Protein AF-A0A7V3FBP5-F1 (afdb_monomer)

pLDDT: mean 83.47, std 11.08, range [33.72, 96.31]

Mean predicted aligned error: 8.61 Å

Radius of gyration: 26.47 Å; Cα contacts (8 Å, |Δi|>4): 1066; chains: 1; bounding box: 70×41×79 Å

Foldseek 3Di:
DQFAEAEECCCVVVVEHSVLLCVLLVVVVGHYDYDYPCLVVLEDDPPHLAYEYADEPVGDDQQSSQVNHVVNVNPPRYTYDYCVLQLLFAAADDDDSSNSSSLLSVLLRQLSVQFDGDDPVQWDWDADPDDDDPVCVVVVPRTTIAGFKDFDLVQDLADLPDCQLCVLFLQNQWARDDSDIDGNRVSGRQQQLSQQSQLTPPRMDTRSAHQSSVLSSLLSNLVPQLQAAEEEEASLADRAPNPALPHRYGYDYGVALSNAALLVLLLSLLQRHLAYEYEHAPPPDPRCSQVLVVLSLVLQLVLVVLLVDDSLQHYYYDYPVCSVPHSPYDRSVVGDRQAHNPDRQGRHPDLSVLVSSVSSVSQFDWRARPRAQFKDKQFDAPQDLLPCVLCSNQSQSQWDWDPPQWKIFTKGFRSSHRQSCPSCVRGPRNGIDMGGIDGNNRNVVGIDTPDMFTFDAAPPPRGGAGGPSNCVVCVVVDDVVRVVVLNNADVPSPPPD

Secondary structure (DSSP, 8-state):
--EEEEEEGGGGGGT--HHHHHHHHHHTT-EEEEES-TTT--SPPTT-SEEEEEE-TTS--HHHHHHHHHHTT-TTSEEEEESHHHHTTB--SSS-HHHHHHHHHHHHHHHHHHSPPPPGGGEEEEPPSSPPPHHHHHTTTT-EEEE--EE-TTT----TT--HHHHT-TT--EE--TTS-EE-TTT-----HHHHH--STTTEE-TT--HHHHHHHHHHHHTT-TT-EEEEEETTSPPPPTTTS-SBEEEEEES-GGG--HHHHHHHHHTT-S-EEEE--GGG-TT-HHHHHHHHHHHHHHHHHHTTS-HHHHEEEE-GGGGGS---S--GGGSPPSS---SPPP-STTHHHHHHHHHTT--SSEE--TT-S-EEEEE-TTT-----HHHHT-TT-SEEEEE-SSEEEEEE-GGG-----HHHHT-TT--EEEEESEEHHHHTS-SEEEEEEEEEE-TTT--EEEEHHHHHHHGGGS-HHHHHHHSS--SGGGS--

Solvent-accessible surface area (backbone atoms only — not comparable to full-atom values): 26276 Å² total; per-residue (Å²): 131,47,55,34,38,40,30,26,49,67,30,50,83,74,80,41,56,37,65,56,25,34,47,49,26,42,76,72,74,37,49,50,45,73,35,84,57,45,84,84,59,40,53,70,60,90,86,44,66,29,40,31,36,42,37,45,73,93,48,72,52,38,64,53,43,36,34,43,14,42,75,61,68,33,50,70,31,48,49,45,44,42,49,52,66,47,51,46,35,55,44,52,95,82,68,56,74,45,52,53,48,26,46,51,52,52,9,53,43,40,10,63,69,55,42,75,85,46,60,78,85,34,44,43,84,39,75,60,92,72,92,76,51,75,67,30,63,76,68,53,54,63,55,36,64,44,37,23,60,47,60,34,76,91,43,50,67,54,52,95,82,58,45,55,38,38,77,42,32,73,70,64,23,36,41,89,46,86,92,50,58,41,62,42,64,86,59,38,82,41,39,38,23,30,36,55,48,34,65,42,76,72,13,33,41,31,56,99,59,48,60,59,17,53,26,38,18,50,38,49,47,48,78,76,38,92,34,24,13,38,32,41,28,16,67,79,23,78,76,64,66,88,82,65,69,51,32,24,25,46,55,45,79,36,73,24,50,47,34,65,54,46,18,52,51,42,15,39,30,26,26,23,24,25,19,35,36,37,35,36,46,39,95,76,44,92,56,59,28,57,63,58,44,48,39,23,50,52,27,48,33,57,54,32,50,66,56,72,48,73,34,61,48,31,46,45,81,45,40,64,84,50,69,85,53,81,70,84,54,62,48,22,71,81,45,72,64,71,26,72,64,80,57,81,38,47,56,56,46,28,51,18,38,49,52,19,36,59,59,48,60,45,56,67,61,72,51,63,42,84,38,39,59,33,13,33,79,47,74,43,68,90,64,53,36,70,80,46,60,39,25,76,54,32,65,66,52,18,35,40,59,44,81,49,97,56,44,28,38,35,29,39,22,49,39,40,22,57,42,81,44,53,37,34,75,67,36,91,68,65,36,44,48,64,38,58,10,42,53,36,63,49,49,79,68,46,72,44,78,75,47,74,32,51,43,38,57,24,76,69,78,62,49,71,71,45,32,40,48,36,52,65,66,46,53,84,78,47,55,71,70,59,45,62,63,62,68,54,24,53,70,73,59,62,79,48,129

Nearest PDB structures (foldseek):
  7z0t-assembly1_F  TM=8.088E-01  e=1.683E-06  Escherichia coli K-12
  5odq-assembly1_D  TM=7.521E-01  e=2.525E-02  Methanothermococcus thermolithotrophicus DSM 2095
  7bkb-assembly1_F  TM=7.557E-01  e=6.907E-02  Methanospirillum hungatei JF-1
  7bke-assembly1_a  TM=2.103E-01  e=6.668E-04  Methanospirillum hungatei JF-1

Sequence (497 aa):
MRVGVAVCGDLASFGLDPDAVSGELRQRGVAAEVVPGPCARAGMVDGWERTLFAVCPAGPSGDEVRSRARRAGADPGVGAVRVDAVEAGAHGPEEGRDGRVATVLRARLAGLAAAPPSPPEGFRMALPAGRMSRRSLLSFGGVRYVPVAAVGQGACRGSAACGLCVDACPVGAIRRGGPVPEVDRDACIGCGACVTACPVEGAASLPGADPVRFEAELAALLERSDGAGLLIRCAGAPPPPDDRLGGAWLPMEVPCLSIVTAAWALSALAGGARAVAFRGCGAACGAGSADRAGTIVSFVHEVLGLVGTDTSDRVRLLLPEDDDEPSAGADPVDLPPLACATRAPALREPAATASALAILGAADGRLTNEGSPLGRVVFGSDGCTMCGLCAAVCPTEALRFDQGAVVASLDLDPAACVGCGHCAAICPEGVLEIHRGVDLAELGAGREPLKGSPLARCRRCGDPIAPAAMLDRLRPALDPVVLATTEQLCQRCRGLG

Structure (mmCIF, N/CA/C/O backbone):
data_AF-A0A7V3FBP5-F1
#
_entry.id   AF-A0A7V3FBP5-F1
#
loop_
_atom_site.group_PDB
_atom_site.id
_atom_site.type_symbol
_atom_site.label_atom_id
_atom_site.label_alt_id
_atom_site.label_comp_id
_atom_site.label_asym_id
_atom_site.label_entity_id
_atom_site.label_seq_id
_atom_site.pdbx_PDB_ins_code
_atom_site.Cartn_x
_atom_site.Cartn_y
_atom_site.Cartn_z
_atom_site.occupancy
_atom_site.B_iso_or_equiv
_atom_site.auth_seq_id
_atom_site.auth_comp_id
_atom_site.auth_asym_id
_atom_site.auth_atom_id
_atom_site.pdbx_PDB_model_num
ATOM 1 N N . MET A 1 1 ? -0.122 -20.508 -16.747 1.00 61.25 1 MET A N 1
ATOM 2 C CA . MET A 1 1 ? 0.468 -19.186 -17.010 1.00 61.25 1 MET A CA 1
ATOM 3 C C . MET A 1 1 ? 1.822 -19.293 -17.680 1.00 61.25 1 MET A C 1
ATOM 5 O O . MET A 1 1 ? 2.845 -19.338 -17.009 1.00 61.25 1 MET A O 1
ATOM 9 N N . ARG A 1 2 ? 1.837 -19.318 -19.018 1.00 80.06 2 ARG A N 1
ATOM 10 C CA . ARG A 1 2 ? 3.040 -18.943 -19.783 1.00 80.06 2 ARG A CA 1
ATOM 11 C C . ARG A 1 2 ? 3.133 -17.419 -19.809 1.00 80.06 2 ARG A C 1
ATOM 13 O O . ARG A 1 2 ? 2.227 -16.771 -20.319 1.00 80.06 2 ARG A O 1
ATOM 20 N N . VAL A 1 3 ? 4.180 -16.853 -19.221 1.00 86.81 3 VAL A N 1
ATOM 21 C CA . VAL A 1 3 ? 4.398 -15.403 -19.128 1.00 86.81 3 VAL A CA 1
ATOM 22 C C . VAL A 1 3 ? 5.784 -15.102 -19.680 1.00 86.81 3 VAL A C 1
ATOM 24 O O . VAL A 1 3 ? 6.714 -15.854 -19.385 1.00 86.81 3 VAL A O 1
ATOM 27 N N . GLY A 1 4 ? 5.929 -14.049 -20.483 1.00 89.50 4 GLY A N 1
ATOM 28 C CA . GLY A 1 4 ? 7.206 -13.768 -21.134 1.00 89.50 4 GLY A CA 1
ATOM 29 C C . GLY A 1 4 ? 7.453 -12.311 -21.504 1.00 89.50 4 GLY A C 1
ATOM 30 O O . GLY A 1 4 ? 6.570 -11.454 -21.408 1.00 89.50 4 GLY A O 1
ATOM 31 N N . VAL A 1 5 ? 8.690 -12.039 -21.916 1.00 89.56 5 VAL A N 1
ATOM 32 C CA . VAL A 1 5 ? 9.168 -10.718 -22.334 1.00 89.56 5 VAL A CA 1
ATOM 33 C C . VAL A 1 5 ? 9.395 -10.696 -23.840 1.00 89.56 5 VAL A C 1
ATOM 35 O O . VAL A 1 5 ? 10.195 -11.460 -24.376 1.00 89.56 5 VAL A O 1
ATOM 38 N N . ALA A 1 6 ? 8.716 -9.777 -24.513 1.00 89.44 6 ALA A N 1
ATOM 39 C CA . ALA A 1 6 ? 8.917 -9.482 -25.919 1.00 89.44 6 ALA A CA 1
ATOM 40 C C . ALA A 1 6 ? 9.919 -8.323 -26.040 1.00 89.44 6 ALA A C 1
ATOM 42 O O . ALA A 1 6 ? 9.596 -7.171 -25.732 1.00 89.44 6 ALA A O 1
ATOM 43 N N . VAL A 1 7 ? 11.148 -8.633 -26.452 1.00 87.69 7 VAL A N 1
ATOM 44 C CA . VAL A 1 7 ? 12.247 -7.667 -26.574 1.00 87.69 7 VAL A CA 1
ATOM 45 C C . VAL A 1 7 ? 12.216 -7.046 -27.967 1.00 87.69 7 VAL A C 1
ATOM 47 O O . VAL A 1 7 ? 12.257 -7.754 -28.970 1.00 87.69 7 VAL A O 1
ATOM 50 N N . CYS A 1 8 ? 12.119 -5.721 -28.060 1.00 87.25 8 CYS A N 1
ATOM 51 C CA . CYS A 1 8 ? 12.129 -5.035 -29.349 1.00 87.25 8 CYS A CA 1
ATOM 52 C C . CYS A 1 8 ? 13.488 -5.192 -30.051 1.00 87.25 8 CYS A C 1
ATOM 54 O O . CYS A 1 8 ? 14.507 -4.750 -29.524 1.00 87.25 8 CYS A O 1
ATOM 56 N N . GLY A 1 9 ? 13.495 -5.739 -31.272 1.00 83.38 9 GLY A N 1
ATOM 57 C CA . GLY A 1 9 ? 14.714 -5.851 -32.085 1.00 83.38 9 GLY A CA 1
ATOM 58 C C . GLY A 1 9 ? 15.368 -4.501 -32.418 1.00 83.38 9 GLY A C 1
ATOM 59 O O . GLY A 1 9 ? 16.583 -4.4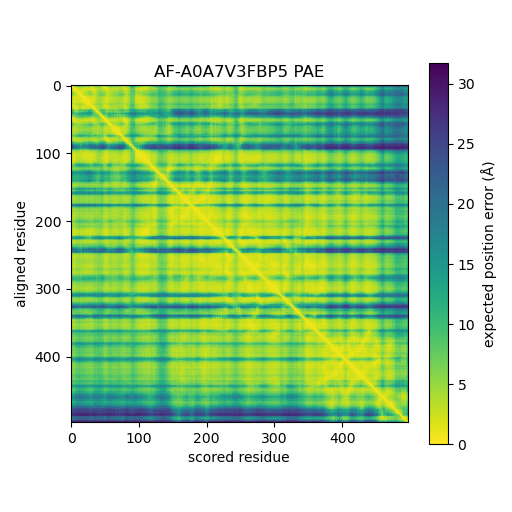22 -32.576 1.00 83.38 9 GLY A O 1
ATOM 60 N N . ASP A 1 10 ? 14.593 -3.412 -32.432 1.00 85.56 10 ASP A N 1
ATOM 61 C CA . ASP A 1 10 ? 15.109 -2.067 -32.722 1.00 85.56 10 ASP A CA 1
ATOM 62 C C . ASP A 1 10 ? 15.948 -1.481 -31.567 1.00 85.56 10 ASP A C 1
ATOM 64 O O . ASP A 1 10 ? 16.554 -0.421 -31.726 1.00 85.56 10 ASP A O 1
ATOM 68 N N . LEU A 1 11 ? 16.023 -2.153 -30.405 1.00 82.69 11 LEU A N 1
ATOM 69 C CA . LEU A 1 11 ? 16.891 -1.743 -29.290 1.00 82.69 11 LEU A CA 1
ATOM 70 C C . LEU A 1 11 ? 18.382 -1.751 -29.662 1.00 82.69 11 LEU A C 1
ATOM 72 O O . LEU A 1 11 ? 19.135 -0.951 -29.108 1.00 82.69 11 LEU A O 1
ATOM 76 N N . ALA A 1 12 ? 18.778 -2.536 -30.673 1.00 82.25 12 ALA A N 1
ATOM 77 C CA . ALA A 1 12 ? 20.124 -2.510 -31.255 1.00 82.25 12 ALA A CA 1
ATOM 78 C C . ALA A 1 12 ? 20.562 -1.098 -31.678 1.00 82.25 12 ALA A C 1
ATOM 80 O O . ALA A 1 12 ? 21.717 -0.716 -31.503 1.00 82.25 12 ALA A O 1
ATOM 81 N N . SER A 1 13 ? 19.625 -0.274 -32.160 1.00 83.38 13 SER A N 1
ATOM 82 C CA . SER A 1 13 ? 19.906 1.112 -32.566 1.00 83.38 13 SER A CA 1
ATOM 83 C C . SER A 1 13 ? 20.150 2.066 -31.388 1.00 83.38 13 SER A C 1
ATOM 85 O O . SER A 1 13 ? 20.558 3.203 -31.601 1.00 83.38 13 SER A O 1
ATOM 87 N N . PHE A 1 14 ? 19.913 1.615 -30.153 1.00 77.75 14 PHE A N 1
ATOM 88 C CA . PHE A 1 14 ? 20.109 2.371 -28.912 1.00 77.75 14 PHE A CA 1
ATOM 89 C C . PHE A 1 14 ? 21.271 1.812 -28.067 1.00 77.75 14 PHE A C 1
ATOM 91 O O . PHE A 1 14 ? 21.447 2.190 -26.907 1.00 77.75 14 PHE A O 1
ATOM 98 N N . GLY A 1 15 ? 22.096 0.936 -28.656 1.00 77.06 15 GLY A N 1
ATOM 99 C CA . GLY A 1 15 ? 23.305 0.390 -28.033 1.00 77.06 15 GLY A CA 1
ATOM 100 C C . GLY A 1 15 ? 23.057 -0.737 -27.025 1.00 77.06 15 GLY A C 1
ATOM 101 O O . GLY A 1 15 ? 23.898 -0.949 -26.154 1.00 77.06 15 GLY A O 1
ATOM 102 N N . LEU A 1 16 ? 21.914 -1.416 -27.120 1.00 82.25 16 LEU A N 1
ATOM 103 C CA . LEU A 1 16 ? 21.595 -2.638 -26.378 1.00 82.25 16 LEU A CA 1
ATOM 104 C C . LEU A 1 16 ? 21.543 -3.811 -27.342 1.00 82.25 16 LEU A C 1
ATOM 106 O O . LEU A 1 16 ? 20.980 -3.659 -28.422 1.00 82.25 16 LEU A O 1
ATOM 110 N N . ASP A 1 17 ? 22.046 -4.974 -26.949 1.00 86.94 17 ASP A N 1
ATOM 111 C CA . ASP A 1 17 ? 21.914 -6.190 -27.753 1.00 86.94 17 ASP A CA 1
ATOM 112 C C . ASP A 1 17 ? 20.615 -6.937 -27.364 1.00 86.94 17 ASP A C 1
ATOM 114 O O . ASP A 1 17 ? 20.529 -7.501 -26.266 1.00 86.94 17 ASP A O 1
ATOM 118 N N . PRO A 1 18 ? 19.573 -6.957 -28.227 1.00 87.12 18 PRO A N 1
ATOM 119 C CA . PRO A 1 18 ? 18.310 -7.628 -27.920 1.00 87.12 18 PRO A CA 1
ATOM 120 C C . PRO A 1 18 ? 18.473 -9.131 -27.667 1.00 87.12 18 PRO A C 1
ATOM 122 O O . PRO A 1 18 ? 17.744 -9.696 -26.844 1.00 87.12 18 PRO A O 1
ATOM 125 N N . ASP A 1 19 ? 19.414 -9.778 -28.358 1.00 89.31 19 ASP A N 1
ATOM 126 C CA . ASP A 1 19 ? 19.684 -11.205 -28.213 1.00 89.31 19 ASP A CA 1
ATOM 127 C C . ASP A 1 19 ? 20.427 -11.485 -26.907 1.00 89.31 19 ASP A C 1
ATOM 129 O O . ASP A 1 19 ? 20.082 -12.446 -26.212 1.00 89.31 19 ASP A O 1
ATOM 133 N N . ALA A 1 20 ? 21.362 -10.614 -26.512 1.00 87.44 20 ALA A N 1
ATOM 134 C CA . ALA A 1 20 ? 22.016 -10.692 -25.206 1.00 87.44 20 ALA A CA 1
ATOM 135 C C . ALA A 1 20 ? 21.008 -10.517 -24.059 1.00 87.44 20 ALA A C 1
ATOM 137 O O . ALA A 1 20 ? 20.934 -11.370 -23.173 1.00 87.44 20 ALA A O 1
ATOM 138 N N . VAL A 1 21 ? 20.152 -9.486 -24.115 1.00 86.25 21 VAL A N 1
ATOM 139 C CA . VAL A 1 21 ? 19.084 -9.258 -23.120 1.00 86.25 21 VAL A CA 1
ATOM 140 C C . VAL A 1 21 ? 18.126 -10.451 -23.063 1.00 86.25 21 VAL A C 1
ATOM 142 O O . VAL A 1 21 ? 17.771 -10.928 -21.982 1.00 86.25 21 VAL A O 1
ATOM 145 N N . SER A 1 22 ? 17.707 -10.975 -24.218 1.00 89.56 22 SER A N 1
ATOM 146 C CA . SER A 1 22 ? 16.850 -12.160 -24.265 1.00 89.56 22 SER A CA 1
ATOM 147 C C . SER A 1 22 ? 17.558 -13.410 -23.730 1.00 89.56 22 SER A C 1
ATOM 149 O O . SER A 1 22 ? 16.897 -14.261 -23.131 1.00 89.56 22 SER A O 1
ATOM 151 N N . GLY A 1 23 ? 18.865 -13.548 -23.951 1.00 90.06 23 GLY A N 1
ATOM 152 C CA . GLY A 1 23 ? 19.696 -14.623 -23.417 1.00 90.06 23 GLY A CA 1
ATOM 153 C C . GLY A 1 23 ? 19.776 -14.578 -21.893 1.00 90.06 23 GLY A C 1
ATOM 154 O O . GLY A 1 23 ? 19.480 -15.581 -21.244 1.00 90.06 23 GLY A O 1
ATOM 155 N N . GLU A 1 24 ? 20.075 -13.408 -21.329 1.00 87.69 24 GLU A N 1
ATOM 156 C CA . GLU A 1 24 ? 20.080 -13.140 -19.885 1.00 87.69 24 GLU A CA 1
ATOM 157 C C . GLU A 1 24 ? 18.736 -13.490 -19.234 1.00 87.69 24 GLU A C 1
ATOM 159 O O . GLU A 1 24 ? 18.681 -14.200 -18.229 1.00 87.69 24 GLU A O 1
ATOM 164 N N . LEU A 1 25 ? 17.622 -13.064 -19.837 1.00 88.12 25 LEU A N 1
ATOM 165 C CA . LEU A 1 25 ? 16.280 -13.392 -19.349 1.00 88.12 25 LEU A CA 1
ATOM 166 C C . LEU A 1 25 ? 16.033 -14.909 -19.313 1.00 88.12 25 LEU A C 1
ATOM 168 O O . LEU A 1 25 ? 15.547 -15.427 -18.306 1.00 88.12 25 LEU A O 1
ATOM 172 N N . ARG A 1 26 ? 16.419 -15.639 -20.367 1.00 90.81 26 ARG A N 1
ATOM 173 C CA . ARG A 1 26 ? 16.265 -17.104 -20.423 1.00 90.81 26 ARG A CA 1
ATOM 174 C C . ARG A 1 26 ? 17.130 -17.818 -19.390 1.00 90.81 26 ARG A C 1
ATOM 176 O O . ARG A 1 26 ? 16.651 -18.757 -18.759 1.00 90.81 26 ARG A O 1
ATOM 183 N N . GLN A 1 27 ? 18.362 -17.358 -19.169 1.00 87.56 27 GLN A N 1
ATOM 184 C CA . GLN A 1 27 ? 19.231 -17.883 -18.107 1.00 87.56 27 GLN A CA 1
ATOM 185 C C . GLN A 1 27 ? 18.616 -17.681 -16.715 1.00 87.56 27 GLN A C 1
ATOM 187 O O . GLN A 1 27 ? 18.781 -18.517 -15.831 1.00 87.56 27 GLN A O 1
ATOM 192 N N . ARG A 1 28 ? 17.835 -16.610 -16.542 1.00 85.62 28 ARG A N 1
ATOM 193 C CA . ARG A 1 28 ? 17.081 -16.289 -15.320 1.00 85.62 28 ARG A CA 1
ATOM 194 C C . ARG A 1 28 ? 15.703 -16.972 -15.259 1.00 85.62 28 ARG A C 1
ATOM 196 O O . ARG A 1 28 ? 14.885 -16.612 -14.415 1.00 85.62 28 ARG A O 1
ATOM 203 N N . GLY A 1 29 ? 15.430 -17.936 -16.144 1.00 87.12 29 GLY A N 1
ATOM 204 C CA . GLY A 1 29 ? 14.190 -18.721 -16.167 1.00 87.12 29 GLY A CA 1
ATOM 205 C C . GLY A 1 29 ? 12.973 -17.996 -16.751 1.00 87.12 29 GLY A C 1
ATOM 206 O O . GLY A 1 29 ? 11.850 -18.475 -16.607 1.00 87.12 29 GLY A O 1
ATOM 207 N N . VAL A 1 30 ? 13.169 -16.852 -17.410 1.00 89.00 30 VAL A N 1
ATOM 208 C CA . VAL A 1 30 ? 12.098 -16.071 -18.038 1.00 89.00 30 VAL A CA 1
ATOM 209 C C . VAL A 1 30 ? 11.971 -16.445 -19.513 1.00 89.00 30 VAL A C 1
ATOM 211 O O . VAL A 1 30 ? 12.950 -16.429 -20.259 1.00 89.00 30 VAL A O 1
ATOM 214 N N . ALA A 1 31 ? 10.749 -16.739 -19.967 1.00 90.69 31 ALA A N 1
ATOM 215 C CA . ALA A 1 31 ? 10.486 -16.869 -21.396 1.00 90.69 31 ALA A CA 1
ATOM 216 C C . ALA A 1 31 ? 10.695 -15.506 -22.072 1.00 90.69 31 ALA A C 1
ATOM 218 O O . ALA A 1 31 ? 10.065 -14.520 -21.695 1.00 90.69 31 ALA A O 1
ATOM 219 N N . ALA A 1 32 ? 11.585 -15.441 -23.056 1.00 90.38 32 ALA A N 1
ATOM 220 C CA . ALA A 1 32 ? 11.877 -14.213 -23.781 1.00 90.38 32 ALA A CA 1
ATOM 221 C C . ALA A 1 32 ? 12.049 -14.490 -25.274 1.00 90.38 32 ALA A C 1
ATOM 223 O O . ALA A 1 32 ? 12.589 -15.534 -25.660 1.00 90.38 32 ALA A O 1
ATOM 224 N N . GLU A 1 33 ? 11.591 -13.555 -26.098 1.00 90.00 33 GLU A N 1
ATOM 225 C CA . GLU A 1 33 ? 11.697 -13.596 -27.555 1.00 90.00 33 GLU A CA 1
ATOM 226 C C . GLU A 1 33 ? 11.975 -12.194 -28.100 1.00 90.00 33 GLU A C 1
ATOM 228 O O . GLU A 1 33 ? 11.404 -11.209 -27.625 1.00 90.00 33 GLU A O 1
ATOM 233 N N . VAL A 1 34 ? 12.855 -12.107 -29.100 1.00 87.75 34 VAL A N 1
ATOM 234 C CA . VAL A 1 34 ? 13.119 -10.864 -29.827 1.00 87.75 34 VAL A CA 1
ATOM 235 C C . VAL A 1 34 ? 12.071 -10.713 -30.924 1.00 87.75 34 VAL A C 1
ATOM 237 O O . VAL A 1 34 ? 11.939 -11.571 -31.792 1.00 87.75 34 VAL A O 1
ATOM 240 N N . VAL A 1 35 ? 11.331 -9.607 -30.898 1.00 84.81 35 VAL A N 1
ATOM 241 C CA . VAL A 1 35 ? 10.240 -9.330 -31.837 1.00 84.81 35 VAL A CA 1
ATOM 242 C C . VAL A 1 35 ? 10.530 -8.077 -32.677 1.00 84.81 35 VAL A C 1
ATOM 244 O O . VAL A 1 35 ? 10.960 -7.050 -32.137 1.00 84.81 35 VAL A O 1
ATOM 247 N N . PRO A 1 36 ? 10.278 -8.104 -34.000 1.00 80.00 36 PRO A N 1
ATOM 248 C CA . PRO A 1 36 ? 10.494 -6.948 -34.865 1.00 80.00 36 PRO A CA 1
ATOM 249 C C . PRO A 1 36 ? 9.330 -5.947 -34.774 1.00 80.00 36 PRO A C 1
ATOM 251 O O . PRO A 1 36 ? 8.179 -6.262 -35.112 1.00 80.00 36 PRO A O 1
ATOM 254 N N . GLY A 1 37 ? 9.645 -4.716 -34.361 1.00 71.88 37 GLY A N 1
ATOM 255 C CA . GLY A 1 37 ? 8.717 -3.582 -34.322 1.00 71.88 37 GLY A CA 1
ATOM 256 C C . GLY A 1 37 ? 7.464 -3.779 -33.447 1.00 71.88 37 GLY A C 1
ATOM 257 O O . GLY A 1 37 ? 6.355 -3.516 -33.931 1.00 71.88 37 GLY A O 1
ATOM 258 N N . PRO A 1 38 ? 7.582 -4.197 -32.167 1.00 68.62 38 PRO A N 1
ATOM 259 C CA . PRO A 1 38 ? 6.437 -4.411 -31.272 1.00 68.62 38 PRO A CA 1
ATOM 260 C C . PRO A 1 38 ? 5.594 -3.148 -31.083 1.00 68.62 38 PRO A C 1
ATOM 262 O O . PRO A 1 38 ? 4.381 -3.219 -30.909 1.00 68.62 38 PRO A O 1
ATOM 265 N N . CYS A 1 39 ? 6.218 -1.976 -31.209 1.00 65.88 39 CYS A N 1
ATOM 266 C CA . CYS A 1 39 ? 5.557 -0.681 -31.158 1.00 65.88 39 CYS A CA 1
ATOM 267 C C . CYS A 1 39 ? 4.385 -0.594 -32.153 1.00 65.88 39 CYS A C 1
ATOM 269 O O . CYS A 1 39 ? 3.338 -0.053 -31.807 1.00 65.88 39 CYS A O 1
ATOM 271 N N . ALA A 1 40 ? 4.516 -1.142 -33.366 1.00 63.56 40 ALA A N 1
ATOM 272 C CA . ALA A 1 40 ? 3.484 -1.073 -34.407 1.00 63.56 40 ALA A CA 1
ATOM 273 C C . ALA A 1 40 ? 2.435 -2.199 -34.324 1.00 63.56 40 ALA A C 1
ATOM 275 O O . ALA A 1 40 ? 1.330 -2.036 -34.839 1.00 63.56 40 ALA A O 1
ATOM 276 N N . ARG A 1 41 ? 2.762 -3.324 -33.672 1.00 63.84 41 ARG A N 1
ATOM 277 C CA . ARG A 1 41 ? 1.936 -4.543 -33.594 1.00 63.84 41 ARG A CA 1
ATOM 278 C C . ARG A 1 41 ? 1.851 -5.075 -32.161 1.00 63.84 41 ARG A C 1
ATOM 280 O O . ARG A 1 41 ? 2.125 -6.243 -31.915 1.00 63.84 41 ARG A O 1
ATOM 287 N N . ALA A 1 42 ? 1.491 -4.213 -31.212 1.00 60.38 42 ALA A N 1
ATOM 288 C CA . ALA A 1 42 ? 1.287 -4.604 -29.819 1.00 60.38 42 ALA A CA 1
ATOM 289 C C . ALA A 1 42 ? 0.020 -5.478 -29.689 1.00 60.38 42 ALA A C 1
ATOM 291 O O . ALA A 1 42 ? -1.061 -4.976 -29.387 1.00 60.38 42 ALA A O 1
ATOM 292 N N . GLY A 1 43 ? 0.149 -6.768 -29.997 1.00 61.22 43 GLY A N 1
ATOM 293 C CA . GLY A 1 43 ? -0.828 -7.832 -29.753 1.00 61.22 43 GLY A CA 1
ATOM 294 C C . GLY A 1 43 ? -0.200 -8.934 -28.897 1.00 61.22 43 GLY A C 1
ATOM 295 O O . GLY A 1 43 ? 0.994 -8.877 -28.617 1.00 61.22 43 GLY A O 1
ATOM 296 N N . MET A 1 44 ? -0.981 -9.918 -28.446 1.00 60.50 44 MET A N 1
ATOM 297 C CA . MET A 1 44 ? -0.418 -11.049 -27.696 1.00 60.50 44 MET A CA 1
ATOM 298 C C . MET A 1 44 ? 0.606 -11.803 -28.549 1.00 60.50 44 MET A C 1
ATOM 300 O O . MET A 1 44 ? 0.366 -12.045 -29.730 1.00 60.50 44 MET A O 1
ATOM 304 N N . VAL A 1 45 ? 1.731 -12.181 -27.942 1.00 66.62 45 VAL A N 1
ATOM 305 C CA . VAL A 1 45 ? 2.636 -13.176 -28.526 1.00 66.62 45 VAL A CA 1
ATOM 306 C C . VAL A 1 45 ? 1.967 -14.544 -28.381 1.00 66.62 45 VAL A C 1
ATOM 308 O O . VAL A 1 45 ? 1.481 -14.886 -27.298 1.00 66.62 45 VAL A O 1
ATOM 311 N N . ASP A 1 46 ? 1.897 -15.306 -29.473 1.00 67.69 46 ASP A N 1
ATOM 312 C CA . ASP A 1 46 ? 1.167 -16.573 -29.513 1.00 67.69 46 ASP A CA 1
ATOM 313 C C . ASP A 1 46 ? 1.669 -17.552 -28.438 1.00 67.69 46 ASP A C 1
ATOM 315 O O . ASP A 1 46 ? 2.853 -17.874 -28.336 1.00 67.69 46 ASP A O 1
ATOM 319 N N . GLY A 1 47 ? 0.740 -18.052 -27.619 1.00 70.50 47 GLY A N 1
ATOM 320 C CA . GLY A 1 47 ? 1.029 -19.023 -26.563 1.00 70.50 47 GLY A CA 1
ATOM 321 C C . GLY A 1 47 ? 1.471 -18.434 -25.219 1.00 70.50 47 GLY A C 1
ATOM 322 O O . GLY A 1 47 ? 1.779 -19.219 -24.315 1.00 70.50 47 GLY A O 1
ATOM 323 N N . TRP A 1 48 ? 1.490 -17.105 -25.052 1.00 79.50 48 TRP A N 1
ATOM 324 C CA . TRP A 1 48 ? 1.676 -16.442 -23.753 1.00 79.50 48 TRP A CA 1
ATOM 325 C C . TRP A 1 48 ? 0.350 -15.894 -23.217 1.00 79.50 48 TRP A C 1
ATOM 327 O O . TRP A 1 48 ? -0.426 -15.288 -23.941 1.00 79.50 48 TRP A O 1
ATOM 337 N N . GLU A 1 49 ? 0.099 -16.087 -21.924 1.00 79.81 49 GLU A N 1
ATOM 338 C CA . GLU A 1 49 ? -1.067 -15.555 -21.207 1.00 79.81 49 GLU A CA 1
ATOM 339 C C . GLU A 1 49 ? -0.830 -14.115 -20.726 1.00 79.81 49 GLU A C 1
ATOM 341 O O . GLU A 1 49 ? -1.777 -13.339 -20.611 1.00 79.81 49 GLU A O 1
ATOM 346 N N . ARG A 1 50 ? 0.432 -13.744 -20.454 1.00 85.81 50 ARG A N 1
ATOM 347 C CA . ARG A 1 50 ? 0.845 -12.361 -20.173 1.00 85.81 50 ARG A CA 1
ATOM 348 C C . ARG A 1 50 ? 2.161 -12.031 -20.874 1.00 85.81 50 ARG A C 1
ATOM 350 O O . ARG A 1 50 ? 3.060 -12.867 -20.923 1.00 85.81 50 ARG A O 1
ATOM 357 N N . THR A 1 51 ? 2.271 -10.816 -21.404 1.00 88.00 51 THR A N 1
ATOM 358 C CA . THR A 1 51 ? 3.426 -10.352 -22.187 1.00 88.00 51 THR A CA 1
ATOM 359 C C . THR A 1 51 ? 3.908 -8.996 -21.688 1.00 88.00 51 THR A C 1
ATOM 361 O O . THR A 1 51 ? 3.124 -8.054 -21.595 1.00 88.00 51 THR A O 1
ATOM 364 N N . LEU A 1 52 ? 5.205 -8.869 -21.416 1.00 88.88 52 LEU A N 1
ATOM 365 C CA . LEU A 1 52 ? 5.858 -7.585 -21.165 1.00 88.88 52 LEU A CA 1
ATOM 366 C C . LEU A 1 52 ? 6.635 -7.147 -22.409 1.00 88.88 52 LEU A C 1
ATOM 368 O O . LEU A 1 52 ? 7.559 -7.838 -22.826 1.00 88.88 52 LEU A O 1
ATOM 372 N N . PHE A 1 53 ? 6.307 -5.992 -22.979 1.00 87.75 53 PHE A N 1
ATOM 373 C CA . PHE A 1 53 ? 7.066 -5.424 -24.094 1.00 87.75 53 PHE A CA 1
ATOM 374 C C . PHE A 1 53 ? 8.201 -4.531 -23.594 1.00 87.75 53 PHE A C 1
ATOM 376 O O . PHE A 1 53 ? 7.942 -3.522 -22.939 1.00 87.75 53 PHE A O 1
ATOM 383 N N . ALA A 1 54 ? 9.442 -4.855 -23.951 1.00 88.25 54 ALA A N 1
ATOM 384 C CA . ALA A 1 54 ? 10.576 -3.947 -23.798 1.00 88.25 54 ALA A CA 1
ATOM 385 C C . ALA A 1 54 ? 10.701 -3.098 -25.071 1.00 88.25 54 ALA A C 1
ATOM 387 O O . ALA A 1 54 ? 11.000 -3.629 -26.142 1.00 88.25 54 ALA A O 1
ATOM 388 N N . VAL A 1 55 ? 10.422 -1.795 -24.977 1.00 85.19 55 VAL A N 1
ATOM 389 C CA . VAL A 1 55 ? 10.350 -0.880 -26.130 1.00 85.19 55 VAL A CA 1
ATOM 390 C C . VAL A 1 55 ? 11.439 0.189 -26.099 1.00 85.19 55 VAL A C 1
ATOM 392 O O . VAL A 1 55 ? 11.973 0.538 -25.047 1.00 85.19 55 VAL A O 1
ATOM 395 N N . CYS A 1 56 ? 11.773 0.716 -27.276 1.00 81.38 56 CYS A N 1
ATOM 396 C CA . CYS A 1 56 ? 12.852 1.682 -27.438 1.00 81.38 56 CYS A CA 1
ATOM 397 C C . CYS A 1 56 ? 12.529 3.071 -26.843 1.00 81.38 56 CYS A C 1
ATOM 399 O O . CYS A 1 56 ? 11.358 3.458 -26.788 1.00 81.38 56 CYS A O 1
ATOM 401 N N . PRO A 1 57 ? 13.556 3.864 -26.474 1.00 76.56 57 PRO A N 1
ATOM 402 C CA . PRO A 1 57 ? 13.385 5.239 -25.983 1.00 76.56 57 PRO A CA 1
ATOM 403 C C . PRO A 1 57 ? 12.695 6.180 -26.986 1.00 76.56 57 PRO A C 1
ATOM 405 O O . PRO A 1 57 ? 11.896 7.035 -26.615 1.00 76.56 57 PRO A O 1
ATOM 408 N N . ALA A 1 58 ? 12.937 6.021 -28.288 1.00 75.56 58 ALA A N 1
ATOM 409 C CA . ALA A 1 58 ? 12.227 6.804 -29.310 1.00 75.56 58 ALA A CA 1
ATOM 410 C C . ALA A 1 58 ? 10.807 6.273 -29.608 1.00 75.56 58 ALA A C 1
ATOM 412 O O . ALA A 1 58 ? 10.101 6.808 -30.463 1.00 75.56 58 ALA A O 1
ATOM 413 N N . GLY A 1 59 ? 10.403 5.186 -28.947 1.00 71.56 59 GLY A N 1
ATOM 414 C CA . GLY A 1 59 ? 9.143 4.495 -29.165 1.00 71.56 59 GLY A CA 1
ATOM 415 C C . GLY A 1 59 ? 7.943 5.114 -28.435 1.00 71.56 59 GLY A C 1
ATOM 416 O O . GLY A 1 59 ? 8.084 6.074 -27.671 1.00 71.56 59 GLY A O 1
ATOM 417 N N . PRO A 1 60 ? 6.738 4.546 -28.649 1.00 71.19 60 PRO A N 1
ATOM 418 C CA . PRO A 1 60 ? 5.535 4.917 -27.909 1.00 71.19 60 PRO A CA 1
ATOM 419 C C . PRO A 1 60 ? 5.744 4.752 -26.399 1.00 71.19 60 PRO A C 1
ATOM 421 O O . PRO A 1 60 ? 6.505 3.891 -25.951 1.00 71.19 60 PRO A O 1
ATOM 424 N N . SER A 1 61 ? 5.036 5.552 -25.600 1.00 73.75 61 SER A N 1
ATOM 425 C CA . SER A 1 61 ? 5.041 5.376 -24.145 1.00 73.75 61 SER A CA 1
ATOM 426 C C . SER A 1 61 ? 4.450 4.018 -23.745 1.00 73.75 61 SER A C 1
ATOM 428 O O . SER A 1 61 ? 3.682 3.410 -24.498 1.00 73.75 61 SER A O 1
ATOM 430 N N . GLY A 1 62 ? 4.756 3.549 -22.531 1.00 74.38 62 GLY A N 1
ATOM 431 C CA . GLY A 1 62 ? 4.157 2.318 -22.004 1.00 74.38 62 GLY A CA 1
ATOM 432 C C . GLY A 1 62 ? 2.621 2.356 -22.028 1.00 74.38 62 GLY A C 1
ATOM 433 O O . GLY A 1 62 ? 1.985 1.369 -22.395 1.00 74.38 62 GLY A O 1
ATOM 434 N N . ASP A 1 63 ? 2.022 3.518 -21.746 1.00 74.06 63 ASP A N 1
ATOM 435 C CA . ASP A 1 63 ? 0.572 3.741 -21.845 1.00 74.06 63 ASP A CA 1
ATOM 436 C C . ASP A 1 63 ? 0.034 3.593 -23.267 1.00 74.06 63 ASP A C 1
ATOM 438 O O . ASP A 1 63 ? -1.061 3.067 -23.472 1.00 74.06 63 ASP A O 1
ATOM 442 N N . GLU A 1 64 ? 0.779 4.055 -24.269 1.00 76.06 64 GLU A N 1
ATOM 443 C CA . GLU A 1 64 ? 0.376 3.930 -25.666 1.00 76.06 64 GLU A CA 1
ATOM 444 C C . GLU A 1 64 ? 0.435 2.480 -26.142 1.00 76.06 64 GLU A C 1
ATOM 446 O O . GLU A 1 64 ? -0.460 2.046 -26.874 1.00 76.06 64 GLU A O 1
ATOM 451 N N . VAL A 1 65 ? 1.442 1.720 -25.702 1.00 77.50 65 VAL A N 1
ATOM 452 C CA . VAL A 1 65 ? 1.543 0.280 -25.977 1.00 77.50 65 VAL A CA 1
ATOM 453 C C . VAL A 1 65 ? 0.397 -0.471 -25.302 1.00 77.50 65 VAL A C 1
ATOM 455 O O . VAL A 1 65 ? -0.306 -1.219 -25.979 1.00 77.50 65 VAL A O 1
ATOM 458 N N . ARG A 1 66 ? 0.120 -0.205 -24.018 1.00 77.19 66 ARG A N 1
ATOM 459 C CA . ARG A 1 66 ? -1.039 -0.772 -23.303 1.00 77.19 66 ARG A CA 1
ATOM 460 C C . ARG A 1 66 ? -2.362 -0.407 -23.972 1.00 77.19 66 ARG A C 1
ATOM 462 O O . ARG A 1 66 ? -3.217 -1.263 -24.175 1.00 77.19 66 ARG A O 1
ATOM 469 N N . SER A 1 67 ? -2.515 0.843 -24.406 1.00 77.25 67 SER A N 1
ATOM 470 C CA . SER A 1 67 ? -3.713 1.301 -25.120 1.00 77.25 67 SER A CA 1
ATOM 471 C C . SER A 1 67 ? -3.896 0.584 -26.463 1.00 77.25 67 SER A C 1
ATOM 473 O O . SER A 1 67 ? -5.025 0.281 -26.848 1.00 77.25 67 SER A O 1
ATOM 475 N N . ARG A 1 68 ? -2.803 0.299 -27.188 1.00 78.38 68 ARG A N 1
ATOM 476 C CA . ARG A 1 68 ? -2.823 -0.511 -28.421 1.00 78.38 68 ARG A CA 1
ATOM 477 C C . ARG A 1 68 ? -3.198 -1.962 -28.119 1.00 78.38 68 ARG A C 1
ATOM 479 O O . ARG A 1 68 ? -4.117 -2.470 -28.755 1.00 78.38 68 ARG A O 1
ATOM 486 N N . ALA A 1 69 ? -2.570 -2.569 -27.115 1.00 77.69 69 ALA A N 1
ATOM 487 C CA . ALA A 1 69 ? -2.858 -3.931 -26.676 1.00 77.69 69 ALA A CA 1
ATOM 488 C C . ALA A 1 69 ? -4.324 -4.103 -26.253 1.00 77.69 69 ALA A C 1
ATOM 490 O O . ALA A 1 69 ? -4.989 -5.048 -26.670 1.00 77.69 69 ALA A O 1
ATOM 491 N N . ARG A 1 70 ? -4.877 -3.131 -25.521 1.00 77.00 70 ARG A N 1
ATOM 492 C CA . ARG A 1 70 ? -6.294 -3.101 -25.147 1.00 77.00 70 ARG A CA 1
ATOM 493 C C . ARG A 1 70 ? -7.220 -3.055 -26.358 1.00 77.00 70 ARG A C 1
ATOM 495 O O . ARG A 1 70 ? -8.182 -3.812 -26.407 1.00 77.00 70 ARG A O 1
ATOM 502 N N . ARG A 1 71 ? -6.922 -2.223 -27.365 1.00 75.75 71 ARG A N 1
ATOM 503 C CA . ARG A 1 71 ? -7.690 -2.207 -28.629 1.00 75.75 71 ARG A CA 1
ATOM 504 C C . ARG A 1 71 ? -7.602 -3.529 -29.392 1.00 75.75 71 ARG A C 1
ATOM 506 O O . ARG A 1 71 ? -8.538 -3.864 -30.107 1.00 75.75 71 ARG A O 1
ATOM 513 N N . ALA A 1 72 ? -6.503 -4.262 -29.234 1.00 74.69 72 ALA A N 1
ATOM 514 C CA . ALA A 1 72 ? -6.304 -5.583 -29.817 1.00 74.69 72 ALA A CA 1
ATOM 515 C C . ALA A 1 72 ? -6.904 -6.732 -28.977 1.00 74.69 72 ALA A C 1
ATOM 517 O O . ALA A 1 72 ? -6.767 -7.886 -29.367 1.00 74.69 72 ALA A O 1
ATOM 518 N N . GLY A 1 73 ? -7.550 -6.446 -27.837 1.00 73.88 73 GLY A N 1
ATOM 519 C CA . GLY A 1 73 ? -8.115 -7.470 -26.948 1.00 73.88 73 GLY A CA 1
ATOM 520 C C . GLY A 1 73 ? -7.080 -8.240 -26.117 1.00 73.88 73 GLY A C 1
ATOM 521 O O . GLY A 1 73 ? -7.400 -9.291 -25.577 1.00 73.88 73 GLY A O 1
ATOM 522 N N . ALA A 1 74 ? -5.850 -7.729 -26.014 1.00 71.75 74 ALA A N 1
ATOM 523 C CA . ALA A 1 74 ? -4.725 -8.370 -25.325 1.00 71.75 74 ALA A CA 1
ATOM 524 C C . ALA A 1 74 ? -4.551 -7.932 -23.850 1.00 71.75 74 ALA A C 1
ATOM 526 O O . ALA A 1 74 ? -3.734 -8.488 -23.120 1.00 71.75 74 ALA A O 1
ATOM 527 N N . ASP A 1 75 ? -5.297 -6.922 -23.394 1.00 68.25 75 ASP A N 1
ATOM 528 C CA . ASP A 1 75 ? -5.262 -6.381 -22.024 1.00 68.25 75 ASP A CA 1
ATOM 529 C C . ASP A 1 75 ? -6.392 -7.018 -21.181 1.00 68.25 75 ASP A C 1
ATOM 531 O O . ASP A 1 75 ? -7.490 -7.165 -21.727 1.00 68.25 75 ASP A O 1
ATOM 535 N N . PRO A 1 76 ? -6.207 -7.417 -19.898 1.00 63.25 76 PRO A N 1
ATOM 536 C CA . PRO A 1 76 ? -5.197 -7.001 -18.906 1.00 63.25 76 PRO A CA 1
ATOM 537 C C . PRO A 1 76 ? -3.830 -7.724 -18.944 1.00 63.25 76 PRO A C 1
ATOM 539 O O . PRO A 1 76 ? -3.048 -7.610 -18.002 1.00 63.25 76 PRO A O 1
ATOM 542 N N . GLY A 1 77 ? -3.529 -8.513 -19.980 1.00 73.25 77 GLY A N 1
ATOM 543 C CA . GLY A 1 77 ? -2.334 -9.364 -20.028 1.00 73.25 77 GLY A CA 1
ATOM 544 C C . GLY A 1 77 ? -1.055 -8.698 -20.540 1.00 73.25 77 GLY A C 1
ATOM 545 O O . GLY A 1 77 ? -0.034 -9.377 -20.637 1.00 73.25 77 GLY A O 1
ATOM 546 N N . VAL A 1 78 ? -1.072 -7.408 -20.892 1.00 78.25 78 VAL A N 1
ATOM 547 C CA . VAL A 1 78 ? 0.059 -6.757 -21.568 1.00 78.25 78 VAL A CA 1
ATOM 548 C C . VAL A 1 78 ? 0.640 -5.608 -20.748 1.00 78.25 78 VAL A C 1
ATOM 550 O O . VAL A 1 78 ? -0.017 -4.606 -20.482 1.00 78.25 78 VAL A O 1
ATOM 553 N N . GLY A 1 79 ? 1.923 -5.726 -20.411 1.00 82.44 79 GLY A N 1
ATOM 554 C CA . GLY A 1 79 ? 2.742 -4.642 -19.877 1.00 82.44 79 GLY A CA 1
ATOM 555 C C . GLY A 1 79 ? 3.673 -4.065 -20.943 1.00 82.44 79 GLY A C 1
ATOM 556 O O . GLY A 1 79 ? 3.951 -4.698 -21.959 1.00 82.44 79 GLY A O 1
ATOM 557 N N . ALA A 1 80 ? 4.202 -2.871 -20.695 1.00 83.12 80 ALA A N 1
ATOM 558 C CA . ALA A 1 80 ? 5.225 -2.268 -21.540 1.00 83.12 80 ALA A CA 1
ATOM 559 C C . ALA A 1 80 ? 6.173 -1.417 -20.700 1.00 83.12 80 ALA A C 1
ATOM 561 O O . ALA A 1 80 ? 5.720 -0.666 -19.834 1.00 83.12 80 ALA A O 1
ATOM 562 N N . VAL A 1 81 ? 7.468 -1.544 -20.973 1.00 83.12 81 VAL A N 1
ATOM 563 C CA . VAL A 1 81 ? 8.562 -0.849 -20.293 1.00 83.12 81 VAL A CA 1
ATOM 564 C C . VAL A 1 81 ? 9.442 -0.229 -21.365 1.00 83.12 81 VAL A C 1
ATOM 566 O O . VAL A 1 81 ? 9.907 -0.925 -22.268 1.00 83.12 81 VAL A O 1
ATOM 569 N N . ARG A 1 82 ? 9.662 1.083 -21.280 1.00 80.94 82 ARG A N 1
ATOM 570 C CA . ARG A 1 82 ? 10.676 1.736 -22.107 1.00 80.94 82 ARG A CA 1
ATOM 571 C C . ARG A 1 82 ? 12.047 1.520 -21.483 1.00 80.94 82 ARG A C 1
ATOM 573 O O . ARG A 1 82 ? 12.181 1.626 -20.267 1.00 80.94 82 ARG A O 1
ATOM 580 N N . VAL A 1 83 ? 13.049 1.209 -22.297 1.00 77.44 83 VAL A N 1
ATOM 581 C CA . VAL A 1 83 ? 14.362 0.827 -21.759 1.00 77.44 83 VAL A CA 1
ATOM 582 C C . VAL A 1 83 ? 15.172 2.018 -21.228 1.00 77.44 83 VAL A C 1
ATOM 584 O O . VAL A 1 83 ? 15.936 1.844 -20.292 1.00 77.44 83 VAL A O 1
ATOM 587 N N . ASP A 1 84 ? 14.923 3.251 -21.671 1.00 69.62 84 ASP A N 1
ATOM 588 C CA . ASP A 1 84 ? 15.493 4.446 -21.017 1.00 69.62 84 ASP A CA 1
ATOM 589 C C . ASP A 1 84 ? 15.010 4.602 -19.567 1.00 69.62 84 ASP A C 1
ATOM 591 O O . ASP A 1 84 ? 15.761 4.999 -18.679 1.00 69.62 84 ASP A O 1
ATOM 595 N N . ALA A 1 85 ? 13.764 4.206 -19.290 1.00 62.69 85 ALA A N 1
ATOM 596 C CA . ALA A 1 85 ? 13.259 4.122 -17.928 1.00 62.69 85 ALA A CA 1
ATOM 597 C C . ALA A 1 85 ? 13.911 2.992 -17.113 1.00 62.69 85 ALA A C 1
ATOM 599 O O . ALA A 1 85 ? 13.776 2.953 -15.897 1.00 62.69 85 ALA A O 1
ATOM 600 N N . VAL A 1 86 ? 14.629 2.076 -17.751 1.00 66.44 86 VAL A N 1
ATOM 601 C CA . VAL A 1 86 ? 15.427 1.051 -17.074 1.00 66.44 86 VAL A CA 1
ATOM 602 C C . VAL A 1 86 ? 16.861 1.533 -16.849 1.00 66.44 86 VAL A C 1
ATOM 604 O O . VAL A 1 86 ? 17.461 1.199 -15.835 1.00 66.44 86 VAL A O 1
ATOM 607 N N . GLU A 1 87 ? 17.383 2.344 -17.765 1.00 60.84 87 GLU A N 1
ATOM 608 C CA . GLU A 1 87 ? 18.762 2.839 -17.751 1.00 60.84 87 GLU A CA 1
ATOM 609 C C . GLU A 1 87 ? 18.967 4.022 -16.811 1.00 60.84 87 GLU A C 1
ATOM 611 O O . GLU A 1 87 ? 19.987 4.064 -16.131 1.00 60.84 87 GLU A O 1
ATOM 616 N N . ALA A 1 88 ? 17.978 4.914 -16.694 1.00 50.50 88 ALA A N 1
ATOM 617 C CA . ALA A 1 88 ? 18.007 6.032 -15.756 1.00 50.50 88 ALA A CA 1
ATOM 618 C C . ALA A 1 88 ? 17.993 5.515 -14.299 1.00 50.50 88 ALA A C 1
ATOM 620 O O . ALA A 1 88 ? 16.928 5.287 -13.712 1.00 50.50 88 ALA A O 1
ATOM 621 N N . GLY A 1 89 ? 19.188 5.264 -13.757 1.00 49.62 89 GLY A N 1
ATOM 622 C CA . GLY A 1 89 ? 19.458 4.726 -12.420 1.00 49.62 89 GLY A CA 1
ATOM 623 C C . GLY A 1 89 ? 20.342 3.469 -12.397 1.00 49.62 89 GLY A C 1
ATOM 624 O O . GLY A 1 89 ? 21.011 3.219 -11.401 1.00 49.62 89 GLY A O 1
ATOM 625 N N . ALA A 1 90 ? 20.412 2.685 -13.473 1.00 51.25 90 ALA A N 1
ATOM 626 C CA . ALA A 1 90 ? 21.063 1.374 -13.455 1.00 51.25 90 ALA A CA 1
ATOM 627 C C . ALA A 1 90 ? 22.574 1.440 -13.751 1.00 51.25 90 ALA A C 1
ATOM 629 O O . ALA A 1 90 ? 23.027 0.922 -14.771 1.00 51.25 90 ALA A O 1
ATOM 630 N N . HIS A 1 91 ? 23.382 2.007 -12.855 1.00 52.06 91 HIS A N 1
ATOM 631 C CA . HIS A 1 91 ? 24.843 2.190 -12.984 1.00 52.06 91 HIS A CA 1
ATOM 632 C C . HIS A 1 91 ? 25.728 1.325 -12.010 1.00 52.06 91 HIS A C 1
ATOM 634 O O . HIS A 1 91 ? 26.793 1.759 -11.608 1.00 52.06 91 HIS A O 1
ATOM 640 N N . GLY A 1 92 ? 25.341 0.120 -11.559 1.00 49.62 92 GLY A N 1
ATOM 641 C CA . GLY A 1 92 ? 26.141 -0.669 -10.579 1.00 49.62 92 GLY A CA 1
ATOM 642 C C . GLY A 1 92 ? 27.537 -1.162 -11.058 1.00 49.62 92 GLY A C 1
ATOM 643 O O . GLY A 1 92 ? 27.847 -1.023 -12.239 1.00 49.62 92 GLY A O 1
ATOM 644 N N . PRO A 1 93 ? 28.400 -1.762 -10.204 1.00 47.84 93 PRO A N 1
ATOM 645 C CA . PRO A 1 93 ? 29.815 -1.989 -10.554 1.00 47.84 93 PRO A CA 1
ATOM 646 C C . PRO A 1 93 ? 30.172 -3.285 -11.318 1.00 47.84 93 PRO A C 1
ATOM 648 O O . PRO A 1 93 ? 31.293 -3.364 -11.810 1.00 47.84 93 PRO A O 1
ATOM 651 N N . GLU A 1 94 ? 29.289 -4.289 -11.459 1.00 52.25 94 GLU A N 1
ATOM 652 C CA . GLU A 1 94 ? 29.730 -5.630 -11.930 1.00 52.25 94 GLU A CA 1
ATOM 653 C C . GLU A 1 94 ? 28.925 -6.266 -13.089 1.00 52.25 94 GLU A C 1
ATOM 655 O O . GLU A 1 94 ? 29.517 -6.939 -13.933 1.00 52.25 94 GLU A O 1
ATOM 660 N N . GLU A 1 95 ? 27.609 -6.033 -13.221 1.00 61.06 95 GLU A N 1
ATOM 661 C CA . GLU A 1 95 ? 26.822 -6.528 -14.374 1.00 61.06 95 GLU A CA 1
ATOM 662 C C . GLU A 1 95 ? 26.898 -5.558 -15.566 1.00 61.06 95 GLU A C 1
ATOM 664 O O . GLU A 1 95 ? 26.722 -4.352 -15.391 1.00 61.06 95 GLU A O 1
ATOM 669 N N . GLY A 1 96 ? 27.095 -6.058 -16.792 1.00 69.38 96 GLY A N 1
ATOM 670 C CA . GLY A 1 96 ? 27.000 -5.245 -18.013 1.00 69.38 96 GLY A CA 1
ATOM 671 C C . GLY A 1 96 ? 25.608 -4.619 -18.215 1.00 69.38 96 GLY A C 1
ATOM 672 O O . GLY A 1 96 ? 24.625 -5.050 -17.608 1.00 69.38 96 GLY A O 1
ATOM 673 N N . ARG A 1 97 ? 25.514 -3.605 -19.089 1.00 75.56 97 ARG A N 1
ATOM 674 C CA . ARG A 1 97 ? 24.274 -2.857 -19.401 1.00 75.56 97 ARG A CA 1
ATOM 675 C C . ARG A 1 97 ? 23.073 -3.783 -19.660 1.00 75.56 97 ARG A C 1
ATOM 677 O O . ARG A 1 97 ? 22.013 -3.594 -19.067 1.00 75.56 97 ARG A O 1
ATOM 684 N N . ASP A 1 98 ? 23.265 -4.824 -20.469 1.00 77.44 98 ASP A N 1
ATOM 685 C CA . ASP A 1 98 ? 22.211 -5.774 -20.851 1.00 77.44 98 ASP A CA 1
ATOM 686 C C . ASP A 1 98 ? 21.697 -6.615 -19.667 1.00 77.44 98 ASP A C 1
ATOM 688 O O . ASP A 1 98 ? 20.490 -6.840 -19.538 1.00 77.44 98 ASP A O 1
ATOM 692 N N . GLY A 1 99 ? 22.589 -7.027 -18.757 1.00 78.69 99 GLY A N 1
ATOM 693 C CA . GLY A 1 99 ? 22.240 -7.801 -17.560 1.00 78.69 99 GLY A CA 1
ATOM 694 C C . GLY A 1 99 ? 21.327 -7.023 -16.610 1.00 78.69 99 GLY A C 1
ATOM 695 O O . GLY A 1 99 ? 20.324 -7.555 -16.131 1.00 78.69 99 GLY A O 1
ATOM 696 N N . ARG A 1 100 ? 21.585 -5.721 -16.430 1.00 78.00 100 ARG A N 1
ATOM 697 C CA . ARG A 1 100 ? 20.732 -4.839 -15.611 1.00 78.00 100 ARG A CA 1
ATOM 698 C C . ARG A 1 100 ? 19.366 -4.625 -16.238 1.00 78.00 100 ARG A C 1
ATOM 700 O O . ARG A 1 100 ? 18.350 -4.684 -15.542 1.00 78.00 100 ARG A O 1
ATOM 707 N N . VAL A 1 101 ? 19.329 -4.432 -17.557 1.00 82.31 101 VAL A N 1
ATOM 708 C CA . VAL A 1 101 ? 18.064 -4.349 -18.290 1.00 82.31 101 VAL A CA 1
ATOM 709 C C . VAL A 1 101 ? 17.259 -5.634 -18.099 1.00 82.31 101 VAL A C 1
ATOM 711 O O . VAL A 1 101 ? 16.075 -5.571 -17.764 1.00 82.31 101 VAL A O 1
ATOM 714 N N . ALA A 1 102 ? 17.900 -6.800 -18.196 1.00 85.56 102 ALA A N 1
ATOM 715 C CA . ALA A 1 102 ? 17.263 -8.081 -17.912 1.00 85.56 102 ALA A CA 1
ATOM 716 C C . ALA A 1 102 ? 16.784 -8.205 -16.450 1.00 85.56 102 ALA A C 1
ATOM 718 O O . ALA A 1 102 ? 15.688 -8.724 -16.224 1.00 85.56 102 ALA A O 1
ATOM 719 N N . THR A 1 103 ? 17.533 -7.697 -15.459 1.00 85.81 103 THR A N 1
ATOM 720 C CA . THR A 1 103 ? 17.117 -7.640 -14.041 1.00 85.81 103 THR A CA 1
ATOM 721 C C . THR A 1 103 ? 15.799 -6.888 -13.877 1.00 85.81 103 THR A C 1
ATOM 723 O O . THR A 1 103 ? 14.842 -7.425 -13.312 1.00 85.81 103 THR A O 1
ATOM 726 N N . VAL A 1 104 ? 15.714 -5.670 -14.416 1.00 86.94 104 VAL A N 1
ATOM 727 C CA . VAL A 1 104 ? 14.508 -4.843 -14.288 1.00 86.94 104 VAL A CA 1
ATOM 728 C C . VAL A 1 104 ? 13.349 -5.441 -15.081 1.00 86.94 104 VAL A C 1
ATOM 730 O O . VAL A 1 104 ? 12.237 -5.516 -14.564 1.00 86.94 104 VAL A O 1
ATOM 733 N N . LEU A 1 105 ? 13.578 -5.942 -16.300 1.00 89.50 105 LEU A N 1
ATOM 734 C CA . LEU A 1 105 ? 12.528 -6.596 -17.091 1.00 89.50 105 LEU A CA 1
ATOM 735 C C . LEU A 1 105 ? 11.974 -7.850 -16.397 1.00 89.50 105 LEU A C 1
ATOM 737 O O . LEU A 1 105 ? 10.756 -8.033 -16.370 1.00 89.50 105 LEU A O 1
ATOM 741 N N . ARG A 1 106 ? 12.832 -8.675 -15.779 1.00 90.69 106 ARG A N 1
ATOM 742 C CA . ARG A 1 106 ? 12.407 -9.822 -14.958 1.00 90.69 106 ARG A CA 1
ATOM 743 C C . ARG A 1 106 ? 11.510 -9.371 -13.811 1.00 90.69 106 ARG A C 1
ATOM 745 O O . ARG A 1 106 ? 10.444 -9.949 -13.613 1.00 90.69 106 ARG A O 1
ATOM 752 N N . ALA A 1 107 ? 11.917 -8.338 -13.079 1.00 90.94 107 ALA A N 1
ATOM 753 C CA . ALA A 1 107 ? 11.139 -7.836 -11.954 1.00 90.94 107 ALA A CA 1
ATOM 754 C C . ALA A 1 107 ? 9.775 -7.286 -12.389 1.00 90.94 107 ALA A C 1
ATOM 756 O O . ALA A 1 107 ? 8.741 -7.640 -11.821 1.00 90.94 107 ALA A O 1
ATOM 757 N N . ARG A 1 108 ? 9.746 -6.494 -13.464 1.00 91.19 108 ARG A N 1
ATOM 758 C CA . ARG A 1 108 ? 8.506 -5.975 -14.061 1.00 91.19 108 ARG A CA 1
ATOM 759 C C . ARG A 1 108 ? 7.574 -7.094 -14.501 1.00 91.19 108 ARG A C 1
ATOM 761 O O . ARG A 1 108 ? 6.362 -6.973 -14.334 1.00 91.19 108 ARG A O 1
ATOM 768 N N . LEU A 1 109 ? 8.129 -8.175 -15.050 1.00 92.19 109 LEU A N 1
ATOM 769 C CA . LEU A 1 109 ? 7.364 -9.354 -15.432 1.00 92.19 109 LEU A CA 1
ATOM 770 C C . LEU A 1 109 ? 6.782 -10.067 -14.208 1.00 92.19 109 LEU A C 1
ATOM 772 O O . LEU A 1 109 ? 5.623 -10.467 -14.255 1.00 92.19 109 LEU A O 1
ATOM 776 N N . ALA A 1 110 ? 7.546 -10.192 -13.117 1.00 92.25 110 ALA A N 1
ATOM 777 C CA . ALA A 1 110 ? 7.063 -10.767 -11.861 1.00 92.25 110 ALA A CA 1
ATOM 778 C C . ALA A 1 110 ? 5.878 -9.964 -11.302 1.00 92.25 110 ALA A C 1
ATOM 780 O O . ALA A 1 110 ? 4.830 -10.537 -11.004 1.00 92.25 110 ALA A O 1
ATOM 781 N N . GLY A 1 111 ? 5.993 -8.632 -11.277 1.00 91.56 111 GLY A N 1
ATOM 782 C CA . GLY A 1 111 ? 4.881 -7.753 -10.920 1.00 91.56 111 GLY A CA 1
ATOM 783 C C . GLY A 1 111 ? 3.683 -7.923 -11.855 1.00 91.56 111 GLY A C 1
ATOM 784 O O . GLY A 1 111 ? 2.559 -8.135 -11.397 1.00 91.56 111 GLY A O 1
ATOM 785 N N . LEU A 1 112 ? 3.912 -7.899 -13.174 1.00 89.50 112 LEU A N 1
ATOM 786 C CA . LEU A 1 112 ? 2.858 -8.125 -14.164 1.00 89.50 112 LEU A CA 1
ATOM 787 C C . LEU A 1 112 ? 2.196 -9.489 -13.985 1.00 89.50 112 LEU A C 1
ATOM 789 O O . LEU A 1 112 ? 1.004 -9.568 -14.223 1.00 89.50 112 LEU A O 1
ATOM 793 N N . ALA A 1 113 ? 2.912 -10.543 -13.590 1.00 89.88 113 ALA A N 1
ATOM 794 C CA . ALA A 1 113 ? 2.362 -11.877 -13.352 1.00 89.88 113 ALA A CA 1
ATOM 795 C C . ALA A 1 113 ? 1.535 -11.960 -12.058 1.00 89.88 113 ALA A C 1
ATOM 797 O O . ALA A 1 113 ? 0.535 -12.675 -12.030 1.00 89.88 113 ALA A O 1
ATOM 798 N N . ALA A 1 114 ? 1.916 -11.205 -11.024 1.00 90.56 114 ALA A N 1
ATOM 799 C CA . ALA A 1 114 ? 1.208 -11.143 -9.745 1.00 90.56 114 ALA A CA 1
ATOM 800 C C . ALA A 1 114 ? -0.049 -10.255 -9.781 1.00 90.56 114 ALA A C 1
ATOM 802 O O . ALA A 1 114 ? -0.966 -10.454 -8.988 1.00 90.56 114 ALA A O 1
ATOM 803 N N . ALA A 1 115 ? -0.115 -9.284 -10.700 1.00 87.44 115 ALA A N 1
ATOM 804 C CA . ALA A 1 115 ? -1.230 -8.344 -10.774 1.00 87.44 115 ALA A CA 1
ATOM 805 C C . ALA A 1 115 ? -2.588 -9.057 -10.983 1.00 87.44 115 ALA A C 1
ATOM 807 O O . ALA A 1 115 ? -2.688 -9.976 -11.811 1.00 87.44 115 ALA A O 1
ATOM 808 N N . PRO A 1 116 ? -3.659 -8.643 -10.288 1.00 83.88 116 PRO A N 1
ATOM 809 C CA . PRO A 1 116 ? -4.987 -9.174 -10.552 1.00 83.88 116 PRO A CA 1
ATOM 810 C C . PRO A 1 116 ? -5.474 -8.754 -11.952 1.00 83.88 116 PRO A C 1
ATOM 812 O O . PRO A 1 116 ? -5.068 -7.713 -12.482 1.00 83.88 116 PRO A O 1
ATOM 815 N N . PRO A 1 117 ? -6.347 -9.553 -12.590 1.00 78.19 117 PRO A N 1
ATOM 816 C CA . PRO A 1 117 ? -6.943 -9.169 -13.861 1.00 78.19 117 PRO A CA 1
ATOM 817 C C . PRO A 1 117 ? -7.751 -7.881 -13.686 1.00 78.19 117 PRO A C 1
ATOM 819 O O . PRO A 1 117 ? -8.533 -7.739 -12.749 1.00 78.19 117 PRO A O 1
ATOM 822 N N . SER A 1 118 ? -7.566 -6.939 -14.607 1.00 76.62 118 SER A N 1
ATOM 823 C CA . SER A 1 118 ? -8.252 -5.650 -14.573 1.00 76.62 118 SER A CA 1
ATOM 824 C C . SER A 1 118 ? -9.396 -5.615 -15.588 1.00 76.62 118 SER A C 1
ATOM 826 O O . SER A 1 118 ? -9.134 -5.699 -16.794 1.00 76.62 118 SER A O 1
ATOM 828 N N . PRO A 1 119 ? -10.655 -5.481 -15.144 1.00 72.75 119 PRO A N 1
ATOM 829 C CA . PRO A 1 119 ? -11.793 -5.516 -16.046 1.00 72.75 119 PRO A CA 1
ATOM 830 C C . PRO A 1 119 ? -11.916 -4.185 -16.825 1.00 72.75 119 PRO A C 1
ATOM 832 O O . PRO A 1 119 ? -11.369 -3.161 -16.394 1.00 72.75 119 PRO A O 1
ATOM 835 N N . PRO A 1 120 ? -12.580 -4.159 -17.998 1.00 74.56 120 PRO A N 1
ATOM 836 C CA . PRO A 1 120 ? -12.697 -2.957 -18.830 1.00 74.56 120 PRO A CA 1
ATOM 837 C C . PRO A 1 120 ? -13.284 -1.742 -18.107 1.00 74.56 120 PRO A C 1
ATOM 839 O O . PRO A 1 120 ? -12.894 -0.607 -18.379 1.00 74.56 120 PRO A O 1
ATOM 842 N N . GLU A 1 121 ? -14.168 -1.981 -17.145 1.00 80.38 121 GLU A N 1
ATOM 843 C CA . GLU A 1 121 ? -14.841 -0.972 -16.335 1.00 80.38 121 GLU A CA 1
ATOM 844 C C . GLU A 1 121 ? -13.873 -0.222 -15.415 1.00 80.38 121 GLU A C 1
ATOM 846 O O . GLU A 1 121 ? -14.209 0.872 -14.965 1.00 80.38 121 GLU A O 1
ATOM 851 N N . GLY A 1 122 ? -12.670 -0.751 -15.171 1.00 86.25 122 GLY A N 1
ATOM 852 C CA . GLY A 1 122 ? -11.610 -0.084 -14.412 1.00 86.25 122 GLY A CA 1
ATOM 853 C C . GLY A 1 122 ? -10.886 1.022 -15.186 1.00 86.25 122 GLY A C 1
ATOM 854 O O . GLY A 1 122 ? -9.938 1.606 -14.674 1.00 86.25 122 GLY A O 1
ATOM 855 N N . PHE A 1 123 ? -11.292 1.318 -16.422 1.00 88.06 123 PHE A N 1
ATOM 856 C CA . PHE A 1 123 ? -10.636 2.311 -17.269 1.00 88.06 123 PHE A CA 1
ATOM 857 C C . PHE A 1 123 ? -11.633 3.327 -17.817 1.00 88.06 123 PHE A C 1
ATOM 859 O O . PHE A 1 123 ? -12.818 3.044 -18.009 1.00 88.06 123 PHE A O 1
ATOM 866 N N . ARG A 1 124 ? -11.137 4.522 -18.133 1.00 89.69 124 ARG A N 1
ATOM 867 C CA . ARG A 1 124 ? -11.854 5.499 -18.958 1.00 89.69 124 ARG A CA 1
ATOM 868 C C . ARG A 1 124 ? -11.033 5.883 -20.172 1.00 89.69 124 ARG A C 1
ATOM 870 O O . ARG A 1 124 ? -9.805 5.889 -20.132 1.00 89.69 124 ARG A O 1
ATOM 877 N N . MET A 1 125 ? -11.724 6.242 -21.243 1.00 85.94 125 MET A N 1
ATOM 878 C CA . MET A 1 125 ? -11.075 6.821 -22.410 1.00 85.94 125 MET A CA 1
ATOM 879 C C . MET A 1 125 ? -10.765 8.294 -22.144 1.00 85.94 125 MET A C 1
ATOM 881 O O . MET A 1 125 ? -11.630 9.052 -21.716 1.00 85.94 125 MET A O 1
ATOM 885 N N . ALA A 1 126 ? -9.532 8.694 -22.426 1.00 81.69 126 ALA A N 1
ATOM 886 C CA . ALA A 1 126 ? -9.100 10.079 -22.457 1.00 81.69 126 ALA A CA 1
ATOM 887 C C . ALA A 1 126 ? -8.670 10.432 -23.881 1.00 81.69 126 ALA A C 1
ATOM 889 O O . ALA A 1 126 ? -7.872 9.729 -24.510 1.00 81.69 126 ALA A O 1
ATOM 890 N N . LEU A 1 127 ? -9.221 11.530 -24.390 1.00 78.81 127 LEU A N 1
ATOM 891 C CA . LEU A 1 127 ? -8.800 12.105 -25.659 1.00 78.81 127 LEU A CA 1
ATOM 892 C C . LEU A 1 127 ? -7.536 12.950 -25.440 1.00 78.81 127 LEU A C 1
ATOM 894 O O . LEU A 1 127 ? -7.378 13.549 -24.373 1.00 78.81 127 LEU A O 1
ATOM 898 N N . PRO A 1 128 ? -6.623 13.001 -26.421 1.00 71.25 128 PRO A N 1
ATOM 899 C CA . PRO A 1 128 ? -5.423 13.814 -26.318 1.00 71.25 128 PRO A CA 1
ATOM 900 C C . PRO A 1 128 ? -5.797 15.300 -26.273 1.00 71.25 128 PRO A C 1
ATOM 902 O O . PRO A 1 128 ? -6.743 15.736 -26.931 1.00 71.25 128 PRO A O 1
ATOM 905 N N . ALA A 1 129 ? -5.033 16.090 -25.519 1.00 65.44 129 ALA A N 1
ATOM 906 C CA . ALA A 1 129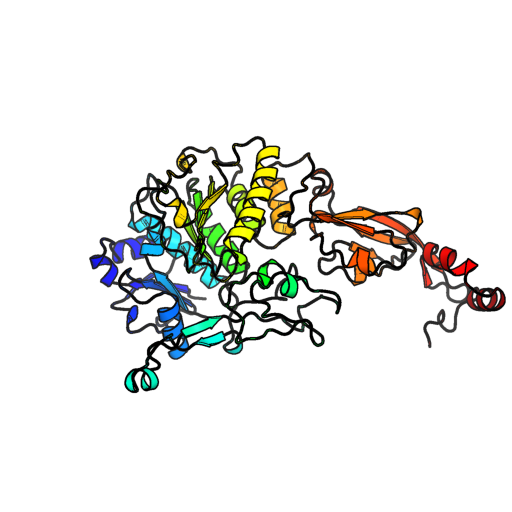 ? -5.196 17.537 -25.509 1.00 65.44 129 ALA A CA 1
ATOM 907 C C . ALA A 1 129 ? -4.789 18.113 -26.880 1.00 65.44 129 ALA A C 1
ATOM 909 O O . ALA A 1 129 ? -3.660 17.917 -27.327 1.00 65.44 129 ALA A O 1
ATOM 910 N N . GLY A 1 130 ? -5.706 18.812 -27.556 1.00 72.88 130 GLY A N 1
ATOM 911 C CA . GLY A 1 130 ? -5.434 19.519 -28.814 1.00 72.88 130 GLY A CA 1
ATOM 912 C C . GLY A 1 130 ? -6.338 19.131 -29.989 1.00 72.88 130 GLY A C 1
ATOM 913 O O . GLY A 1 130 ? -7.320 18.403 -29.856 1.00 72.88 130 GLY A O 1
ATOM 914 N N . ARG A 1 131 ? -6.023 19.668 -31.177 1.00 72.69 131 ARG A N 1
ATOM 915 C CA . ARG A 1 131 ? -6.786 19.404 -32.407 1.00 72.69 131 ARG A CA 1
ATOM 916 C C . ARG A 1 131 ? -6.498 17.998 -32.926 1.00 72.69 131 ARG A C 1
ATOM 918 O O . ARG A 1 131 ? -5.376 17.694 -33.318 1.00 72.69 131 ARG A O 1
ATOM 925 N N . MET A 1 132 ? -7.536 17.173 -33.016 1.00 72.88 132 MET A N 1
ATOM 926 C CA . MET A 1 132 ? -7.458 15.868 -33.668 1.00 72.88 132 MET A CA 1
ATOM 927 C C . MET A 1 132 ? -7.825 15.965 -35.149 1.00 72.88 132 MET A C 1
ATOM 929 O O . MET A 1 132 ? -8.779 16.645 -35.532 1.00 72.88 132 MET A O 1
ATOM 933 N N . SER A 1 133 ? -7.095 15.236 -35.995 1.00 80.56 133 SER A N 1
ATOM 934 C CA . SER A 1 133 ? -7.507 15.043 -37.385 1.00 80.56 133 SER A CA 1
ATOM 935 C C . SER A 1 133 ? -8.666 14.040 -37.464 1.00 80.56 133 SER A C 1
ATOM 937 O O . SER A 1 133 ? -8.747 13.109 -36.659 1.00 80.56 133 SER A O 1
ATOM 939 N N . ARG A 1 134 ? -9.536 14.157 -38.480 1.00 79.12 134 ARG A N 1
ATOM 940 C CA . ARG A 1 134 ? -10.583 13.145 -38.744 1.00 79.12 134 ARG A CA 1
ATOM 941 C C . ARG A 1 134 ? -9.995 11.739 -38.931 1.00 79.12 134 ARG A C 1
ATOM 943 O O . ARG A 1 134 ? -10.604 10.764 -38.510 1.00 79.12 134 ARG A O 1
ATOM 950 N N . ARG A 1 135 ? -8.790 11.635 -39.505 1.00 77.88 135 ARG A N 1
ATOM 951 C CA . ARG A 1 135 ? -8.064 10.363 -39.651 1.00 77.88 135 ARG A CA 1
ATOM 952 C C . ARG A 1 135 ? -7.678 9.772 -38.292 1.00 77.88 135 ARG A C 1
ATOM 954 O O . ARG A 1 135 ? -7.841 8.575 -38.105 1.00 77.88 135 ARG A O 1
ATOM 961 N N . SER A 1 136 ? -7.223 10.602 -37.352 1.00 73.81 136 SER A N 1
ATOM 962 C CA . SER A 1 136 ? -6.879 10.189 -35.983 1.00 73.81 136 SER A CA 1
ATOM 963 C C . SER A 1 136 ? -8.101 9.698 -35.204 1.00 73.81 136 SER A C 1
ATOM 965 O O . SER A 1 136 ? -7.980 8.761 -34.427 1.00 73.81 136 SER A O 1
ATOM 967 N N . LEU A 1 137 ? -9.285 10.276 -35.441 1.00 71.94 137 LEU A N 1
ATOM 968 C CA . LEU A 1 137 ? -10.534 9.773 -34.856 1.00 71.94 137 LEU A CA 1
ATOM 969 C C . LEU A 1 137 ? -10.889 8.376 -35.385 1.00 71.94 137 LEU A C 1
ATOM 971 O O . LEU A 1 137 ? -11.210 7.495 -34.597 1.00 71.94 137 LEU A O 1
ATOM 975 N N . LEU A 1 138 ? -10.777 8.153 -36.699 1.00 73.38 138 LEU A N 1
ATOM 976 C CA . LEU A 1 138 ? -11.093 6.857 -37.314 1.00 73.38 138 LEU A CA 1
ATOM 977 C C . LEU A 1 138 ? -10.090 5.752 -36.955 1.00 73.38 138 LEU A C 1
ATOM 979 O O . LEU A 1 138 ? -10.472 4.592 -36.855 1.00 73.38 138 LEU A O 1
ATOM 983 N N . SER A 1 139 ? -8.816 6.095 -36.752 1.00 67.94 139 SER A N 1
ATOM 984 C CA . SER A 1 139 ? -7.794 5.136 -36.316 1.00 67.94 139 SER A CA 1
ATOM 985 C C . SER A 1 139 ? -7.713 4.973 -34.795 1.00 67.94 139 SER A C 1
ATOM 987 O O . SER A 1 139 ? -6.841 4.247 -34.312 1.00 67.94 139 SER A O 1
ATOM 989 N N . PHE A 1 140 ? -8.563 5.678 -34.033 1.00 67.75 140 PHE A N 1
ATOM 990 C CA . PHE A 1 140 ? -8.423 5.846 -32.580 1.00 67.75 140 PHE A CA 1
ATOM 991 C C . PHE A 1 140 ? -7.002 6.285 -32.168 1.00 67.75 140 PHE A C 1
ATOM 993 O O . PHE A 1 140 ? -6.514 5.990 -31.073 1.00 67.75 140 PHE A O 1
ATOM 1000 N N . GLY A 1 141 ? -6.311 6.987 -33.069 1.00 65.62 141 GLY A N 1
ATOM 1001 C CA . GLY A 1 141 ? -4.973 7.511 -32.871 1.00 65.62 141 GLY A CA 1
ATOM 1002 C C . GLY A 1 141 ? -4.989 8.594 -31.802 1.00 65.62 141 GLY A C 1
ATOM 1003 O O . GLY A 1 141 ? -5.625 9.631 -31.974 1.00 65.62 141 GLY A O 1
ATOM 1004 N N . GLY A 1 142 ? -4.278 8.345 -30.703 1.00 66.38 142 GLY A N 1
ATOM 1005 C CA . GLY A 1 142 ? -4.168 9.267 -29.574 1.00 66.38 142 GLY A CA 1
ATOM 1006 C C . GLY A 1 142 ? -5.181 9.041 -28.449 1.00 66.38 142 GLY A C 1
ATOM 1007 O O . GLY A 1 142 ? -5.029 9.665 -27.406 1.00 66.38 142 GLY A O 1
ATOM 1008 N N . VAL A 1 143 ? -6.157 8.133 -28.603 1.00 74.81 143 VAL A N 1
ATOM 1009 C CA . VAL A 1 143 ? -7.027 7.720 -27.485 1.00 74.81 143 VAL A CA 1
ATOM 1010 C C . VAL A 1 143 ? -6.192 6.959 -26.458 1.00 74.81 143 VAL A C 1
ATOM 1012 O O . VAL A 1 143 ? -5.576 5.937 -26.787 1.00 74.81 143 VAL A O 1
ATOM 1015 N N . ARG A 1 144 ? -6.189 7.459 -25.222 1.00 77.81 144 ARG A N 1
ATOM 1016 C CA . ARG A 1 144 ? -5.530 6.847 -24.065 1.00 77.81 144 ARG A CA 1
ATOM 1017 C C . ARG A 1 144 ? -6.569 6.201 -23.162 1.00 77.81 144 ARG A C 1
ATOM 1019 O O . ARG A 1 144 ? -7.691 6.692 -23.061 1.00 77.81 144 ARG A O 1
ATOM 1026 N N . TYR A 1 145 ? -6.188 5.124 -22.491 1.00 81.06 145 TYR A N 1
ATOM 1027 C CA . TYR A 1 145 ? -6.995 4.528 -21.433 1.00 81.06 145 TYR A CA 1
ATOM 1028 C C . TYR A 1 145 ? -6.375 4.882 -20.088 1.00 81.06 145 TYR A C 1
ATOM 1030 O O . TYR A 1 145 ? -5.260 4.466 -19.793 1.00 81.06 145 TYR A O 1
ATOM 1038 N N . VAL A 1 146 ? -7.090 5.679 -19.301 1.00 85.69 146 VAL A N 1
ATOM 1039 C CA . VAL A 1 146 ? -6.665 6.088 -17.960 1.00 85.69 146 VAL A CA 1
ATOM 1040 C C . VAL A 1 146 ? -7.267 5.102 -16.959 1.00 85.69 146 VAL A C 1
ATOM 1042 O O . VAL A 1 146 ? -8.486 4.896 -17.004 1.00 85.69 146 VAL A O 1
ATOM 1045 N N . PRO A 1 147 ? -6.462 4.473 -16.085 1.00 89.69 147 PRO A N 1
ATOM 1046 C CA . PRO A 1 147 ? -6.987 3.622 -15.029 1.00 89.69 147 PRO A CA 1
ATOM 1047 C C . PRO A 1 147 ? -7.770 4.474 -14.025 1.00 89.69 147 PRO A C 1
ATOM 1049 O O . PRO A 1 147 ? -7.353 5.568 -13.642 1.00 89.69 147 PRO A O 1
ATOM 1052 N N . VAL A 1 148 ? -8.924 3.970 -13.608 1.00 93.69 148 VAL A N 1
ATOM 1053 C CA . VAL A 1 148 ? -9.848 4.630 -12.688 1.00 93.69 148 VAL A CA 1
ATOM 1054 C C . VAL A 1 148 ? -9.988 3.759 -11.452 1.00 93.69 148 VAL A C 1
ATOM 1056 O O . VAL A 1 148 ? -10.164 2.546 -11.552 1.00 93.69 148 VAL A O 1
ATOM 1059 N N . ALA A 1 149 ? -9.888 4.387 -10.284 1.00 94.25 149 ALA A N 1
ATOM 1060 C CA . ALA A 1 149 ? -10.043 3.680 -9.025 1.00 94.25 149 ALA A CA 1
ATOM 1061 C C . ALA A 1 149 ? -11.477 3.157 -8.859 1.00 94.25 149 ALA A C 1
ATOM 1063 O O . ALA A 1 149 ? -12.437 3.786 -9.307 1.00 94.25 149 ALA A O 1
ATOM 1064 N N . ALA A 1 150 ? -11.625 2.036 -8.164 1.00 92.19 150 ALA A N 1
ATOM 1065 C CA . ALA A 1 150 ? -12.918 1.481 -7.791 1.00 92.19 150 ALA A CA 1
ATOM 1066 C C . ALA A 1 150 ? -12.917 1.055 -6.322 1.00 92.19 150 ALA A C 1
ATOM 1068 O O . ALA A 1 150 ? -11.904 0.573 -5.810 1.00 92.19 150 ALA A O 1
ATOM 1069 N N . VAL A 1 151 ? -14.071 1.206 -5.666 1.00 91.50 151 VAL A N 1
ATOM 1070 C CA . VAL A 1 151 ? -14.307 0.717 -4.304 1.00 91.50 151 VAL A CA 1
ATOM 1071 C C . VAL A 1 151 ? -15.276 -0.463 -4.360 1.00 91.50 151 VAL A C 1
ATOM 1073 O O . VAL A 1 151 ? -16.406 -0.335 -4.830 1.00 91.50 151 VAL A O 1
ATOM 1076 N N . GLY A 1 152 ? -14.819 -1.634 -3.922 1.00 86.12 152 GLY A N 1
ATOM 1077 C CA . GLY A 1 152 ? -15.565 -2.884 -4.014 1.00 86.12 152 GLY A CA 1
ATOM 1078 C C . GLY A 1 152 ? -16.640 -3.000 -2.935 1.00 86.12 152 GLY A C 1
ATOM 1079 O O . GLY A 1 152 ? -16.319 -3.071 -1.751 1.00 86.12 152 GLY A O 1
ATOM 1080 N N . GLN A 1 153 ? -17.910 -3.109 -3.339 1.00 80.06 153 GLN A N 1
ATOM 1081 C CA . GLN A 1 153 ? -19.057 -3.226 -2.421 1.00 80.06 153 GLN A CA 1
ATOM 1082 C C . GLN A 1 153 ? -18.958 -4.401 -1.436 1.00 80.06 153 GLN A C 1
ATOM 1084 O O . GLN A 1 153 ? -19.351 -4.259 -0.286 1.00 80.06 153 GLN A O 1
ATOM 1089 N N . GLY A 1 154 ? -18.417 -5.547 -1.865 1.00 81.38 154 GLY A N 1
ATOM 1090 C CA . GLY A 1 154 ? -18.278 -6.733 -1.008 1.00 81.38 154 GLY A CA 1
ATOM 1091 C C . GLY A 1 154 ? -17.004 -6.776 -0.157 1.00 81.38 154 GLY A C 1
ATOM 1092 O O . GLY A 1 154 ? -16.936 -7.550 0.791 1.00 81.38 154 GLY A O 1
ATOM 1093 N N . ALA A 1 155 ? -15.995 -5.968 -0.492 1.00 85.88 155 ALA A N 1
ATOM 1094 C CA . ALA A 1 155 ? -14.703 -5.954 0.197 1.00 85.88 155 ALA A CA 1
ATOM 1095 C C . ALA A 1 155 ? -14.555 -4.750 1.139 1.00 85.88 155 ALA A C 1
ATOM 1097 O O . ALA A 1 155 ? -13.816 -4.817 2.118 1.00 85.88 155 ALA A O 1
ATOM 1098 N N . CYS A 1 156 ? -15.262 -3.647 0.878 1.00 88.56 156 CYS A N 1
ATOM 1099 C CA . CYS A 1 156 ? -15.254 -2.480 1.747 1.00 88.56 156 CYS A CA 1
ATOM 1100 C C . CYS A 1 156 ? -15.902 -2.811 3.100 1.00 88.56 156 CYS A C 1
ATOM 1102 O O . CYS A 1 156 ? -17.115 -2.956 3.205 1.00 88.56 156 CYS A O 1
ATOM 1104 N N . ARG A 1 157 ? -15.080 -2.890 4.152 1.00 81.94 157 ARG A N 1
ATOM 1105 C CA . ARG A 1 157 ? -15.526 -3.069 5.547 1.00 81.94 157 ARG A CA 1
ATOM 1106 C C . ARG A 1 157 ? -15.762 -1.741 6.278 1.00 81.94 157 ARG A C 1
ATOM 1108 O O . ARG A 1 157 ? -15.882 -1.712 7.498 1.00 81.94 157 ARG A O 1
ATOM 1115 N N . GLY A 1 158 ? -15.745 -0.624 5.551 1.00 74.94 158 GLY A N 1
ATOM 1116 C CA . GLY A 1 158 ? -15.954 0.698 6.130 1.00 74.94 158 GLY A CA 1
ATOM 1117 C C . GLY A 1 158 ? -17.404 0.893 6.573 1.00 74.94 158 GLY A C 1
ATOM 1118 O O . GLY A 1 158 ? -18.328 0.475 5.885 1.00 74.94 158 GLY A O 1
ATOM 1119 N N . SER A 1 159 ? -17.610 1.566 7.704 1.00 73.06 159 SER A N 1
ATOM 1120 C CA . SER A 1 159 ? -18.928 2.100 8.063 1.00 73.06 159 SER A CA 1
ATOM 1121 C C . SER A 1 159 ? -19.248 3.355 7.237 1.00 73.06 159 SER A C 1
ATOM 1123 O O . SER A 1 159 ? -18.373 3.898 6.563 1.00 73.06 159 SER A O 1
ATOM 1125 N N . ALA A 1 160 ? -20.464 3.900 7.358 1.00 71.69 160 ALA A N 1
ATOM 1126 C CA . ALA A 1 160 ? -20.806 5.208 6.778 1.00 71.69 160 ALA A CA 1
ATOM 1127 C C . ALA A 1 160 ? -19.880 6.352 7.262 1.00 71.69 160 ALA A C 1
ATOM 1129 O O . ALA A 1 160 ? -19.737 7.384 6.601 1.00 71.69 160 ALA A O 1
ATOM 1130 N N . ALA A 1 161 ? -19.225 6.167 8.414 1.00 74.12 161 ALA A N 1
ATOM 1131 C CA . ALA A 1 161 ? -18.243 7.103 8.945 1.00 74.12 161 ALA A CA 1
ATOM 1132 C C . ALA A 1 161 ? -16.841 6.933 8.326 1.00 74.12 161 ALA A C 1
ATOM 1134 O O . ALA A 1 161 ? -16.047 7.872 8.414 1.00 74.12 161 ALA A O 1
ATOM 1135 N N . CYS A 1 162 ? -16.546 5.808 7.662 1.00 84.88 162 CYS A N 1
ATOM 1136 C CA . CYS A 1 162 ? -15.251 5.554 7.035 1.00 84.88 162 CYS A CA 1
ATOM 1137 C C . CYS A 1 162 ? -15.009 6.463 5.825 1.00 84.88 162 CYS A C 1
ATOM 1139 O O . CYS A 1 162 ? -15.810 6.508 4.893 1.00 84.88 162 CYS A O 1
ATOM 1141 N N . GLY A 1 163 ? -13.884 7.183 5.846 1.00 87.56 163 GLY A N 1
ATOM 1142 C CA . GLY A 1 163 ? -13.498 8.150 4.815 1.00 87.56 163 GLY A CA 1
ATOM 1143 C C . GLY A 1 163 ? -12.082 7.999 4.275 1.00 87.56 163 GLY A C 1
ATOM 1144 O O . GLY A 1 163 ? -11.695 8.806 3.447 1.00 87.56 163 GLY A O 1
ATOM 1145 N N . LEU A 1 164 ? -11.319 6.970 4.664 1.00 90.94 164 LEU A N 1
ATOM 1146 C CA . LEU A 1 164 ? -9.873 6.903 4.382 1.00 90.94 164 LEU A CA 1
ATOM 1147 C C . LEU A 1 164 ? -9.508 7.126 2.902 1.00 90.94 164 LEU A C 1
ATOM 1149 O O . LEU A 1 164 ? -8.572 7.856 2.595 1.00 90.94 164 LEU A O 1
ATOM 1153 N N . CYS A 1 165 ? -10.259 6.530 1.970 1.00 93.81 165 CYS A N 1
ATOM 1154 C CA . CYS A 1 165 ? -10.032 6.733 0.535 1.00 93.81 165 CYS A CA 1
ATOM 1155 C C . CYS A 1 165 ? -10.482 8.116 0.030 1.00 93.81 165 CYS A C 1
ATOM 1157 O O . CYS A 1 165 ? -9.870 8.639 -0.901 1.00 93.81 165 CYS A O 1
ATOM 1159 N N . VAL A 1 166 ? -11.520 8.696 0.642 1.00 94.19 166 VAL A N 1
ATOM 1160 C CA . VAL A 1 166 ? -12.020 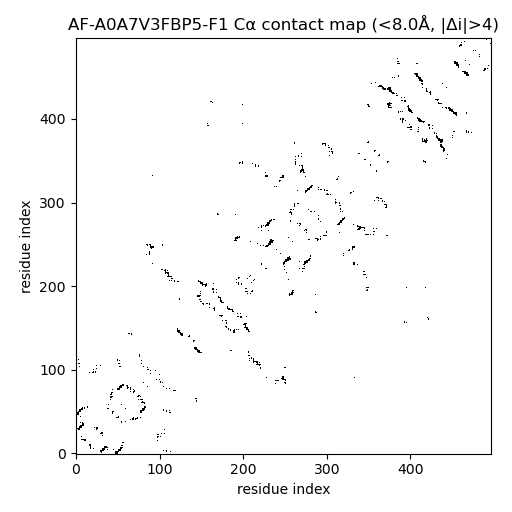10.052 0.367 1.00 94.19 166 VAL A CA 1
ATOM 1161 C C . VAL A 1 166 ? -10.964 11.068 0.787 1.00 94.19 166 VAL A C 1
ATOM 1163 O O . VAL A 1 166 ? -10.528 11.867 -0.036 1.00 94.19 166 VAL A O 1
ATOM 1166 N N . ASP A 1 167 ? -10.483 10.957 2.024 1.00 92.81 167 ASP A N 1
ATOM 1167 C CA . ASP A 1 167 ? -9.501 11.864 2.620 1.00 92.81 167 ASP A CA 1
ATOM 1168 C C . ASP A 1 167 ? -8.139 11.766 1.908 1.00 92.81 167 ASP A C 1
ATOM 1170 O O . ASP A 1 167 ? -7.411 12.747 1.785 1.00 92.81 167 ASP A O 1
ATOM 1174 N N . ALA A 1 168 ? -7.799 10.587 1.375 1.00 94.06 168 ALA A N 1
ATOM 1175 C CA . ALA A 1 168 ? -6.562 10.371 0.631 1.00 94.06 168 ALA A CA 1
ATOM 1176 C C . ALA A 1 168 ? -6.590 10.875 -0.823 1.00 94.06 168 ALA A C 1
ATOM 1178 O O . ALA A 1 168 ? -5.541 10.849 -1.472 1.00 94.06 168 ALA A O 1
ATOM 1179 N N . CYS A 1 169 ? -7.749 11.260 -1.373 1.00 95.56 169 CYS A N 1
ATOM 1180 C CA . CYS A 1 169 ? -7.883 11.617 -2.784 1.00 95.56 169 CYS A CA 1
ATOM 1181 C C . CYS A 1 169 ? -7.448 13.074 -3.043 1.00 95.56 169 CYS A C 1
ATOM 1183 O O . CYS A 1 169 ? -8.191 13.993 -2.701 1.00 95.56 169 CYS A O 1
ATOM 1185 N N . PRO A 1 170 ? -6.318 13.324 -3.737 1.00 94.19 170 PRO A N 1
ATOM 1186 C CA . PRO A 1 170 ? -5.789 14.685 -3.898 1.00 94.19 170 PRO A CA 1
ATOM 1187 C C . PRO A 1 170 ? -6.645 15.581 -4.804 1.00 94.19 170 PRO A C 1
ATOM 1189 O O . PRO A 1 170 ? -6.517 16.798 -4.778 1.00 94.19 170 PRO A O 1
ATOM 1192 N N . VAL A 1 171 ? -7.512 14.979 -5.621 1.00 94.50 171 VAL A N 1
ATOM 1193 C CA . VAL A 1 171 ? -8.355 15.677 -6.605 1.00 94.50 171 VAL A CA 1
ATOM 1194 C C . VAL A 1 171 ? -9.844 15.633 -6.248 1.00 94.50 171 VAL A C 1
ATOM 1196 O O . VAL A 1 171 ? -10.680 16.014 -7.061 1.00 94.50 171 VAL A O 1
ATOM 1199 N N . GLY A 1 172 ? -10.202 15.122 -5.063 1.00 95.00 172 GLY A N 1
ATOM 1200 C CA . GLY A 1 172 ? -11.599 15.051 -4.615 1.00 95.00 172 GLY A CA 1
ATOM 1201 C C . GLY A 1 172 ? -12.511 14.183 -5.494 1.00 95.00 172 GLY A C 1
ATOM 1202 O O . GLY A 1 172 ? -13.720 14.411 -5.547 1.00 95.00 172 GLY A O 1
ATOM 1203 N N . ALA A 1 173 ? -11.947 13.199 -6.200 1.00 95.75 173 ALA A N 1
ATOM 1204 C CA . ALA A 1 173 ? -12.693 12.303 -7.083 1.00 95.75 173 ALA A CA 1
ATOM 1205 C C . ALA A 1 173 ? -13.508 11.243 -6.326 1.00 95.75 173 ALA A C 1
ATOM 1207 O O . ALA A 1 173 ? -14.376 10.620 -6.920 1.00 95.75 173 ALA A O 1
ATOM 1208 N N . ILE A 1 174 ? -13.246 11.001 -5.041 1.00 95.19 174 ILE A N 1
ATOM 1209 C CA . ILE A 1 174 ? -13.983 10.009 -4.248 1.00 95.19 174 ILE A CA 1
ATOM 1210 C C . ILE A 1 174 ? -14.880 10.749 -3.265 1.00 95.19 174 ILE A C 1
ATOM 1212 O O . ILE A 1 174 ? -14.411 11.623 -2.540 1.00 95.19 174 ILE A O 1
ATOM 1216 N N . ARG A 1 175 ? -16.169 10.406 -3.235 1.00 92.75 175 ARG A N 1
ATOM 1217 C CA . ARG A 1 175 ? -17.171 11.039 -2.371 1.00 92.75 175 ARG A CA 1
ATOM 1218 C C . ARG A 1 175 ? -17.877 9.990 -1.523 1.00 92.75 175 ARG A C 1
ATOM 1220 O O . ARG A 1 175 ? -18.062 8.849 -1.938 1.00 92.75 175 ARG A O 1
ATOM 1227 N N . ARG A 1 176 ? -18.297 10.383 -0.322 1.00 89.50 176 ARG A N 1
ATOM 1228 C CA . ARG A 1 176 ? -19.186 9.550 0.495 1.00 89.50 176 ARG A CA 1
ATOM 1229 C C . ARG A 1 176 ? -20.572 9.539 -0.159 1.00 89.50 176 ARG A C 1
ATOM 1231 O O . ARG A 1 176 ? -21.116 10.606 -0.428 1.00 89.50 176 ARG A O 1
ATOM 1238 N N . GLY A 1 177 ? -21.132 8.360 -0.396 1.00 71.06 177 GLY A N 1
ATOM 1239 C CA . GLY A 1 177 ? -22.458 8.184 -0.989 1.00 71.06 177 GLY A CA 1
ATOM 1240 C C . GLY A 1 177 ? -22.832 6.707 -0.987 1.00 71.06 177 GLY A C 1
ATOM 1241 O O . GLY A 1 177 ? -21.978 5.872 -1.235 1.00 71.06 177 GLY A O 1
ATOM 1242 N N . GLY A 1 178 ? -24.071 6.365 -0.632 1.00 76.44 178 GLY A N 1
ATOM 1243 C CA . GLY A 1 178 ? -24.523 4.970 -0.616 1.00 76.44 178 GLY A CA 1
ATOM 1244 C C . GLY A 1 178 ? -23.797 4.057 0.398 1.00 76.44 178 GLY A C 1
ATOM 1245 O O . GLY A 1 178 ? -23.283 4.535 1.410 1.00 76.44 178 GLY A O 1
ATOM 1246 N N . PRO A 1 179 ? -23.798 2.727 0.170 1.00 79.44 179 PRO A N 1
ATOM 1247 C CA . PRO A 1 179 ? -23.171 1.748 1.064 1.00 79.44 179 PRO A CA 1
ATOM 1248 C C . PRO A 1 179 ? -21.634 1.722 0.982 1.00 79.44 179 PRO A C 1
ATOM 1250 O O . PRO A 1 179 ? -20.996 1.263 1.924 1.00 79.44 179 PRO A O 1
ATOM 1253 N N . VAL A 1 180 ? -21.036 2.209 -0.113 1.00 86.50 180 VAL A N 1
ATOM 1254 C CA . VAL A 1 180 ? -19.579 2.367 -0.278 1.00 86.50 180 VAL A CA 1
ATOM 1255 C C . VAL A 1 180 ? -19.261 3.669 -1.011 1.00 86.50 180 VAL A C 1
ATOM 1257 O O . VAL A 1 180 ? -20.051 4.052 -1.867 1.00 86.50 180 VAL A O 1
ATOM 1260 N N . PRO A 1 181 ? -18.108 4.316 -0.751 1.00 91.31 181 PRO A N 1
ATOM 1261 C CA . PRO A 1 181 ? -17.715 5.547 -1.435 1.00 91.31 181 PRO A CA 1
ATOM 1262 C C . PRO A 1 181 ? -17.808 5.469 -2.965 1.00 91.31 181 PRO A C 1
ATOM 1264 O O . PRO A 1 181 ? -17.358 4.506 -3.588 1.00 91.31 181 PRO A O 1
ATOM 1267 N N . GLU A 1 182 ? -18.353 6.522 -3.566 1.00 92.12 182 GLU A N 1
ATOM 1268 C CA . GLU A 1 182 ? -18.536 6.655 -5.008 1.00 92.12 182 GLU A CA 1
ATOM 1269 C C . GLU A 1 182 ? -17.328 7.351 -5.640 1.00 92.12 182 GLU A C 1
ATOM 1271 O O . GLU A 1 182 ? -16.799 8.324 -5.097 1.00 92.12 182 GLU A O 1
ATOM 1276 N N . VAL A 1 183 ? -16.897 6.866 -6.807 1.00 93.56 183 VAL A N 1
ATOM 1277 C CA . VAL A 1 183 ? -15.760 7.428 -7.546 1.00 93.56 183 VAL A CA 1
ATOM 1278 C C . VAL A 1 183 ? -16.255 8.174 -8.782 1.00 93.56 183 VAL A C 1
ATOM 1280 O O . VAL A 1 183 ? -16.816 7.584 -9.705 1.00 93.56 183 VAL A O 1
ATOM 1283 N N . ASP A 1 184 ? -15.985 9.473 -8.817 1.00 94.75 184 ASP A N 1
ATOM 1284 C CA . ASP A 1 184 ? -16.079 10.327 -9.993 1.00 94.75 184 ASP A CA 1
ATOM 1285 C C . ASP A 1 184 ? -14.988 9.923 -10.990 1.00 94.75 184 ASP A C 1
ATOM 1287 O O . ASP A 1 184 ? -13.795 10.211 -10.833 1.00 94.75 184 ASP A O 1
ATOM 1291 N N . ARG A 1 185 ? -15.410 9.175 -12.009 1.00 93.81 185 ARG A N 1
ATOM 1292 C CA . ARG A 1 185 ? -14.504 8.574 -12.988 1.00 93.81 185 ARG A CA 1
ATOM 1293 C C . ARG A 1 185 ? -13.759 9.642 -13.783 1.00 93.81 185 ARG A C 1
ATOM 1295 O O . ARG A 1 185 ? -12.582 9.442 -14.076 1.00 93.81 185 ARG A O 1
ATOM 1302 N N . ASP A 1 186 ? -14.408 10.760 -14.098 1.00 92.25 186 ASP A N 1
ATOM 1303 C CA . ASP A 1 186 ? -13.841 11.816 -14.939 1.00 92.25 186 ASP A CA 1
ATOM 1304 C C . ASP A 1 186 ? -12.808 12.655 -14.184 1.00 92.25 186 ASP A C 1
ATOM 1306 O O . ASP A 1 186 ? -11.765 12.998 -14.747 1.00 92.25 186 ASP A O 1
ATOM 1310 N N . ALA A 1 187 ? -13.047 12.904 -12.893 1.00 93.56 187 ALA A N 1
ATOM 1311 C CA . ALA A 1 187 ? -12.088 13.573 -12.016 1.00 93.56 187 ALA A CA 1
ATOM 1312 C C . ALA A 1 187 ? -10.906 12.670 -11.613 1.00 93.56 187 ALA A C 1
ATOM 1314 O O . ALA A 1 187 ? -9.833 13.165 -11.268 1.00 93.56 187 ALA A O 1
ATOM 1315 N N . CYS A 1 188 ? -11.068 11.342 -11.645 1.00 94.25 188 CYS A N 1
ATOM 1316 C CA . CYS A 1 188 ? -10.011 10.413 -11.254 1.00 94.25 188 CYS A CA 1
ATOM 1317 C C . CYS A 1 188 ? -8.793 10.506 -12.191 1.00 94.25 188 CYS A C 1
ATOM 1319 O O . CYS A 1 188 ? -8.886 10.292 -13.406 1.00 94.25 188 CYS A O 1
ATOM 1321 N N . ILE A 1 189 ? -7.627 10.773 -11.596 1.00 92.12 189 ILE A N 1
ATOM 1322 C CA . ILE A 1 189 ? -6.331 10.855 -12.291 1.00 92.12 189 ILE A CA 1
ATOM 1323 C C . ILE A 1 189 ? -5.516 9.553 -12.229 1.00 92.12 189 ILE A C 1
ATOM 1325 O O . ILE A 1 189 ? -4.390 9.520 -12.708 1.00 92.12 189 ILE A O 1
ATOM 1329 N N . GLY A 1 190 ? -6.044 8.496 -11.601 1.00 93.19 190 GLY A N 1
ATOM 1330 C CA . GLY A 1 190 ? -5.357 7.203 -11.509 1.00 93.19 190 GLY A CA 1
ATOM 1331 C C . GLY A 1 190 ? -4.083 7.209 -10.651 1.00 93.19 190 GLY A C 1
ATOM 1332 O O . GLY A 1 190 ? -3.150 6.474 -10.946 1.00 93.19 190 GLY A O 1
ATOM 1333 N N . CYS A 1 191 ? -4.010 8.027 -9.590 1.00 94.06 191 CYS A N 1
ATOM 1334 C CA . CYS A 1 191 ? -2.792 8.151 -8.771 1.00 94.06 191 CYS A CA 1
ATOM 1335 C C . CYS A 1 191 ? -2.564 7.008 -7.765 1.00 94.06 191 CYS A C 1
ATOM 1337 O O . CYS A 1 191 ? -1.462 6.870 -7.247 1.00 94.06 191 CYS A O 1
ATOM 1339 N N . GLY A 1 192 ? -3.595 6.221 -7.441 1.00 94.81 192 GLY A N 1
ATOM 1340 C CA . GLY A 1 192 ? -3.490 5.070 -6.534 1.00 94.81 192 GLY A CA 1
ATOM 1341 C C . GLY A 1 192 ? -3.492 5.386 -5.034 1.00 94.81 192 GLY A C 1
ATOM 1342 O O . GLY A 1 192 ? -3.532 4.458 -4.239 1.00 94.81 192 GLY A O 1
ATOM 1343 N N . ALA A 1 193 ? -3.542 6.656 -4.618 1.00 95.38 193 ALA A N 1
ATOM 1344 C CA . ALA A 1 193 ? -3.510 7.043 -3.199 1.00 95.38 193 ALA A CA 1
ATOM 1345 C C . ALA A 1 193 ? -4.593 6.375 -2.330 1.00 95.38 193 ALA A C 1
ATOM 1347 O O . ALA A 1 193 ? -4.368 6.077 -1.160 1.00 95.38 193 ALA A O 1
ATOM 1348 N N . CYS A 1 194 ? -5.775 6.129 -2.901 1.00 95.12 194 CYS A N 1
ATOM 1349 C CA . CYS A 1 194 ? -6.873 5.437 -2.227 1.00 95.12 194 CYS A CA 1
ATOM 1350 C C . CYS A 1 194 ? -6.609 3.939 -2.014 1.00 95.12 194 CYS A C 1
ATOM 1352 O O . CYS A 1 194 ? -7.120 3.374 -1.051 1.00 95.12 194 CYS A O 1
ATOM 1354 N N . VAL A 1 195 ? -5.816 3.311 -2.888 1.00 94.94 195 VAL A N 1
ATOM 1355 C CA . VAL A 1 195 ? -5.496 1.878 -2.831 1.00 94.94 195 VAL A CA 1
ATOM 1356 C C . VAL A 1 195 ? -4.628 1.581 -1.616 1.00 94.94 195 VAL A C 1
ATOM 1358 O O . VAL A 1 195 ? -4.902 0.627 -0.896 1.00 94.94 195 VAL A O 1
ATOM 1361 N N . THR A 1 196 ? -3.627 2.419 -1.347 1.00 94.44 196 THR A N 1
ATOM 1362 C CA . THR A 1 196 ? -2.726 2.253 -0.198 1.00 94.44 196 THR A CA 1
ATOM 1363 C C . THR A 1 196 ? -3.215 2.942 1.072 1.00 94.44 196 THR A C 1
ATOM 1365 O O . THR A 1 196 ? -2.826 2.537 2.161 1.00 94.44 196 THR A O 1
ATOM 1368 N N . ALA A 1 197 ? -4.125 3.918 0.970 1.00 93.81 197 ALA A N 1
ATOM 1369 C CA . ALA A 1 197 ? -4.842 4.442 2.135 1.00 93.81 197 ALA A CA 1
ATOM 1370 C C . ALA A 1 197 ? -5.885 3.460 2.690 1.00 93.81 197 ALA A C 1
ATOM 1372 O O . ALA A 1 197 ? -6.265 3.561 3.855 1.00 93.81 197 ALA A O 1
ATOM 1373 N N . CYS A 1 198 ? -6.391 2.536 1.865 1.00 92.62 198 CYS A N 1
ATOM 1374 C CA . CYS A 1 198 ? -7.317 1.512 2.319 1.00 92.62 198 CYS A CA 1
ATOM 1375 C C . CYS A 1 198 ? -6.542 0.315 2.894 1.00 92.62 198 CYS A C 1
ATOM 1377 O O . CYS A 1 198 ? -5.904 -0.417 2.135 1.00 92.62 198 CYS A O 1
ATOM 1379 N N . PRO A 1 199 ? -6.628 0.047 4.208 1.00 88.88 199 PRO A N 1
ATOM 1380 C CA . PRO A 1 199 ? -5.913 -1.084 4.793 1.00 88.88 199 PRO A CA 1
ATOM 1381 C C . PRO A 1 199 ? -6.575 -2.430 4.460 1.00 88.88 199 PRO A C 1
ATOM 1383 O O . PRO A 1 199 ? -5.964 -3.482 4.621 1.00 88.88 199 PRO A O 1
ATOM 1386 N N . VAL A 1 200 ? -7.821 -2.416 3.975 1.00 88.19 200 VAL A N 1
ATOM 1387 C CA . VAL A 1 200 ? -8.572 -3.629 3.644 1.00 88.19 200 VAL A CA 1
ATOM 1388 C C . VAL A 1 200 ? -8.194 -4.113 2.247 1.00 88.19 200 VAL A C 1
ATOM 1390 O O . VAL A 1 200 ? -8.297 -3.385 1.256 1.00 88.19 200 VAL A O 1
ATOM 1393 N N . GLU A 1 201 ? -7.764 -5.367 2.160 1.00 86.19 201 GLU A N 1
ATOM 1394 C CA . GLU A 1 201 ? -7.408 -6.002 0.896 1.00 86.19 201 GLU A CA 1
ATOM 1395 C C . GLU A 1 201 ? -8.584 -6.071 -0.083 1.00 86.19 201 GLU A C 1
ATOM 1397 O O . GLU A 1 201 ? -9.708 -6.402 0.285 1.00 86.19 201 GLU A O 1
ATOM 1402 N N . GLY A 1 202 ? -8.328 -5.689 -1.339 1.00 84.81 202 GLY A N 1
ATOM 1403 C CA . GLY A 1 202 ? -9.321 -5.678 -2.418 1.00 84.81 202 GLY A CA 1
ATOM 1404 C C . GLY A 1 202 ? -10.437 -4.632 -2.292 1.00 84.81 202 GLY A C 1
ATOM 1405 O O . GLY A 1 202 ? -11.248 -4.510 -3.208 1.00 84.81 202 GLY A O 1
ATOM 1406 N N . ALA A 1 203 ? -10.500 -3.860 -1.201 1.00 89.94 203 ALA A N 1
ATOM 1407 C CA . ALA A 1 203 ? -11.564 -2.879 -0.993 1.00 89.94 203 ALA A CA 1
ATOM 1408 C C . ALA A 1 203 ? -11.429 -1.655 -1.905 1.00 89.94 203 ALA A C 1
ATOM 1410 O O . ALA A 1 203 ? -12.429 -1.216 -2.465 1.00 89.94 203 ALA A O 1
ATOM 1411 N N . ALA A 1 204 ? -10.217 -1.130 -2.082 1.00 92.25 204 ALA A N 1
ATOM 1412 C CA . ALA A 1 204 ? -9.900 -0.129 -3.095 1.00 92.25 204 ALA A CA 1
ATOM 1413 C C . ALA A 1 204 ? -8.948 -0.747 -4.122 1.00 92.25 204 ALA A C 1
ATOM 1415 O O . ALA A 1 204 ? -7.954 -1.370 -3.753 1.00 92.25 204 ALA A O 1
ATOM 1416 N N . SER A 1 205 ? -9.257 -0.574 -5.404 1.00 91.75 205 SER A N 1
ATOM 1417 C CA . SER A 1 205 ? -8.484 -1.135 -6.514 1.00 91.75 205 SER A CA 1
ATOM 1418 C C . SER A 1 205 ? -8.215 -0.077 -7.574 1.00 91.75 205 SER A C 1
ATOM 1420 O O . SER A 1 205 ? -8.994 0.864 -7.748 1.00 91.75 205 SER A O 1
ATOM 1422 N N . LEU A 1 206 ? -7.098 -0.227 -8.277 1.00 92.44 206 LEU A N 1
ATOM 1423 C CA . LEU A 1 206 ? -6.739 0.589 -9.427 1.00 92.44 206 LEU A CA 1
ATOM 1424 C C . LEU A 1 206 ? -5.978 -0.307 -10.408 1.00 92.44 206 LEU A C 1
ATOM 1426 O O . LEU A 1 206 ? -4.918 -0.818 -10.042 1.00 92.44 206 LEU A O 1
ATOM 1430 N N . PRO A 1 207 ? -6.470 -0.485 -11.644 1.00 88.12 207 PRO A N 1
ATOM 1431 C CA . PRO A 1 207 ? -5.813 -1.348 -12.613 1.00 88.12 207 PRO A CA 1
ATOM 1432 C C . PRO A 1 207 ? -4.323 -1.063 -12.803 1.00 88.12 207 PRO A C 1
ATOM 1434 O O . PRO A 1 207 ? -3.921 0.069 -13.077 1.00 88.12 207 PRO A O 1
ATOM 1437 N N . GLY A 1 208 ? -3.506 -2.110 -12.675 1.00 85.38 208 GLY A N 1
ATOM 1438 C CA . GLY A 1 208 ? -2.050 -2.030 -12.819 1.00 85.38 208 GLY A CA 1
ATOM 1439 C C . GLY A 1 208 ? -1.322 -1.385 -11.634 1.00 85.38 208 GLY A C 1
ATOM 1440 O O . GLY A 1 208 ? -0.104 -1.207 -11.703 1.00 85.38 208 GLY A O 1
ATOM 1441 N N . ALA A 1 209 ? -2.031 -1.054 -10.554 1.00 89.75 209 ALA A N 1
ATOM 1442 C CA . ALA A 1 209 ? -1.487 -0.375 -9.382 1.00 89.75 209 ALA A CA 1
ATOM 1443 C C . ALA A 1 209 ? -1.871 -1.060 -8.056 1.00 89.75 209 ALA A C 1
ATOM 1445 O O . ALA A 1 209 ? -1.909 -0.419 -7.008 1.00 89.75 209 ALA A O 1
ATOM 1446 N N . ASP A 1 210 ? -2.135 -2.364 -8.090 1.00 89.44 210 ASP A N 1
ATOM 1447 C CA . ASP A 1 210 ? -2.355 -3.168 -6.891 1.00 89.44 210 ASP A CA 1
ATOM 1448 C C . ASP A 1 210 ? -1.040 -3.395 -6.117 1.00 89.44 210 ASP A C 1
ATOM 1450 O O . ASP A 1 210 ? -0.028 -3.719 -6.743 1.00 89.44 210 ASP A O 1
ATOM 1454 N N . PRO A 1 211 ? -1.022 -3.300 -4.771 1.00 91.75 211 PRO A N 1
ATOM 1455 C CA . PRO A 1 211 ? 0.195 -3.471 -3.971 1.00 91.75 211 PRO A CA 1
ATOM 1456 C C . PRO A 1 211 ? 0.943 -4.780 -4.251 1.00 91.75 211 PRO A C 1
ATOM 1458 O O . PRO A 1 211 ? 2.162 -4.760 -4.373 1.00 91.75 211 PRO A O 1
ATOM 1461 N N . VAL A 1 212 ? 0.217 -5.882 -4.479 1.00 91.56 212 VAL A N 1
ATOM 1462 C CA . VAL A 1 212 ? 0.801 -7.204 -4.776 1.00 91.56 212 VAL A CA 1
ATOM 1463 C C . VAL A 1 212 ? 1.678 -7.207 -6.034 1.00 91.56 212 VAL A C 1
ATOM 1465 O O . VAL A 1 212 ? 2.668 -7.933 -6.114 1.00 91.56 212 VAL A O 1
ATOM 1468 N N . ARG A 1 213 ? 1.358 -6.352 -7.018 1.00 92.12 213 ARG A N 1
ATOM 1469 C CA . ARG A 1 213 ? 2.186 -6.153 -8.214 1.00 92.12 213 ARG A CA 1
ATOM 1470 C C . ARG A 1 213 ? 3.552 -5.591 -7.814 1.00 92.12 213 ARG A C 1
ATOM 1472 O O . ARG A 1 213 ? 4.576 -6.071 -8.291 1.00 92.12 213 ARG A O 1
ATOM 1479 N N . PHE A 1 214 ? 3.558 -4.558 -6.977 1.00 94.69 214 PHE A N 1
ATOM 1480 C CA . PHE A 1 214 ? 4.779 -3.876 -6.553 1.00 94.69 214 PHE A CA 1
ATOM 1481 C C . PHE A 1 214 ? 5.584 -4.707 -5.553 1.00 94.69 214 PHE A C 1
ATOM 1483 O O . PHE A 1 214 ? 6.804 -4.678 -5.610 1.00 94.69 214 PHE A O 1
ATOM 1490 N N . GLU A 1 215 ? 4.926 -5.496 -4.702 1.00 94.94 215 GLU A N 1
ATOM 1491 C CA . GLU A 1 215 ? 5.578 -6.457 -3.802 1.00 94.94 215 GLU A CA 1
A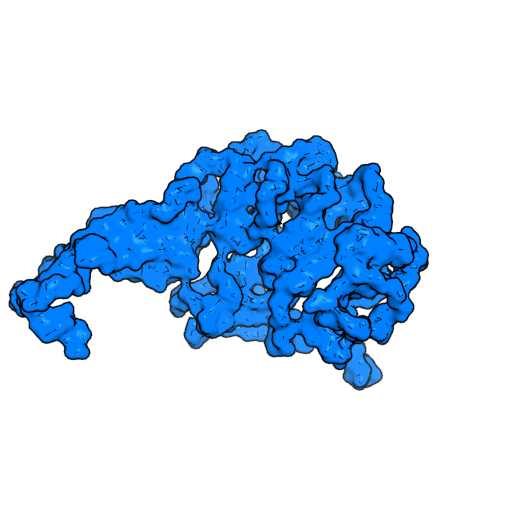TOM 1492 C C . GLU A 1 215 ? 6.377 -7.498 -4.595 1.00 94.94 215 GLU A C 1
ATOM 1494 O O . GLU A 1 215 ? 7.564 -7.695 -4.338 1.00 94.94 215 GLU A O 1
ATOM 1499 N N . ALA A 1 216 ? 5.759 -8.113 -5.611 1.00 93.50 216 ALA A N 1
ATOM 1500 C CA . ALA A 1 216 ? 6.425 -9.091 -6.469 1.00 93.50 216 ALA A CA 1
ATOM 1501 C C . ALA A 1 216 ? 7.558 -8.471 -7.304 1.00 93.50 216 ALA A C 1
ATOM 1503 O O . ALA A 1 216 ? 8.608 -9.088 -7.486 1.00 93.50 216 ALA A O 1
ATOM 1504 N N . GLU A 1 217 ? 7.361 -7.246 -7.798 1.00 93.44 217 GLU A N 1
ATOM 1505 C CA . GLU A 1 217 ? 8.401 -6.512 -8.516 1.00 93.44 217 GLU A CA 1
ATOM 1506 C C . GLU A 1 217 ? 9.590 -6.180 -7.601 1.00 93.44 217 GLU A C 1
ATOM 1508 O O . GLU A 1 217 ? 10.733 -6.466 -7.951 1.00 93.44 217 GLU A O 1
ATOM 1513 N N . LEU A 1 218 ? 9.331 -5.637 -6.410 1.00 92.88 218 LEU A N 1
ATOM 1514 C CA . LEU A 1 218 ? 10.357 -5.280 -5.436 1.00 92.88 218 LEU A CA 1
ATOM 1515 C C . LEU A 1 218 ? 11.137 -6.511 -4.966 1.00 92.88 218 LEU A C 1
ATOM 1517 O O . LEU A 1 218 ? 12.364 -6.476 -4.948 1.00 92.88 218 LEU A O 1
ATOM 1521 N N . ALA A 1 219 ? 10.452 -7.615 -4.653 1.00 92.00 219 ALA A N 1
ATOM 1522 C CA . ALA A 1 219 ? 11.101 -8.876 -4.299 1.00 92.00 219 ALA A CA 1
ATOM 1523 C C . ALA A 1 219 ? 12.091 -9.319 -5.390 1.00 92.00 219 ALA A C 1
ATOM 1525 O O . ALA A 1 219 ? 13.258 -9.591 -5.113 1.00 92.00 219 ALA A O 1
ATOM 1526 N N . ALA A 1 220 ? 11.653 -9.299 -6.652 1.00 90.44 220 ALA A N 1
ATOM 1527 C CA . ALA A 1 220 ? 12.483 -9.687 -7.784 1.00 90.44 220 ALA A CA 1
ATOM 1528 C C . ALA A 1 220 ? 13.635 -8.704 -8.074 1.00 90.44 220 ALA A C 1
ATOM 1530 O O . ALA A 1 220 ? 14.664 -9.132 -8.605 1.00 90.44 220 ALA A O 1
ATOM 1531 N N . LEU A 1 221 ? 13.499 -7.415 -7.744 1.00 88.62 221 LEU A N 1
ATOM 1532 C CA . LEU A 1 221 ? 14.612 -6.461 -7.807 1.00 88.62 221 LEU A CA 1
ATOM 1533 C C . LEU A 1 221 ? 15.667 -6.767 -6.736 1.00 88.62 221 LEU A C 1
ATOM 1535 O O . LEU A 1 221 ? 16.856 -6.734 -7.039 1.00 88.62 221 LEU A O 1
ATOM 1539 N N . LEU A 1 222 ? 15.248 -7.090 -5.508 1.00 86.00 222 LEU A N 1
ATOM 1540 C CA . LEU A 1 222 ? 16.151 -7.262 -4.363 1.00 86.00 222 LEU A CA 1
ATOM 1541 C C . LEU A 1 222 ? 16.877 -8.616 -4.327 1.00 86.00 222 LEU A C 1
ATOM 1543 O O . LEU A 1 222 ? 17.983 -8.688 -3.806 1.00 86.00 222 LEU A O 1
ATOM 1547 N N . GLU A 1 223 ? 16.318 -9.674 -4.923 1.00 81.44 223 GLU A N 1
ATOM 1548 C CA . GLU A 1 223 ? 16.922 -11.023 -4.956 1.00 81.44 223 GLU A CA 1
ATOM 1549 C C . GLU A 1 223 ? 18.365 -11.085 -5.500 1.00 81.44 223 GLU A C 1
ATOM 1551 O O . GLU A 1 223 ? 19.084 -12.038 -5.207 1.00 81.44 223 GLU A O 1
ATOM 1556 N N . ARG A 1 224 ? 18.774 -10.130 -6.345 1.00 67.31 224 ARG A N 1
ATOM 1557 C CA . ARG A 1 224 ? 20.075 -10.130 -7.043 1.00 67.31 224 ARG A CA 1
ATOM 1558 C C . ARG A 1 224 ? 20.711 -8.740 -7.114 1.00 67.31 224 ARG A C 1
ATOM 1560 O O . ARG A 1 224 ? 21.462 -8.455 -8.038 1.00 67.31 224 ARG A O 1
ATOM 1567 N N . SER A 1 225 ? 20.341 -7.843 -6.204 1.00 66.62 225 SER A N 1
ATOM 1568 C CA . SER A 1 225 ? 20.744 -6.438 -6.293 1.00 66.62 225 SER A CA 1
ATOM 1569 C C . SER A 1 225 ? 22.152 -6.156 -5.767 1.00 66.62 225 SER A C 1
ATOM 1571 O O . SER A 1 225 ? 22.597 -5.022 -5.906 1.00 66.62 225 SER A O 1
ATOM 1573 N N . ASP A 1 226 ? 22.820 -7.122 -5.120 1.00 66.12 226 ASP A N 1
ATOM 1574 C CA . ASP A 1 226 ? 24.092 -6.958 -4.392 1.00 66.12 226 ASP A CA 1
ATOM 1575 C C . ASP A 1 226 ? 24.160 -5.660 -3.570 1.00 66.12 226 ASP A C 1
ATOM 1577 O O . ASP A 1 226 ? 25.207 -5.025 -3.440 1.00 66.12 226 ASP A O 1
ATOM 1581 N N . GLY A 1 227 ? 23.012 -5.258 -3.007 1.00 64.38 227 GLY A N 1
ATOM 1582 C CA . GLY A 1 227 ? 22.830 -4.026 -2.248 1.00 64.38 227 GLY A CA 1
ATOM 1583 C C . GLY A 1 227 ? 22.744 -2.754 -3.100 1.00 64.38 227 GLY A C 1
ATOM 1584 O O . GLY A 1 227 ? 23.225 -1.705 -2.692 1.00 64.38 227 GLY A O 1
ATOM 1585 N N . ALA A 1 228 ? 22.138 -2.792 -4.279 1.00 80.56 228 ALA A N 1
ATOM 1586 C CA . ALA A 1 228 ? 21.733 -1.571 -4.967 1.00 80.56 228 ALA A CA 1
ATOM 1587 C C . ALA A 1 228 ? 20.700 -0.776 -4.138 1.00 80.56 228 ALA A C 1
ATOM 1589 O O . ALA A 1 228 ? 19.954 -1.318 -3.315 1.00 80.56 228 ALA A O 1
ATOM 1590 N N . GLY A 1 229 ? 20.655 0.532 -4.360 1.00 86.25 229 GLY A N 1
ATOM 1591 C CA . GLY A 1 229 ? 19.545 1.389 -3.983 1.00 86.25 229 GLY A CA 1
ATOM 1592 C C . GLY A 1 229 ? 18.325 1.165 -4.878 1.00 86.25 229 GLY A C 1
ATOM 1593 O O . GLY A 1 229 ? 18.417 0.659 -5.996 1.00 86.25 229 GLY A O 1
ATOM 1594 N N . LEU A 1 230 ? 17.154 1.550 -4.385 1.00 90.06 230 LEU A N 1
ATOM 1595 C CA . LEU A 1 230 ? 15.882 1.477 -5.097 1.00 90.06 230 LEU A CA 1
ATOM 1596 C C . LEU A 1 230 ? 15.422 2.884 -5.484 1.00 90.06 230 LEU A C 1
ATOM 1598 O O . LEU A 1 230 ? 15.251 3.737 -4.618 1.00 90.06 230 LEU A O 1
ATOM 1602 N N . LEU A 1 231 ? 15.167 3.119 -6.768 1.00 90.56 231 LEU A N 1
ATOM 1603 C CA . LEU A 1 231 ? 14.619 4.380 -7.267 1.00 90.56 231 LEU A CA 1
ATOM 1604 C C . LEU A 1 231 ? 13.134 4.209 -7.595 1.00 90.56 231 LEU A C 1
ATOM 1606 O O . LEU A 1 231 ? 12.781 3.679 -8.647 1.00 90.56 231 LEU A O 1
ATOM 1610 N N . ILE A 1 232 ? 12.253 4.686 -6.720 1.00 93.25 232 ILE A N 1
ATOM 1611 C CA . ILE A 1 232 ? 10.805 4.698 -6.941 1.00 93.25 232 ILE A CA 1
ATOM 1612 C C . ILE A 1 232 ? 10.428 5.984 -7.677 1.00 93.25 232 ILE A C 1
ATOM 1614 O O . ILE A 1 232 ? 10.458 7.067 -7.096 1.00 93.25 232 ILE A O 1
ATOM 1618 N N . ARG A 1 233 ? 10.042 5.893 -8.951 1.00 90.44 233 ARG A N 1
ATOM 1619 C CA . ARG A 1 233 ? 9.694 7.061 -9.775 1.00 90.44 233 ARG A CA 1
ATOM 1620 C C . ARG A 1 233 ? 8.203 7.153 -10.055 1.00 90.44 233 ARG A C 1
ATOM 1622 O O . ARG A 1 233 ? 7.560 6.153 -10.371 1.00 90.44 233 ARG A O 1
ATOM 1629 N N . CYS A 1 234 ? 7.684 8.374 -10.063 1.00 90.00 234 CYS A N 1
ATOM 1630 C CA . CYS A 1 234 ? 6.411 8.676 -10.705 1.00 90.00 234 CYS A CA 1
ATOM 1631 C C . CYS A 1 234 ? 6.517 8.481 -12.226 1.00 90.00 234 CYS A C 1
ATOM 1633 O O . CYS A 1 234 ? 7.441 9.008 -12.840 1.00 90.00 234 CYS A O 1
ATOM 1635 N N . ALA A 1 235 ? 5.547 7.813 -12.852 1.00 85.50 235 ALA A N 1
ATOM 1636 C CA . ALA A 1 235 ? 5.487 7.637 -14.307 1.00 85.50 235 ALA A CA 1
ATOM 1637 C C . ALA A 1 235 ? 5.487 8.968 -15.090 1.00 85.50 235 ALA A C 1
ATOM 1639 O O . ALA A 1 235 ? 5.900 9.013 -16.246 1.00 85.50 235 ALA A O 1
ATOM 1640 N N . GLY A 1 236 ? 5.023 10.057 -14.465 1.00 81.88 236 GLY A N 1
ATOM 1641 C CA . GLY A 1 236 ? 5.053 11.405 -15.040 1.00 81.88 236 GLY A CA 1
ATOM 1642 C C . GLY A 1 236 ? 6.330 12.203 -14.759 1.00 81.88 236 GLY A C 1
ATOM 1643 O O . GLY A 1 236 ? 6.443 13.319 -15.260 1.00 81.88 236 GLY A O 1
ATOM 1644 N N . ALA A 1 237 ? 7.256 11.689 -13.943 1.00 82.56 237 ALA A N 1
ATOM 1645 C CA . ALA A 1 237 ? 8.501 12.386 -13.641 1.00 82.56 237 ALA A CA 1
ATOM 1646 C C . ALA A 1 237 ? 9.498 12.229 -14.800 1.00 82.56 237 ALA A C 1
ATOM 1648 O O . ALA A 1 237 ? 9.617 11.130 -15.353 1.00 82.56 237 ALA A O 1
ATOM 1649 N N . PRO A 1 238 ? 10.245 13.290 -15.159 1.00 77.25 238 PRO A N 1
ATOM 1650 C CA . PRO A 1 238 ? 11.336 13.153 -16.111 1.00 77.25 238 PRO A CA 1
ATOM 1651 C C . PRO A 1 238 ? 12.399 12.192 -15.555 1.00 77.25 238 PRO A C 1
ATOM 1653 O O . PRO A 1 238 ? 12.579 12.121 -14.327 1.00 77.25 238 PRO A O 1
ATOM 1656 N N . PRO A 1 239 ? 13.102 11.450 -16.432 1.00 70.25 239 PRO A N 1
ATOM 1657 C CA . PRO A 1 239 ? 14.231 10.648 -15.993 1.00 70.25 239 PRO A CA 1
ATOM 1658 C C . PRO A 1 239 ? 15.258 11.552 -15.287 1.00 70.25 239 PRO A C 1
ATOM 1660 O O . PRO A 1 239 ? 15.424 12.706 -15.689 1.00 70.25 239 PRO A O 1
ATOM 1663 N N . PRO A 1 240 ? 15.899 11.068 -14.212 1.00 68.00 240 PRO A N 1
ATOM 1664 C CA . PRO A 1 240 ? 17.030 11.764 -13.610 1.00 68.00 240 PRO A CA 1
ATOM 1665 C C . PRO A 1 240 ? 18.173 11.904 -14.633 1.00 68.00 240 PRO A C 1
ATOM 1667 O O . PRO A 1 240 ? 18.312 11.025 -15.487 1.00 68.00 240 PRO A O 1
ATOM 1670 N N . PRO A 1 241 ? 18.983 12.972 -14.560 1.00 67.50 241 PRO A N 1
ATOM 1671 C CA . PRO A 1 241 ? 20.182 13.101 -15.386 1.00 67.50 241 PRO A CA 1
ATOM 1672 C C . PRO A 1 241 ? 21.190 11.967 -15.098 1.00 67.50 241 PRO A C 1
ATOM 1674 O O . PRO A 1 241 ? 21.354 11.552 -13.947 1.00 67.50 241 PRO A O 1
ATOM 1677 N N . ASP A 1 242 ? 21.841 11.465 -16.156 1.00 56.75 242 ASP A N 1
ATOM 1678 C CA . ASP A 1 242 ? 22.668 10.239 -16.161 1.00 56.75 242 ASP A CA 1
ATOM 1679 C C . ASP A 1 242 ? 23.869 10.272 -15.188 1.00 56.75 242 ASP A C 1
ATOM 1681 O O . ASP A 1 242 ? 24.394 9.229 -14.810 1.00 56.75 242 ASP A O 1
ATOM 1685 N N . ASP A 1 243 ? 24.318 11.452 -14.763 1.00 57.50 243 ASP A N 1
ATOM 1686 C CA . ASP A 1 243 ? 25.530 11.671 -13.966 1.00 57.50 243 ASP A CA 1
ATOM 1687 C C . ASP A 1 243 ? 25.283 11.872 -12.459 1.00 57.50 243 ASP A C 1
ATOM 1689 O O . ASP A 1 243 ? 26.247 11.961 -11.698 1.00 57.50 243 ASP A O 1
ATOM 1693 N N . ARG A 1 244 ? 24.023 11.928 -11.998 1.00 57.00 244 ARG A N 1
ATOM 1694 C CA . ARG A 1 244 ? 23.711 12.385 -10.623 1.00 57.00 244 ARG A CA 1
ATOM 1695 C C . ARG A 1 244 ? 23.299 11.327 -9.623 1.00 57.00 244 ARG A C 1
ATOM 1697 O O . ARG A 1 244 ? 23.479 11.528 -8.430 1.00 57.00 244 ARG A O 1
ATOM 1704 N N . LEU A 1 245 ? 22.737 10.212 -10.068 1.00 56.88 245 LEU A N 1
ATOM 1705 C CA . LEU A 1 245 ? 22.374 9.142 -9.139 1.00 56.88 245 LEU A CA 1
ATOM 1706 C C . LEU A 1 245 ? 23.576 8.283 -8.745 1.00 56.88 245 LEU A C 1
ATOM 1708 O O . LEU A 1 245 ? 23.482 7.532 -7.782 1.00 56.88 245 LEU A O 1
ATOM 1712 N N . GLY A 1 246 ? 24.697 8.401 -9.454 1.00 58.50 246 GLY A N 1
ATOM 1713 C CA . GLY A 1 246 ? 25.797 7.469 -9.283 1.00 58.50 246 GLY A CA 1
ATOM 1714 C C . GLY A 1 246 ? 25.381 6.065 -9.704 1.00 58.50 246 GLY A C 1
ATOM 1715 O O . GLY A 1 246 ? 24.480 5.877 -10.527 1.00 58.50 246 GLY A O 1
ATOM 1716 N N . GLY A 1 247 ? 26.079 5.082 -9.153 1.00 58.25 247 GLY A N 1
ATOM 1717 C CA . GLY A 1 247 ? 26.105 3.731 -9.666 1.00 58.25 247 GLY A CA 1
ATOM 1718 C C . GLY A 1 247 ? 24.829 2.920 -9.421 1.00 58.25 247 GLY A C 1
ATOM 1719 O O . GLY A 1 247 ? 24.083 2.540 -10.308 1.00 58.25 247 GLY A O 1
ATOM 1720 N N . ALA A 1 248 ? 24.552 2.527 -8.197 1.00 73.88 248 ALA A N 1
ATOM 1721 C CA . ALA A 1 248 ? 23.722 1.344 -8.004 1.00 73.88 248 ALA A CA 1
ATOM 1722 C C . ALA A 1 248 ? 22.248 1.651 -7.731 1.00 73.88 248 ALA A C 1
ATOM 1724 O O . ALA A 1 248 ? 21.814 1.402 -6.616 1.00 73.88 248 ALA A O 1
ATOM 1725 N N . TRP A 1 249 ? 21.450 2.116 -8.701 1.00 81.56 249 TRP A N 1
ATOM 1726 C CA . TRP A 1 249 ? 19.995 2.260 -8.513 1.00 81.56 249 TRP A CA 1
ATOM 1727 C C . TRP A 1 249 ? 19.155 1.327 -9.391 1.00 81.56 249 TRP A C 1
ATOM 1729 O O . TRP A 1 249 ? 19.342 1.183 -10.595 1.00 81.56 249 TRP A O 1
ATOM 1739 N N . LEU A 1 250 ? 18.155 0.701 -8.781 1.00 84.88 250 LEU A N 1
ATOM 1740 C CA . LEU A 1 250 ? 17.184 -0.145 -9.463 1.00 84.88 250 LEU A CA 1
ATOM 1741 C C . LEU A 1 250 ? 15.855 0.607 -9.597 1.00 84.88 250 LEU A C 1
ATOM 1743 O O . LEU A 1 250 ? 15.229 0.914 -8.579 1.00 84.88 250 LEU A O 1
ATOM 1747 N N . PRO A 1 251 ? 15.395 0.927 -10.820 1.00 86.94 251 PRO A N 1
ATOM 1748 C CA . PRO A 1 251 ? 14.186 1.716 -10.999 1.00 86.94 251 PRO A CA 1
ATOM 1749 C C . PRO A 1 251 ? 12.904 0.883 -10.848 1.00 86.94 251 PRO A C 1
ATOM 1751 O O . PRO A 1 251 ? 12.659 -0.060 -11.604 1.00 86.94 251 PRO A O 1
ATOM 1754 N N . MET A 1 252 ? 12.018 1.332 -9.959 1.00 90.56 252 MET A N 1
ATOM 1755 C CA . MET A 1 252 ? 10.621 0.909 -9.825 1.00 90.56 252 MET A CA 1
ATOM 1756 C C . MET A 1 252 ? 9.695 2.084 -10.191 1.00 90.56 252 MET A C 1
ATOM 1758 O O . MET A 1 252 ? 9.850 3.191 -9.698 1.00 90.56 252 MET A O 1
ATOM 1762 N N . GLU A 1 253 ? 8.733 1.881 -11.088 1.00 90.25 253 GLU A N 1
ATOM 1763 C CA . GLU A 1 253 ? 7.843 2.919 -11.613 1.00 90.25 253 GLU A CA 1
ATOM 1764 C C . GLU A 1 253 ? 6.459 2.710 -11.017 1.00 90.25 253 GLU A C 1
ATOM 1766 O O . GLU A 1 253 ? 5.872 1.628 -11.123 1.00 90.25 253 GLU A O 1
ATOM 1771 N N . VAL A 1 254 ? 5.938 3.775 -10.420 1.00 93.00 254 VAL A N 1
ATOM 1772 C CA . VAL A 1 254 ? 4.586 3.865 -9.876 1.00 93.00 254 VAL A CA 1
ATOM 1773 C C . VAL A 1 254 ? 3.764 4.856 -10.700 1.00 93.00 254 VAL A C 1
ATOM 1775 O O . VAL A 1 254 ? 4.326 5.809 -11.241 1.00 93.00 254 VAL A O 1
ATOM 1778 N N . PRO A 1 255 ? 2.429 4.700 -10.788 1.00 91.50 255 PRO A N 1
ATOM 1779 C CA . PRO A 1 255 ? 1.591 5.648 -11.528 1.00 91.50 255 PRO A CA 1
ATOM 1780 C C . PRO A 1 255 ? 1.714 7.081 -10.991 1.00 91.50 255 PRO A C 1
ATOM 1782 O O . PRO A 1 255 ? 1.691 8.040 -11.754 1.00 91.50 255 PRO A O 1
ATOM 1785 N N . CYS A 1 256 ? 1.863 7.225 -9.674 1.00 93.31 256 CYS A N 1
ATOM 1786 C CA . CYS A 1 256 ? 2.086 8.491 -8.993 1.00 93.31 256 CYS A CA 1
ATOM 1787 C C . CYS A 1 256 ? 2.760 8.227 -7.646 1.00 93.31 256 CYS A C 1
ATOM 1789 O O . CYS A 1 256 ? 2.458 7.217 -7.015 1.00 93.31 256 CYS A O 1
ATOM 1791 N N . LEU A 1 257 ? 3.597 9.146 -7.153 1.00 94.69 257 LEU A N 1
ATOM 1792 C CA . LEU A 1 257 ? 4.136 9.031 -5.791 1.00 94.69 257 LEU A CA 1
ATOM 1793 C C . LEU A 1 257 ? 3.043 9.070 -4.711 1.00 94.69 257 LEU A C 1
ATOM 1795 O O . LEU A 1 257 ? 3.273 8.592 -3.612 1.00 94.69 257 LEU A O 1
ATOM 1799 N N . SER A 1 258 ? 1.827 9.545 -5.000 1.00 94.56 258 SER A N 1
ATOM 1800 C CA . SER A 1 258 ? 0.735 9.508 -4.016 1.00 94.56 258 SER A CA 1
ATOM 1801 C C . SER A 1 258 ? 0.328 8.088 -3.588 1.00 94.56 258 SER A C 1
ATOM 1803 O O . SER A 1 258 ? -0.360 7.962 -2.578 1.00 94.56 258 SER A O 1
ATOM 1805 N N . ILE A 1 259 ? 0.712 7.039 -4.333 1.00 95.44 259 ILE A N 1
ATOM 1806 C CA . ILE A 1 259 ? 0.489 5.644 -3.922 1.00 95.44 259 ILE A CA 1
ATOM 1807 C C . ILE A 1 259 ? 1.474 5.183 -2.846 1.00 95.44 259 ILE A C 1
ATOM 1809 O O . ILE A 1 259 ? 1.150 4.273 -2.090 1.00 95.44 259 ILE A O 1
ATOM 1813 N N . VAL A 1 260 ? 2.669 5.773 -2.773 1.00 95.25 260 VAL A N 1
ATOM 1814 C CA . VAL A 1 260 ? 3.717 5.270 -1.883 1.00 95.25 260 VAL A CA 1
ATOM 1815 C C . VAL A 1 260 ? 3.365 5.551 -0.423 1.00 95.25 260 VAL A C 1
ATOM 1817 O O . VAL A 1 260 ? 2.686 6.531 -0.104 1.00 95.25 260 VAL A O 1
ATOM 1820 N N . THR A 1 261 ? 3.819 4.675 0.468 1.00 95.44 261 THR A N 1
ATOM 1821 C CA . THR A 1 261 ? 3.689 4.822 1.924 1.00 95.44 261 THR A CA 1
ATOM 1822 C C . THR A 1 261 ? 5.041 4.578 2.592 1.00 95.44 261 THR A C 1
ATOM 1824 O O . THR A 1 261 ? 6.013 4.214 1.925 1.00 95.44 261 THR A O 1
ATOM 1827 N N . ALA A 1 262 ? 5.119 4.755 3.912 1.00 94.62 262 ALA A N 1
ATOM 1828 C CA . ALA A 1 262 ? 6.344 4.495 4.662 1.00 94.62 262 ALA A CA 1
ATOM 1829 C C . ALA A 1 262 ? 6.831 3.045 4.524 1.00 94.62 262 ALA A C 1
ATOM 1831 O O . ALA A 1 262 ? 8.034 2.823 4.355 1.00 94.62 262 ALA A O 1
ATOM 1832 N N . ALA A 1 263 ? 5.909 2.076 4.485 1.00 95.25 263 ALA A N 1
ATOM 1833 C CA . ALA A 1 263 ? 6.223 0.674 4.235 1.00 95.25 263 ALA A CA 1
A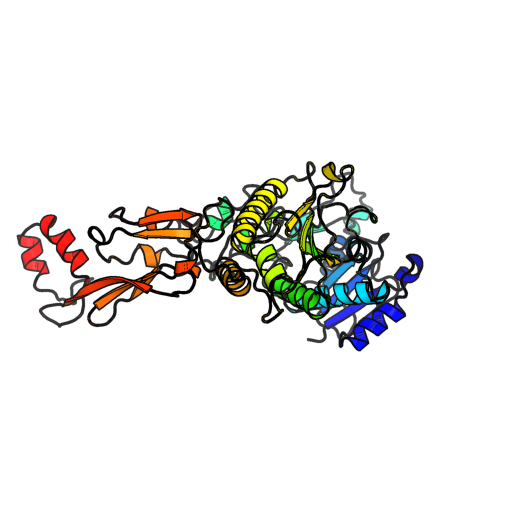TOM 1834 C C . ALA A 1 263 ? 7.048 0.452 2.964 1.00 95.25 263 ALA A C 1
ATOM 1836 O O . ALA A 1 263 ? 7.819 -0.498 2.920 1.00 95.25 263 ALA A O 1
ATOM 1837 N N . TRP A 1 264 ? 6.928 1.298 1.938 1.00 95.75 264 TRP A N 1
ATOM 1838 C CA . TRP A 1 264 ? 7.657 1.103 0.684 1.00 95.75 264 TRP A CA 1
ATOM 1839 C C . TRP A 1 264 ? 9.152 1.353 0.839 1.00 95.75 264 TRP A C 1
ATOM 1841 O O . TRP A 1 264 ? 9.954 0.573 0.333 1.00 95.75 264 TRP A O 1
ATOM 1851 N N . ALA A 1 265 ? 9.533 2.399 1.576 1.00 95.12 265 ALA A N 1
ATOM 1852 C CA . ALA A 1 265 ? 10.934 2.643 1.895 1.00 95.12 265 ALA A CA 1
ATOM 1853 C C . ALA A 1 265 ? 11.444 1.638 2.933 1.00 95.12 265 ALA A C 1
ATOM 1855 O O . ALA A 1 265 ? 12.470 0.995 2.720 1.00 95.12 265 ALA A O 1
ATOM 1856 N N . LEU A 1 266 ? 10.705 1.456 4.032 1.00 94.50 266 LEU A N 1
ATOM 1857 C CA . LEU A 1 266 ? 11.138 0.602 5.138 1.00 94.50 266 LEU A CA 1
ATOM 1858 C C . LEU A 1 266 ? 11.257 -0.867 4.719 1.00 94.50 266 LEU A C 1
ATOM 1860 O O . LEU A 1 266 ? 12.247 -1.509 5.051 1.00 94.50 266 LEU A O 1
ATOM 1864 N N . SER A 1 267 ? 10.307 -1.392 3.942 1.00 94.00 267 SER A N 1
ATOM 1865 C CA . SER A 1 267 ? 10.352 -2.784 3.475 1.00 94.00 267 SER A CA 1
ATOM 1866 C C . SER A 1 267 ? 11.408 -3.009 2.402 1.00 94.00 267 SER A C 1
ATOM 1868 O O . SER A 1 267 ? 11.967 -4.099 2.334 1.00 94.00 267 SER A O 1
ATOM 1870 N N . ALA A 1 268 ? 11.726 -1.998 1.587 1.00 93.12 268 ALA A N 1
ATOM 1871 C CA . ALA A 1 268 ? 12.856 -2.085 0.668 1.00 93.12 268 ALA A CA 1
ATOM 1872 C C . ALA A 1 268 ? 14.186 -2.173 1.433 1.00 93.12 268 ALA A C 1
ATOM 1874 O O . ALA A 1 268 ? 14.991 -3.057 1.147 1.00 93.12 268 ALA A O 1
ATOM 1875 N N . LEU A 1 269 ? 14.391 -1.315 2.441 1.00 92.00 269 LEU A N 1
ATOM 1876 C CA . LEU A 1 269 ? 15.584 -1.342 3.297 1.00 92.00 269 LEU A CA 1
ATOM 1877 C C . LEU A 1 269 ? 15.686 -2.651 4.098 1.00 92.00 269 LEU A C 1
ATOM 1879 O O . LEU A 1 269 ? 16.738 -3.288 4.116 1.00 92.00 269 LEU A O 1
ATOM 1883 N N . ALA A 1 270 ? 14.580 -3.092 4.703 1.00 91.12 270 ALA A N 1
ATOM 1884 C CA . ALA A 1 270 ? 14.485 -4.373 5.407 1.00 91.12 270 ALA A CA 1
ATOM 1885 C C . ALA A 1 270 ? 14.724 -5.574 4.470 1.00 91.12 270 ALA A C 1
ATOM 1887 O O . ALA A 1 270 ? 15.258 -6.600 4.885 1.00 91.12 270 ALA A O 1
ATOM 1888 N N . GLY A 1 271 ? 14.349 -5.435 3.196 1.00 88.81 271 GLY A N 1
ATOM 1889 C CA . GLY A 1 271 ? 14.585 -6.411 2.135 1.00 88.81 271 GLY A CA 1
ATOM 1890 C C . GLY A 1 271 ? 15.996 -6.375 1.540 1.00 88.81 271 GLY A C 1
ATOM 1891 O O . GLY A 1 271 ? 16.266 -7.142 0.621 1.00 88.81 271 GLY A O 1
ATOM 1892 N N . GLY A 1 272 ? 16.893 -5.517 2.039 1.00 87.12 272 GLY A N 1
ATOM 1893 C CA . GLY A 1 272 ? 18.303 -5.472 1.639 1.00 87.12 272 GLY A CA 1
ATOM 1894 C C . GLY A 1 272 ? 18.689 -4.336 0.687 1.00 87.12 272 GLY A C 1
ATOM 1895 O O . GLY A 1 272 ? 19.854 -4.260 0.294 1.00 87.12 272 GLY A O 1
ATOM 1896 N N . ALA A 1 273 ? 17.769 -3.431 0.327 1.00 89.44 273 ALA A N 1
ATOM 1897 C CA . ALA A 1 273 ? 18.150 -2.204 -0.372 1.00 89.44 273 ALA A CA 1
ATOM 1898 C C . ALA A 1 273 ? 19.081 -1.366 0.516 1.00 89.44 273 ALA A C 1
ATOM 1900 O O . ALA A 1 273 ? 18.837 -1.206 1.714 1.00 89.44 273 ALA A O 1
ATOM 1901 N N . ARG A 1 274 ? 20.139 -0.793 -0.065 1.00 89.12 274 ARG A N 1
ATOM 1902 C CA . ARG A 1 274 ? 21.063 0.068 0.694 1.00 89.12 274 ARG A CA 1
ATOM 1903 C C . ARG A 1 274 ? 20.560 1.500 0.850 1.00 89.12 274 ARG A C 1
ATOM 1905 O O . ARG A 1 274 ? 20.863 2.136 1.857 1.00 89.12 274 ARG A O 1
ATOM 1912 N N . ALA A 1 275 ? 19.773 1.974 -0.109 1.00 90.19 275 ALA A N 1
ATOM 1913 C CA . ALA A 1 275 ? 19.121 3.277 -0.088 1.00 90.19 275 ALA A CA 1
ATOM 1914 C C . ALA A 1 275 ? 17.802 3.237 -0.878 1.00 90.19 275 ALA A C 1
ATOM 1916 O O . ALA A 1 275 ? 17.590 2.347 -1.703 1.00 90.19 275 ALA A O 1
ATOM 1917 N N . VAL A 1 276 ? 16.917 4.203 -0.644 1.00 92.25 276 VAL A N 1
ATOM 1918 C CA . VAL A 1 276 ? 15.650 4.378 -1.362 1.00 92.25 276 VAL A CA 1
ATOM 1919 C C . VAL A 1 276 ? 15.490 5.841 -1.763 1.00 92.25 276 VAL A C 1
ATOM 1921 O O . VAL A 1 276 ? 15.541 6.736 -0.927 1.00 92.25 276 VAL A O 1
ATOM 1924 N N . ALA A 1 277 ? 15.249 6.100 -3.040 1.00 91.38 277 ALA A N 1
ATOM 1925 C CA . ALA A 1 277 ? 14.978 7.434 -3.551 1.00 91.38 277 ALA A CA 1
ATOM 1926 C C . ALA A 1 277 ? 13.585 7.479 -4.173 1.00 91.38 277 ALA A C 1
ATOM 1928 O O . ALA A 1 277 ? 13.210 6.599 -4.949 1.00 91.38 277 ALA A O 1
ATOM 1929 N N . PHE A 1 278 ? 12.829 8.525 -3.862 1.00 92.31 278 PHE A N 1
ATOM 1930 C CA . PHE A 1 278 ? 11.566 8.838 -4.514 1.00 92.31 278 PHE A CA 1
ATOM 1931 C C . PHE A 1 278 ? 11.794 9.933 -5.551 1.00 92.31 278 PHE A C 1
ATOM 1933 O O . PHE A 1 278 ? 12.287 11.000 -5.207 1.00 92.31 278 PHE A O 1
ATOM 1940 N N . ARG A 1 279 ? 11.414 9.707 -6.810 1.00 91.00 279 ARG A N 1
ATOM 1941 C CA . ARG A 1 279 ? 11.513 10.705 -7.888 1.00 91.00 279 ARG A CA 1
ATOM 1942 C C . ARG A 1 279 ? 10.128 11.223 -8.260 1.00 91.00 279 ARG A C 1
ATOM 1944 O O . ARG A 1 279 ? 9.298 10.482 -8.799 1.00 91.00 279 ARG A O 1
ATOM 1951 N N . GLY A 1 280 ? 9.874 12.488 -7.934 1.00 91.31 280 GLY A N 1
ATOM 1952 C CA . GLY A 1 280 ? 8.601 13.169 -8.173 1.00 91.31 280 GLY A CA 1
ATOM 1953 C C . GLY A 1 280 ? 8.585 13.998 -9.457 1.00 91.31 280 GLY A C 1
ATOM 1954 O O . GLY A 1 280 ? 9.609 14.187 -10.102 1.00 91.31 280 GLY A O 1
ATOM 1955 N N . CYS A 1 281 ? 7.407 14.515 -9.822 1.00 89.50 281 CYS A N 1
ATOM 1956 C CA . CYS A 1 281 ? 7.262 15.455 -10.944 1.00 89.50 281 CYS A CA 1
ATOM 1957 C C . CYS A 1 281 ? 7.599 16.910 -10.573 1.00 89.50 281 CYS A C 1
ATOM 1959 O O . CYS A 1 281 ? 7.568 17.764 -11.454 1.00 89.50 281 CYS A O 1
ATOM 1961 N N . GLY A 1 282 ? 7.836 17.199 -9.287 1.00 87.44 282 GLY A N 1
ATOM 1962 C CA . GLY A 1 282 ? 8.112 18.554 -8.811 1.00 87.44 282 GLY A CA 1
ATOM 1963 C C . GLY A 1 282 ? 6.941 19.525 -8.977 1.00 87.44 282 GLY A C 1
ATOM 1964 O O . GLY A 1 282 ? 5.777 19.123 -8.882 1.00 87.44 282 GLY A O 1
ATOM 1965 N N . ALA A 1 283 ? 7.240 20.784 -9.284 1.00 84.69 283 ALA A N 1
ATOM 1966 C CA . ALA A 1 283 ? 6.299 21.882 -9.500 1.00 84.69 283 ALA A CA 1
ATOM 1967 C C . ALA A 1 283 ? 5.271 21.608 -10.615 1.00 84.69 283 ALA A C 1
ATOM 1969 O O . ALA A 1 283 ? 4.199 22.211 -10.640 1.00 84.69 283 ALA A O 1
ATOM 1970 N N . ALA A 1 284 ? 5.549 20.664 -11.521 1.00 82.12 284 ALA A N 1
ATOM 1971 C CA . ALA A 1 284 ? 4.600 20.223 -12.544 1.00 82.12 284 ALA A CA 1
ATOM 1972 C C . ALA A 1 284 ? 3.505 19.273 -12.004 1.00 82.12 284 ALA A C 1
ATOM 1974 O O . ALA A 1 284 ? 2.619 18.850 -12.754 1.00 82.12 284 ALA A O 1
ATOM 1975 N N . CYS A 1 285 ? 3.552 18.890 -10.723 1.00 87.94 285 CYS A N 1
ATOM 1976 C CA . CYS A 1 285 ? 2.624 17.931 -10.134 1.00 87.94 285 CYS A CA 1
ATOM 1977 C C . CYS A 1 285 ? 1.245 18.543 -9.838 1.00 87.94 285 CYS A C 1
ATOM 1979 O O . CYS A 1 285 ? 1.061 19.270 -8.868 1.00 87.94 285 CYS A O 1
ATOM 1981 N N . GLY A 1 286 ? 0.226 18.134 -10.598 1.00 80.12 286 GLY A N 1
ATOM 1982 C CA . GLY A 1 286 ? -1.175 18.482 -10.319 1.00 80.12 286 GLY A CA 1
ATOM 1983 C C . GLY A 1 286 ? -1.833 17.699 -9.171 1.00 80.12 286 GLY A C 1
ATOM 1984 O O . GLY A 1 286 ? -3.019 17.882 -8.923 1.00 80.12 286 GLY A O 1
ATOM 1985 N N . ALA A 1 287 ? -1.104 16.795 -8.503 1.00 84.06 287 ALA A N 1
ATOM 1986 C CA . ALA A 1 287 ? -1.640 15.884 -7.485 1.00 84.06 287 ALA A CA 1
ATOM 1987 C C . ALA A 1 287 ? -1.079 16.113 -6.067 1.00 84.06 287 ALA A C 1
ATOM 1989 O O . ALA A 1 287 ? -1.411 15.340 -5.170 1.00 84.06 287 ALA A O 1
ATOM 1990 N N . GLY A 1 288 ? -0.191 17.097 -5.865 1.00 86.31 288 GLY A N 1
ATOM 1991 C CA . GLY A 1 288 ? 0.449 17.344 -4.561 1.00 86.31 288 GLY A CA 1
ATOM 1992 C C . GLY A 1 288 ? 1.264 16.152 -4.038 1.00 86.31 288 GLY A C 1
ATOM 1993 O O . GLY A 1 288 ? 1.378 15.934 -2.835 1.00 86.31 288 GLY A O 1
ATOM 1994 N N . SER A 1 289 ? 1.788 15.307 -4.934 1.00 89.06 289 SER A N 1
ATOM 1995 C CA . SER A 1 289 ? 2.451 14.057 -4.540 1.00 89.06 289 SER A CA 1
ATOM 1996 C C . SER A 1 289 ? 3.811 14.272 -3.872 1.00 89.06 289 SER A C 1
ATOM 1998 O O . SER A 1 289 ? 4.262 13.386 -3.153 1.00 89.06 289 SER A O 1
ATOM 2000 N N . ALA A 1 290 ? 4.468 15.406 -4.140 1.00 88.12 290 ALA A N 1
ATOM 2001 C CA . ALA A 1 290 ? 5.761 15.754 -3.556 1.00 88.12 290 ALA A CA 1
ATOM 2002 C C . ALA A 1 290 ? 5.634 15.999 -2.047 1.00 88.12 290 ALA A C 1
ATOM 2004 O O . ALA A 1 290 ? 6.345 15.355 -1.285 1.00 88.12 290 ALA A O 1
ATOM 2005 N N . ASP A 1 291 ? 4.661 16.810 -1.619 1.00 89.88 291 ASP A N 1
ATOM 2006 C CA . ASP A 1 291 ? 4.417 17.103 -0.200 1.00 89.88 291 ASP A CA 1
ATOM 2007 C C . ASP A 1 291 ? 4.153 15.822 0.595 1.00 89.88 291 ASP A C 1
ATOM 2009 O O . ASP A 1 291 ? 4.799 15.554 1.607 1.00 89.88 291 ASP A O 1
ATOM 2013 N N . ARG A 1 292 ? 3.268 14.960 0.075 1.00 90.00 292 ARG A N 1
ATOM 2014 C CA . ARG A 1 292 ? 2.957 13.667 0.697 1.00 90.00 292 ARG A CA 1
ATOM 2015 C C . ARG A 1 292 ? 4.182 12.756 0.786 1.00 90.00 292 ARG A C 1
ATOM 2017 O O . ARG A 1 292 ? 4.386 12.116 1.815 1.00 90.00 292 ARG A O 1
ATOM 2024 N N . ALA A 1 293 ? 4.987 12.685 -0.276 1.00 92.25 293 ALA A N 1
ATOM 2025 C CA . ALA A 1 293 ? 6.234 11.928 -0.258 1.00 92.25 293 ALA A CA 1
ATOM 2026 C C . ALA A 1 293 ? 7.232 12.519 0.754 1.00 92.25 293 ALA A C 1
ATOM 2028 O O . ALA A 1 293 ? 7.883 11.759 1.460 1.00 92.25 293 ALA A O 1
ATOM 2029 N N . GLY A 1 294 ? 7.295 13.845 0.892 1.00 92.94 294 GLY A N 1
ATOM 2030 C CA . GLY A 1 294 ? 8.113 14.535 1.890 1.00 92.94 294 GLY A CA 1
ATOM 2031 C C . GLY A 1 294 ? 7.725 14.178 3.326 1.00 92.94 294 GLY A C 1
ATOM 2032 O O . GLY A 1 294 ? 8.595 13.833 4.124 1.00 92.94 294 GLY A O 1
ATOM 2033 N N . THR A 1 295 ? 6.426 14.155 3.648 1.00 93.50 295 THR A N 1
ATOM 2034 C CA . THR A 1 295 ? 5.937 13.703 4.964 1.00 93.50 295 THR A CA 1
ATOM 2035 C C . THR A 1 295 ? 6.328 12.246 5.242 1.00 93.50 295 THR A C 1
ATOM 2037 O O . THR A 1 295 ? 6.755 11.916 6.347 1.00 93.50 295 THR A O 1
ATOM 2040 N N . ILE A 1 296 ? 6.236 11.372 4.232 1.00 93.94 296 ILE A N 1
ATOM 2041 C CA . ILE A 1 296 ? 6.659 9.968 4.346 1.00 93.94 296 ILE A CA 1
ATOM 2042 C C . ILE A 1 296 ? 8.168 9.869 4.592 1.00 93.94 296 ILE A C 1
ATOM 2044 O O . ILE A 1 296 ? 8.585 9.155 5.500 1.00 93.94 296 ILE A O 1
ATOM 2048 N N . VAL A 1 297 ? 8.986 10.591 3.821 1.00 94.38 297 VAL A N 1
ATOM 2049 C CA . VAL A 1 297 ? 10.448 10.618 3.990 1.00 94.38 297 VAL A CA 1
ATOM 2050 C C . VAL A 1 297 ? 10.818 11.105 5.390 1.00 94.38 297 VAL A C 1
ATOM 2052 O O . VAL A 1 297 ? 11.640 10.473 6.045 1.00 94.38 297 VAL A O 1
ATOM 2055 N N . SER A 1 298 ? 10.151 12.147 5.893 1.00 94.88 298 SER A N 1
ATOM 2056 C CA . SER A 1 298 ? 10.360 12.664 7.249 1.00 94.88 298 SER A CA 1
ATOM 2057 C C . SER A 1 298 ? 10.062 11.622 8.338 1.00 94.88 298 SER A C 1
ATOM 2059 O O . SER A 1 298 ? 10.848 11.476 9.274 1.00 94.88 298 SER A O 1
ATOM 2061 N N . PHE A 1 299 ? 8.976 10.850 8.208 1.00 94.44 299 PHE A N 1
ATOM 2062 C CA . PHE A 1 299 ? 8.698 9.738 9.125 1.00 94.44 299 PHE A CA 1
ATOM 2063 C C . PHE A 1 299 ? 9.760 8.636 9.030 1.00 94.44 299 PHE A C 1
ATOM 2065 O O . PHE A 1 299 ? 10.219 8.120 10.045 1.00 94.44 299 PHE A O 1
ATOM 2072 N N . VAL A 1 300 ? 10.193 8.283 7.818 1.00 94.88 300 VAL A N 1
ATOM 2073 C CA . VAL A 1 300 ? 11.238 7.269 7.633 1.00 94.88 300 VAL A CA 1
ATOM 2074 C C . VAL A 1 300 ? 12.572 7.736 8.226 1.00 94.88 300 VAL A C 1
ATOM 2076 O O . VAL A 1 300 ? 13.285 6.928 8.814 1.00 94.88 300 VAL A O 1
ATOM 2079 N N . HIS A 1 301 ? 12.894 9.031 8.161 1.00 94.06 301 HIS A N 1
ATOM 2080 C CA . HIS A 1 301 ? 14.050 9.603 8.856 1.00 94.06 301 HIS A CA 1
ATOM 2081 C C . HIS A 1 301 ? 13.935 9.489 10.381 1.00 94.06 301 HIS A C 1
ATOM 2083 O O . HIS A 1 301 ? 14.914 9.107 11.015 1.00 94.06 301 HIS A O 1
ATOM 2089 N N . GLU A 1 302 ? 12.758 9.740 10.973 1.00 93.00 302 GLU A N 1
ATOM 2090 C CA . GLU A 1 302 ? 12.522 9.514 12.414 1.00 93.00 302 GLU A CA 1
ATOM 2091 C C . GLU A 1 302 ? 12.831 8.054 12.793 1.00 93.00 302 GLU A C 1
ATOM 2093 O O . GLU A 1 302 ? 13.579 7.801 13.738 1.00 93.00 302 GLU A O 1
ATOM 2098 N N . VAL A 1 303 ? 12.341 7.091 12.001 1.00 92.19 303 VAL A N 1
ATOM 2099 C CA . VAL A 1 303 ? 12.611 5.656 12.198 1.00 92.19 303 VAL A CA 1
ATOM 2100 C C . VAL A 1 303 ? 14.104 5.335 12.098 1.00 92.19 303 VAL A C 1
ATOM 2102 O O . VAL A 1 303 ? 14.656 4.668 12.970 1.00 92.19 303 VAL A O 1
ATOM 2105 N N . LEU A 1 304 ? 14.778 5.806 11.048 1.00 91.25 304 LEU A N 1
ATOM 2106 C CA . LEU A 1 304 ? 16.200 5.532 10.816 1.00 91.25 304 LEU A CA 1
ATOM 2107 C C . LEU A 1 304 ? 17.114 6.169 11.872 1.00 91.25 304 LEU A C 1
ATOM 2109 O O . LEU A 1 304 ? 18.175 5.613 12.175 1.00 91.25 304 LEU A O 1
ATOM 2113 N N . GLY A 1 305 ? 16.684 7.288 12.461 1.00 90.38 305 GLY A N 1
ATOM 2114 C CA . GLY A 1 305 ? 17.341 7.909 13.606 1.00 90.38 305 GLY A CA 1
ATOM 2115 C C . GLY A 1 305 ? 17.317 7.014 14.848 1.00 90.38 305 GLY A C 1
ATOM 2116 O O . GLY A 1 305 ? 18.332 6.907 15.533 1.00 90.38 305 GLY A O 1
ATOM 2117 N N . LEU A 1 306 ? 16.209 6.303 15.099 1.00 87.38 306 LEU A N 1
ATOM 2118 C CA . LEU A 1 306 ? 16.109 5.332 16.202 1.00 87.38 306 LEU A CA 1
ATOM 2119 C C . LEU A 1 306 ? 16.982 4.087 15.979 1.00 87.38 306 LEU A C 1
ATOM 2121 O O . LEU A 1 306 ? 17.488 3.515 16.939 1.00 87.38 306 LEU A O 1
ATOM 2125 N N . VAL A 1 307 ? 17.201 3.692 14.722 1.00 84.94 307 VAL A N 1
ATOM 2126 C CA . VAL A 1 307 ? 18.101 2.580 14.351 1.00 84.94 307 VAL A CA 1
ATOM 2127 C C . VAL A 1 307 ? 19.586 2.992 14.422 1.00 84.94 307 VAL A C 1
ATOM 2129 O O . VAL A 1 307 ? 20.472 2.141 14.372 1.00 84.94 307 VAL A O 1
ATOM 2132 N N . GLY A 1 308 ? 19.887 4.287 14.588 1.00 81.31 308 GLY A N 1
ATOM 2133 C CA . GLY A 1 308 ? 21.255 4.796 14.735 1.00 81.31 308 GLY A CA 1
ATOM 2134 C C . GLY A 1 308 ? 22.012 4.936 13.412 1.00 81.31 308 GLY A C 1
ATOM 2135 O O . GLY A 1 308 ? 23.214 4.683 13.357 1.00 81.31 308 GLY A O 1
ATOM 2136 N N . THR A 1 309 ? 21.315 5.312 12.336 1.00 74.00 309 THR A N 1
ATOM 2137 C CA . THR A 1 309 ? 21.887 5.424 10.982 1.00 74.00 309 THR A CA 1
ATOM 2138 C C . THR A 1 309 ? 21.784 6.844 10.434 1.00 74.00 309 THR A C 1
ATOM 2140 O O . THR A 1 309 ? 20.910 7.605 10.850 1.00 74.00 309 THR A O 1
ATOM 2143 N N . ASP A 1 310 ? 22.659 7.205 9.486 1.00 72.31 310 ASP A N 1
ATOM 2144 C CA . ASP A 1 310 ? 22.505 8.460 8.742 1.00 72.31 310 ASP A CA 1
ATOM 2145 C C . ASP A 1 310 ? 21.219 8.404 7.905 1.00 72.31 310 ASP A C 1
ATOM 2147 O O . ASP A 1 310 ? 21.027 7.513 7.074 1.00 72.31 310 ASP A O 1
ATOM 2151 N N . THR A 1 311 ? 20.305 9.329 8.179 1.00 76.31 311 THR A N 1
ATOM 2152 C CA . THR A 1 311 ? 18.936 9.304 7.656 1.00 76.31 311 THR A CA 1
ATOM 2153 C C . THR A 1 311 ? 18.863 9.831 6.220 1.00 76.31 311 THR A C 1
ATOM 2155 O O . THR A 1 311 ? 18.185 9.237 5.374 1.00 76.31 311 THR A O 1
ATOM 2158 N N . SER A 1 312 ? 19.616 10.895 5.923 1.00 68.31 312 SER A N 1
ATOM 2159 C CA . SER A 1 312 ? 19.686 11.562 4.617 1.00 68.31 312 SER A CA 1
ATOM 2160 C C . SER A 1 312 ? 20.369 10.713 3.553 1.00 68.31 312 SER A C 1
ATOM 2162 O O . SER A 1 312 ? 19.952 10.712 2.391 1.00 68.31 312 SER A O 1
ATOM 2164 N N . ASP A 1 313 ? 21.372 9.925 3.936 1.00 78.56 313 ASP A N 1
ATOM 2165 C CA . ASP A 1 313 ? 22.059 9.054 2.986 1.00 78.56 313 ASP A CA 1
ATOM 2166 C C . ASP A 1 313 ? 21.189 7.876 2.533 1.00 78.56 313 ASP A C 1
ATOM 2168 O O . ASP A 1 313 ? 21.344 7.384 1.414 1.00 78.56 313 ASP A O 1
ATOM 2172 N N . ARG A 1 314 ? 20.236 7.448 3.365 1.00 87.38 314 ARG A N 1
ATOM 2173 C CA . ARG A 1 314 ? 19.425 6.246 3.136 1.00 87.38 314 ARG A CA 1
ATOM 2174 C C . ARG A 1 314 ? 18.156 6.506 2.358 1.00 87.38 314 ARG A C 1
ATOM 2176 O O . ARG A 1 314 ? 17.784 5.667 1.542 1.00 87.38 314 ARG A O 1
ATOM 2183 N N . VAL A 1 315 ? 17.453 7.600 2.645 1.00 91.44 315 VAL A N 1
ATOM 2184 C CA . VAL A 1 315 ? 16.135 7.859 2.055 1.00 91.44 315 VAL A CA 1
ATOM 2185 C C . VAL A 1 315 ? 16.010 9.304 1.615 1.00 91.44 315 VAL A C 1
ATOM 2187 O O . VAL A 1 315 ? 16.239 10.214 2.408 1.00 91.44 315 VAL A O 1
ATOM 2190 N N . ARG A 1 316 ? 15.636 9.517 0.347 1.00 88.94 316 ARG A N 1
ATOM 2191 C CA . ARG A 1 316 ? 15.606 10.851 -0.274 1.00 88.94 316 ARG A CA 1
ATOM 2192 C C . ARG A 1 316 ? 14.371 11.063 -1.137 1.00 88.94 316 ARG A C 1
ATOM 2194 O O . ARG A 1 316 ? 13.860 10.128 -1.753 1.00 88.94 316 ARG A O 1
ATOM 2201 N N . LEU A 1 317 ? 13.939 12.317 -1.222 1.00 90.75 317 LEU A N 1
ATOM 2202 C CA . LEU A 1 317 ? 13.019 12.801 -2.245 1.00 90.75 317 LEU A CA 1
ATOM 2203 C C . LEU A 1 317 ? 13.829 13.618 -3.254 1.00 90.75 317 LEU A C 1
ATOM 2205 O O . LEU A 1 317 ? 14.571 14.508 -2.863 1.00 90.75 317 LEU A O 1
ATOM 2209 N N . LEU A 1 318 ? 13.695 13.286 -4.533 1.00 88.56 318 LEU A N 1
ATOM 2210 C CA . LEU A 1 318 ? 14.354 13.949 -5.650 1.00 88.56 318 LEU A CA 1
ATOM 2211 C C . LEU A 1 318 ? 13.286 14.623 -6.507 1.00 88.56 318 LEU A C 1
ATOM 2213 O O . LEU A 1 318 ? 12.391 13.941 -7.033 1.00 88.56 318 LEU A O 1
ATOM 2217 N N . LEU A 1 319 ? 13.385 15.939 -6.665 1.00 88.25 319 LEU A N 1
ATOM 2218 C CA . LEU A 1 319 ? 12.518 16.715 -7.544 1.00 88.25 319 LEU A CA 1
ATOM 2219 C C . LEU A 1 319 ? 13.318 17.258 -8.735 1.00 88.25 319 LEU A C 1
ATOM 2221 O O . LEU A 1 319 ? 14.521 17.462 -8.614 1.00 88.25 319 LEU A O 1
ATOM 2225 N N . PRO A 1 320 ? 12.674 17.489 -9.893 1.00 86.19 320 PRO A N 1
ATOM 2226 C CA . PRO A 1 320 ? 13.355 18.039 -11.061 1.00 86.19 320 PRO A CA 1
ATOM 2227 C C . PRO A 1 320 ? 13.914 19.450 -10.842 1.00 86.19 320 PRO A C 1
ATOM 2229 O O . PRO A 1 320 ? 14.888 19.810 -11.486 1.00 86.19 320 PRO A O 1
ATOM 2232 N N . GLU A 1 321 ? 13.323 20.256 -9.952 1.00 84.62 321 GLU A N 1
ATOM 2233 C CA . GLU A 1 321 ? 13.879 21.580 -9.617 1.00 84.62 321 GLU A CA 1
ATOM 2234 C C . GLU A 1 321 ? 15.252 21.493 -8.945 1.00 84.62 321 GLU A C 1
ATOM 2236 O O . GLU A 1 321 ? 16.051 22.417 -9.067 1.00 84.62 321 GLU A O 1
ATOM 2241 N N . ASP A 1 322 ? 15.524 20.382 -8.261 1.00 79.88 322 ASP A N 1
ATOM 2242 C CA . ASP A 1 322 ? 16.777 20.151 -7.548 1.00 79.88 322 ASP A CA 1
ATOM 2243 C C . ASP A 1 322 ? 17.851 19.559 -8.475 1.00 79.88 322 ASP A C 1
ATOM 2245 O O . ASP A 1 322 ? 18.968 19.292 -8.036 1.00 79.88 322 ASP A O 1
ATOM 2249 N N . ASP A 1 323 ? 17.541 19.346 -9.762 1.00 75.44 323 ASP A N 1
ATOM 2250 C CA . ASP A 1 323 ? 18.455 18.715 -10.720 1.00 75.44 323 ASP A CA 1
ATOM 2251 C C . ASP A 1 323 ? 19.708 19.553 -10.993 1.00 75.44 323 ASP A C 1
ATOM 2253 O O . ASP A 1 323 ? 20.665 19.011 -11.535 1.00 75.44 323 ASP A O 1
ATOM 2257 N N . ASP A 1 324 ? 19.736 20.837 -10.623 1.00 66.19 324 ASP A N 1
ATOM 2258 C CA . ASP A 1 324 ? 20.930 21.683 -10.711 1.00 66.19 324 ASP A CA 1
ATOM 2259 C C . ASP A 1 324 ? 21.818 21.576 -9.455 1.00 66.19 324 ASP A C 1
ATOM 2261 O O . ASP A 1 324 ? 23.042 21.692 -9.561 1.00 66.19 324 ASP A O 1
ATOM 2265 N N . GLU A 1 325 ? 21.266 21.182 -8.305 1.00 63.12 325 GLU A N 1
ATOM 2266 C CA . GLU A 1 325 ? 21.961 21.048 -7.015 1.00 63.12 325 GLU A CA 1
ATOM 2267 C C . GLU A 1 325 ? 22.583 19.645 -6.837 1.00 63.12 325 GLU A C 1
ATOM 2269 O O . GLU A 1 325 ? 21.944 18.638 -7.167 1.00 63.12 325 GLU A O 1
ATOM 2274 N N . PRO A 1 326 ? 23.832 19.512 -6.344 1.00 59.09 326 PRO A N 1
ATOM 2275 C CA . PRO A 1 326 ? 24.435 18.200 -6.112 1.00 59.09 326 PRO A CA 1
ATOM 2276 C C . PRO A 1 326 ? 23.532 17.353 -5.210 1.00 59.09 326 PRO A C 1
ATOM 2278 O O . PRO A 1 326 ? 23.114 17.816 -4.148 1.00 59.09 326 PRO A O 1
ATOM 2281 N N . SER A 1 327 ? 23.247 16.104 -5.594 1.00 58.41 327 SER A N 1
ATOM 2282 C CA . SER A 1 327 ? 22.445 15.218 -4.747 1.00 58.41 327 SER A CA 1
ATOM 2283 C C . SER A 1 327 ? 23.174 15.002 -3.419 1.00 58.41 327 SER A C 1
ATOM 2285 O O . SER A 1 327 ? 24.233 14.377 -3.385 1.00 58.41 327 SER A O 1
ATOM 2287 N N . ALA A 1 328 ? 22.623 15.531 -2.329 1.00 55.16 328 ALA A N 1
ATOM 2288 C CA . ALA A 1 328 ? 23.273 15.578 -1.022 1.00 55.16 328 ALA A CA 1
ATOM 2289 C C . ALA A 1 328 ? 23.251 14.229 -0.275 1.00 55.16 328 ALA A C 1
ATOM 2291 O O . ALA A 1 328 ? 22.715 14.136 0.825 1.00 55.16 328 ALA A O 1
ATOM 2292 N N . GLY A 1 329 ? 23.833 13.174 -0.847 1.00 62.50 329 GLY A N 1
ATOM 2293 C CA . GLY A 1 329 ? 24.138 11.987 -0.052 1.00 62.50 329 GLY A CA 1
ATOM 2294 C C . GLY A 1 329 ? 24.877 10.876 -0.787 1.00 62.50 329 GLY A C 1
ATOM 2295 O O . GLY A 1 329 ? 24.958 10.868 -2.016 1.00 62.50 329 GLY A O 1
ATOM 2296 N N . ALA A 1 330 ? 25.358 9.914 -0.003 1.00 68.00 330 ALA A N 1
ATOM 2297 C CA . ALA A 1 330 ? 26.210 8.807 -0.428 1.00 68.00 330 ALA A CA 1
ATOM 2298 C C . ALA A 1 330 ? 25.624 7.956 -1.567 1.00 68.00 330 ALA A C 1
ATOM 2300 O O . ALA A 1 330 ? 24.407 7.773 -1.682 1.00 68.00 330 ALA A O 1
ATOM 2301 N N . ASP A 1 331 ? 26.505 7.398 -2.390 1.00 75.31 331 ASP A N 1
ATOM 2302 C CA . ASP A 1 331 ? 26.143 6.412 -3.401 1.00 75.31 331 ASP A CA 1
ATOM 2303 C C . ASP A 1 331 ? 25.684 5.120 -2.686 1.00 75.31 331 ASP A C 1
ATOM 2305 O O . ASP A 1 331 ? 26.306 4.727 -1.691 1.00 75.31 331 ASP A O 1
ATOM 2309 N N . PRO A 1 332 ? 24.613 4.420 -3.121 1.00 78.25 332 PRO A N 1
ATOM 2310 C CA . PRO A 1 332 ? 24.094 3.278 -2.370 1.00 78.25 332 PRO A CA 1
ATOM 2311 C C . PRO A 1 332 ? 25.134 2.192 -2.128 1.00 78.25 332 PRO A C 1
ATOM 2313 O O . PRO A 1 332 ? 25.083 1.546 -1.091 1.00 78.25 332 PRO A O 1
ATOM 2316 N N . VAL A 1 333 ? 26.078 2.000 -3.054 1.00 73.88 333 VAL A N 1
ATOM 2317 C CA . VAL A 1 333 ? 27.154 0.999 -2.944 1.00 73.88 333 VAL A CA 1
ATOM 2318 C C . VAL A 1 333 ? 28.053 1.201 -1.728 1.00 73.88 333 VAL A C 1
ATOM 2320 O O . VAL A 1 333 ? 28.570 0.218 -1.202 1.00 73.88 333 VAL A O 1
ATOM 2323 N N . ASP A 1 334 ? 28.200 2.441 -1.263 1.00 79.25 334 ASP A N 1
ATOM 2324 C CA . ASP A 1 334 ? 29.099 2.798 -0.164 1.00 79.25 334 ASP A CA 1
ATOM 2325 C C . ASP A 1 334 ? 28.467 2.550 1.211 1.00 79.25 334 ASP A C 1
ATOM 2327 O O . ASP A 1 334 ? 29.137 2.587 2.245 1.00 79.25 334 ASP A O 1
ATOM 2331 N N . LEU A 1 335 ? 27.162 2.281 1.245 1.00 82.88 335 LEU A N 1
ATOM 2332 C CA . LEU A 1 335 ? 26.421 2.105 2.482 1.00 82.88 335 LEU A CA 1
ATOM 2333 C C . LEU A 1 335 ? 26.422 0.627 2.926 1.00 82.88 335 LEU A C 1
ATOM 2335 O O . LEU A 1 335 ? 26.252 -0.289 2.127 1.00 82.88 335 LEU A O 1
ATOM 2339 N N . PRO A 1 336 ? 26.549 0.307 4.221 1.00 84.38 336 PRO A N 1
ATOM 2340 C CA . PRO A 1 336 ? 26.349 -1.071 4.674 1.00 84.38 336 PRO A CA 1
ATOM 2341 C C . PRO A 1 336 ? 24.860 -1.458 4.567 1.00 84.38 336 PRO A C 1
ATOM 2343 O O . PRO A 1 336 ? 24.007 -0.594 4.777 1.00 84.38 336 PRO A O 1
ATOM 2346 N N . PRO A 1 337 ? 24.484 -2.714 4.265 1.00 83.94 337 PRO A N 1
ATOM 2347 C CA . PRO A 1 337 ? 23.082 -3.134 4.342 1.00 83.94 337 PRO A CA 1
ATOM 2348 C C . PRO A 1 337 ? 22.554 -3.014 5.782 1.00 83.94 337 PRO A C 1
ATOM 2350 O O . PRO A 1 337 ? 23.289 -3.282 6.731 1.00 83.94 337 PRO A O 1
ATOM 2353 N N . LEU A 1 338 ? 21.287 -2.615 5.948 1.00 85.19 338 LEU A N 1
ATOM 2354 C CA . LEU A 1 338 ? 20.658 -2.479 7.275 1.00 85.19 338 LEU A CA 1
ATOM 2355 C C . LEU A 1 338 ? 20.106 -3.801 7.816 1.00 85.19 338 LEU A C 1
ATOM 2357 O O . LEU A 1 338 ? 20.069 -4.009 9.023 1.00 85.19 338 LEU A O 1
ATOM 2361 N N . ALA A 1 339 ? 19.689 -4.697 6.925 1.00 80.56 339 ALA A N 1
ATOM 2362 C CA . ALA A 1 339 ? 19.171 -6.008 7.274 1.00 80.56 339 ALA A CA 1
ATOM 2363 C C . ALA A 1 339 ? 19.564 -7.037 6.210 1.00 80.56 339 ALA A C 1
ATOM 2365 O O . ALA A 1 339 ? 19.799 -6.703 5.046 1.00 80.56 339 ALA A O 1
ATOM 2366 N N . CYS A 1 340 ? 19.620 -8.307 6.611 1.00 68.75 340 CYS A N 1
ATOM 2367 C CA . CYS A 1 340 ? 19.694 -9.408 5.657 1.00 68.75 340 CYS A CA 1
ATOM 2368 C C . CYS A 1 340 ? 18.308 -9.630 5.039 1.00 68.75 340 CYS A C 1
ATOM 2370 O O . CYS A 1 340 ? 17.313 -9.676 5.768 1.00 68.75 340 CYS A O 1
ATOM 2372 N N . ALA A 1 341 ? 18.255 -9.826 3.718 1.00 64.88 341 ALA A N 1
ATOM 2373 C CA . ALA A 1 341 ? 17.037 -10.150 2.979 1.00 64.88 341 ALA A CA 1
ATOM 2374 C C . ALA A 1 341 ? 16.481 -11.516 3.428 1.00 64.88 341 ALA A C 1
ATOM 2376 O O . ALA A 1 341 ? 16.794 -12.561 2.866 1.00 64.88 341 ALA A O 1
ATOM 2377 N N . THR A 1 342 ? 15.696 -11.516 4.503 1.00 62.69 342 THR A N 1
ATOM 2378 C CA . THR A 1 342 ? 15.192 -12.735 5.159 1.00 62.69 342 THR A CA 1
ATOM 2379 C C . THR A 1 342 ? 13.744 -13.045 4.790 1.00 62.69 342 THR A C 1
ATOM 2381 O O . THR A 1 342 ? 13.287 -14.170 4.991 1.00 62.69 342 THR A O 1
ATOM 2384 N N . ARG A 1 343 ? 13.012 -12.075 4.226 1.00 69.19 343 ARG A N 1
ATOM 2385 C CA . ARG A 1 343 ? 11.604 -12.221 3.848 1.00 69.19 343 ARG A CA 1
ATOM 2386 C C . ARG A 1 343 ? 11.258 -11.358 2.639 1.00 69.19 343 ARG A C 1
ATOM 2388 O O . ARG A 1 343 ? 11.830 -10.289 2.452 1.00 69.19 343 ARG A O 1
ATOM 2395 N N . ALA A 1 344 ? 10.288 -11.820 1.849 1.00 74.50 344 ALA A N 1
ATOM 2396 C CA . ALA A 1 344 ? 9.699 -11.014 0.788 1.00 74.50 344 ALA A CA 1
ATOM 2397 C C . ALA A 1 344 ? 9.079 -9.724 1.371 1.00 74.50 344 ALA A C 1
ATOM 2399 O O . ALA A 1 344 ? 8.408 -9.795 2.408 1.00 74.50 344 ALA A O 1
ATOM 2400 N N . PRO A 1 345 ? 9.290 -8.565 0.727 1.00 81.81 345 PRO A N 1
ATOM 2401 C CA . PRO A 1 345 ? 8.760 -7.291 1.189 1.00 81.81 345 PRO A CA 1
ATOM 2402 C C . PRO A 1 345 ? 7.233 -7.265 1.068 1.00 81.81 345 PRO A C 1
ATOM 2404 O O . PRO A 1 345 ? 6.672 -7.680 0.055 1.00 81.81 345 PRO A O 1
ATOM 2407 N N . ALA A 1 346 ? 6.572 -6.739 2.097 1.00 91.44 346 ALA A N 1
ATOM 2408 C CA . ALA A 1 346 ? 5.155 -6.389 2.068 1.00 91.44 346 ALA A CA 1
ATOM 2409 C C . ALA A 1 346 ? 5.025 -4.869 1.926 1.00 91.44 346 ALA A C 1
ATOM 2411 O O . ALA A 1 346 ? 5.875 -4.131 2.410 1.00 91.44 346 ALA A O 1
ATOM 2412 N N . LEU A 1 347 ? 3.970 -4.382 1.278 1.00 93.75 347 LEU A N 1
ATOM 2413 C CA . LEU A 1 347 ? 3.777 -2.948 1.020 1.00 93.75 347 LEU A CA 1
ATOM 2414 C C . LEU A 1 347 ? 2.450 -2.411 1.566 1.00 93.75 347 LEU A C 1
ATOM 2416 O O . LEU A 1 347 ? 2.192 -1.208 1.493 1.00 93.75 347 LEU A O 1
ATOM 2420 N N . ARG A 1 348 ? 1.594 -3.284 2.106 1.00 92.69 348 ARG A N 1
ATOM 2421 C CA . ARG A 1 348 ? 0.284 -2.910 2.646 1.00 92.69 348 ARG A CA 1
ATOM 2422 C C . ARG A 1 348 ? 0.373 -2.475 4.108 1.00 92.69 348 ARG A C 1
ATOM 2424 O O . ARG A 1 348 ? 0.748 -3.248 4.991 1.00 92.69 348 ARG A O 1
ATOM 2431 N N . GLU A 1 349 ? -0.041 -1.241 4.359 1.00 93.38 349 GLU A N 1
ATOM 2432 C CA . GLU A 1 349 ? -0.144 -0.693 5.709 1.00 93.38 349 GLU A CA 1
ATOM 2433 C C . GLU A 1 349 ? -1.312 -1.302 6.500 1.00 93.38 349 GLU A C 1
ATOM 2435 O O . GLU A 1 349 ? -2.329 -1.686 5.911 1.00 93.38 349 GLU A O 1
ATOM 2440 N N . PRO A 1 350 ? -1.214 -1.341 7.840 1.00 92.25 350 PRO A N 1
ATOM 2441 C CA . PRO A 1 350 ? -0.050 -0.957 8.660 1.00 92.25 350 PRO A CA 1
ATOM 2442 C C . PRO A 1 350 ? 0.961 -2.098 8.881 1.00 92.25 350 PRO A C 1
ATOM 2444 O O . PRO A 1 350 ? 2.091 -1.867 9.314 1.00 92.25 350 PRO A O 1
ATOM 2447 N N . ALA A 1 351 ? 0.564 -3.337 8.570 1.00 90.62 351 ALA A N 1
ATOM 2448 C CA . ALA A 1 351 ? 1.328 -4.542 8.888 1.00 90.62 351 ALA A CA 1
ATOM 2449 C C . ALA A 1 351 ? 2.726 -4.553 8.249 1.00 90.62 351 ALA A C 1
ATOM 2451 O O . ALA A 1 351 ? 3.681 -5.029 8.863 1.00 90.62 351 ALA A O 1
ATOM 2452 N N . ALA A 1 352 ? 2.862 -4.004 7.039 1.00 93.12 352 ALA A N 1
ATOM 2453 C CA . ALA A 1 352 ? 4.152 -3.887 6.373 1.00 93.12 352 ALA A CA 1
ATOM 2454 C C . ALA A 1 352 ? 5.139 -2.998 7.151 1.00 93.12 352 ALA A C 1
ATOM 2456 O O . ALA A 1 352 ? 6.279 -3.407 7.365 1.00 93.12 352 ALA A O 1
ATOM 2457 N N . THR A 1 353 ? 4.701 -1.833 7.645 1.00 94.25 353 THR A N 1
ATOM 2458 C CA . THR A 1 353 ? 5.552 -0.947 8.460 1.00 94.25 353 THR A CA 1
ATOM 2459 C C . THR A 1 353 ? 5.940 -1.617 9.777 1.00 94.25 353 THR A C 1
ATOM 2461 O O . THR A 1 353 ? 7.121 -1.631 10.118 1.00 94.25 353 THR A O 1
ATOM 2464 N N . ALA A 1 354 ? 4.989 -2.240 10.483 1.00 91.94 354 ALA A N 1
ATOM 2465 C CA . ALA A 1 354 ? 5.280 -2.972 11.721 1.00 91.94 354 ALA A CA 1
ATOM 2466 C C . ALA A 1 354 ? 6.307 -4.102 11.499 1.00 91.94 354 ALA A C 1
ATOM 2468 O O . ALA A 1 354 ? 7.268 -4.234 12.257 1.00 91.94 354 ALA A O 1
ATOM 2469 N N . SER A 1 355 ? 6.158 -4.875 10.417 1.00 90.56 355 SER A N 1
ATOM 2470 C CA . SER A 1 355 ? 7.115 -5.926 10.055 1.00 90.56 355 SER A CA 1
ATOM 2471 C C . SER A 1 355 ? 8.492 -5.367 9.688 1.00 90.56 355 SER A C 1
ATOM 2473 O O . SER A 1 355 ? 9.500 -5.972 10.049 1.00 90.56 355 SER A O 1
ATOM 2475 N N . ALA A 1 356 ? 8.557 -4.249 8.962 1.00 92.12 356 ALA A N 1
ATOM 2476 C CA . ALA A 1 356 ? 9.824 -3.646 8.567 1.00 92.12 356 ALA A CA 1
ATOM 2477 C C . ALA A 1 356 ? 10.582 -3.067 9.773 1.00 92.12 356 ALA A C 1
ATOM 2479 O O . ALA A 1 356 ? 11.787 -3.273 9.881 1.00 92.12 356 ALA A O 1
ATOM 2480 N N . LEU A 1 357 ? 9.879 -2.427 10.717 1.00 91.38 357 LEU A N 1
ATOM 2481 C CA . LEU A 1 357 ? 10.459 -1.934 11.973 1.00 91.38 357 LEU A CA 1
ATOM 2482 C C . LEU A 1 357 ? 11.110 -3.063 12.783 1.00 91.38 357 LEU A C 1
ATOM 2484 O O . LEU A 1 357 ? 12.248 -2.920 13.229 1.00 91.38 357 LEU A O 1
ATOM 2488 N N . ALA A 1 358 ? 10.427 -4.206 12.899 1.00 88.81 358 ALA A N 1
ATOM 2489 C CA . ALA A 1 358 ? 10.958 -5.377 13.591 1.00 88.81 358 ALA A CA 1
ATOM 2490 C C . ALA A 1 358 ? 12.232 -5.930 12.922 1.00 88.81 358 ALA A C 1
ATOM 2492 O O . ALA A 1 358 ? 13.190 -6.269 13.613 1.00 88.81 358 ALA A O 1
ATOM 2493 N N . ILE A 1 359 ? 12.272 -5.991 11.584 1.00 89.12 359 ILE A N 1
ATOM 2494 C CA . ILE A 1 359 ? 13.446 -6.472 10.829 1.00 89.12 359 ILE A CA 1
ATOM 2495 C C . ILE A 1 359 ? 14.634 -5.511 10.966 1.00 89.12 359 ILE A C 1
ATOM 2497 O O . ILE A 1 359 ? 15.771 -5.959 11.090 1.00 89.12 359 ILE A O 1
ATOM 2501 N N . LEU A 1 360 ? 14.376 -4.202 10.962 1.00 88.56 360 LEU A N 1
ATOM 2502 C CA . LEU A 1 360 ? 15.403 -3.165 11.108 1.00 88.56 360 LEU A CA 1
ATOM 2503 C C . LEU A 1 360 ? 15.913 -3.018 12.553 1.00 88.56 360 LEU A C 1
ATOM 2505 O O . LEU A 1 360 ? 16.814 -2.221 12.797 1.00 88.56 360 LEU A O 1
ATOM 2509 N N . GLY A 1 361 ? 15.357 -3.767 13.511 1.00 86.81 361 GLY A N 1
ATOM 2510 C CA . GLY A 1 361 ? 15.782 -3.732 14.911 1.00 86.81 361 GLY A CA 1
ATOM 2511 C C . GLY A 1 361 ? 15.330 -2.486 15.676 1.00 86.81 361 GLY A C 1
ATOM 2512 O O . GLY A 1 361 ? 15.885 -2.190 16.733 1.00 86.81 361 GLY A O 1
ATOM 2513 N N . ALA A 1 362 ? 14.323 -1.760 15.179 1.00 83.62 362 ALA A N 1
ATOM 2514 C CA . ALA A 1 362 ? 13.720 -0.636 15.890 1.00 83.62 362 ALA A CA 1
ATOM 2515 C C . ALA A 1 362 ? 12.851 -1.166 17.047 1.00 83.62 362 ALA A C 1
ATOM 2517 O O . ALA A 1 362 ? 11.672 -1.466 16.863 1.00 83.62 362 ALA A O 1
ATOM 2518 N N . ALA A 1 363 ? 13.458 -1.337 18.224 1.00 77.00 363 ALA A N 1
ATOM 2519 C CA . ALA A 1 363 ? 12.837 -2.016 19.367 1.00 77.00 363 ALA A CA 1
ATOM 2520 C C . ALA A 1 363 ? 12.391 -1.083 20.505 1.00 77.00 363 ALA A C 1
ATOM 2522 O O . ALA A 1 363 ? 11.556 -1.477 21.315 1.00 77.00 363 ALA A O 1
ATOM 2523 N N . ASP A 1 364 ? 12.938 0.131 20.582 1.00 84.31 364 ASP A N 1
ATOM 2524 C CA . ASP A 1 364 ? 12.637 1.086 21.649 1.00 84.31 364 ASP A CA 1
ATOM 2525 C C . ASP A 1 364 ? 12.535 2.510 21.097 1.00 84.31 364 ASP A C 1
ATOM 2527 O O . ASP A 1 364 ? 13.160 2.858 20.093 1.00 84.31 364 ASP A O 1
ATOM 2531 N N . GLY A 1 365 ? 11.725 3.327 21.760 1.00 87.81 365 GLY A N 1
ATOM 2532 C CA . GLY A 1 365 ? 11.396 4.681 21.352 1.00 87.81 365 GLY A CA 1
ATOM 2533 C C . GLY A 1 365 ? 9.938 4.854 20.938 1.00 87.81 365 GLY A C 1
ATOM 2534 O O . GLY A 1 365 ? 9.151 3.911 20.814 1.00 87.81 365 GLY A O 1
ATOM 2535 N N . ARG A 1 366 ? 9.581 6.120 20.736 1.00 90.19 366 ARG A N 1
ATOM 2536 C CA . ARG A 1 366 ? 8.238 6.551 20.364 1.00 90.19 366 ARG A CA 1
ATOM 2537 C C . ARG A 1 366 ? 8.301 7.293 19.044 1.00 90.19 366 ARG A C 1
ATOM 2539 O O . ARG A 1 366 ? 9.008 8.291 18.941 1.00 90.19 366 ARG A O 1
ATOM 2546 N N . LEU A 1 367 ? 7.523 6.823 18.080 1.00 90.88 367 LEU A N 1
ATOM 2547 C CA . LEU A 1 367 ? 7.315 7.499 16.806 1.00 90.88 367 LEU A CA 1
ATOM 2548 C C . LEU A 1 367 ? 6.116 8.430 16.932 1.00 90.88 367 LEU A C 1
ATOM 2550 O O . LEU A 1 367 ? 5.079 8.020 17.456 1.00 90.88 367 LEU A O 1
ATOM 2554 N N . THR A 1 368 ? 6.243 9.666 16.458 1.00 91.38 368 THR A N 1
ATOM 2555 C CA . THR A 1 368 ? 5.180 10.687 16.572 1.00 91.38 368 THR A CA 1
ATOM 2556 C C . THR A 1 368 ? 4.957 11.502 15.308 1.00 91.38 368 THR A C 1
ATOM 2558 O O . THR A 1 368 ? 4.047 12.332 15.269 1.00 91.38 368 THR A O 1
ATOM 2561 N N . ASN A 1 369 ? 5.757 11.281 14.266 1.00 92.06 369 ASN A N 1
ATOM 2562 C CA . ASN A 1 369 ? 5.649 12.041 13.033 1.00 92.06 369 ASN A CA 1
ATOM 2563 C C . ASN A 1 369 ? 4.291 11.827 12.341 1.00 92.06 369 ASN A C 1
ATOM 2565 O O . ASN A 1 369 ? 3.725 10.731 12.321 1.00 92.06 369 ASN A O 1
ATOM 2569 N N . GLU A 1 370 ? 3.778 12.895 11.730 1.00 88.50 370 GLU A N 1
ATOM 2570 C CA . GLU A 1 370 ? 2.500 12.905 11.020 1.00 88.50 370 GLU A CA 1
ATOM 2571 C C . GLU A 1 370 ? 2.441 11.883 9.873 1.00 88.50 370 GLU A C 1
ATOM 2573 O O . GLU A 1 370 ? 1.371 11.346 9.581 1.00 88.50 370 GLU A O 1
ATOM 2578 N N . GLY A 1 371 ? 3.582 11.564 9.259 1.00 89.75 371 GLY A N 1
ATOM 2579 C CA . GLY A 1 371 ? 3.719 10.554 8.210 1.00 89.75 371 GLY A CA 1
ATOM 2580 C C . GLY A 1 371 ? 3.587 9.111 8.689 1.00 89.75 371 GLY A C 1
ATOM 2581 O O . GLY A 1 371 ? 3.620 8.205 7.855 1.00 89.75 371 GLY A O 1
ATOM 2582 N N . SER A 1 372 ? 3.433 8.880 9.997 1.00 92.75 372 SER A N 1
ATOM 2583 C CA . SER A 1 372 ? 3.281 7.535 10.541 1.00 92.75 372 SER A CA 1
ATOM 2584 C C . SER A 1 372 ? 2.000 6.863 10.022 1.00 92.75 372 SER A C 1
ATOM 2586 O O . SER A 1 372 ? 0.908 7.419 10.179 1.00 92.75 372 SER A O 1
ATOM 2588 N N . PRO A 1 373 ? 2.097 5.654 9.436 1.00 93.00 373 PRO A N 1
ATOM 2589 C CA . PRO A 1 373 ? 0.932 4.857 9.052 1.00 93.00 373 PRO A CA 1
ATOM 2590 C C . PRO A 1 373 ? 0.319 4.097 10.240 1.00 93.00 373 PRO A C 1
ATOM 2592 O O . PRO A 1 373 ? -0.710 3.440 10.081 1.00 93.00 373 PRO A O 1
ATOM 2595 N N . LEU A 1 374 ? 0.960 4.162 11.411 1.00 93.81 374 LEU A N 1
ATOM 2596 C CA . LEU A 1 374 ? 0.539 3.506 12.641 1.00 93.81 374 LEU A CA 1
ATOM 2597 C C . LEU A 1 374 ? -0.193 4.497 13.548 1.00 93.81 374 LEU A C 1
ATOM 2599 O O . LEU A 1 374 ? 0.081 5.701 13.551 1.00 93.81 374 LEU A O 1
ATOM 2603 N N . GLY A 1 375 ? -1.142 3.977 14.320 1.00 93.75 375 GLY A N 1
ATOM 2604 C CA . GLY A 1 375 ? -1.873 4.746 15.317 1.00 93.75 375 GLY A CA 1
ATOM 2605 C C . GLY A 1 375 ? -1.723 4.180 16.717 1.00 93.75 375 GLY A C 1
ATOM 2606 O O . GLY A 1 375 ? -1.754 2.967 16.915 1.00 93.75 375 GLY A O 1
ATOM 2607 N N . ARG A 1 376 ? -1.689 5.074 17.700 1.00 92.56 376 ARG A N 1
ATOM 2608 C CA . ARG A 1 376 ? -1.676 4.735 19.119 1.00 92.56 376 ARG A CA 1
ATOM 2609 C C . ARG A 1 376 ? -3.046 4.968 19.726 1.00 92.56 376 ARG A C 1
ATOM 2611 O O . ARG A 1 376 ? -3.643 6.031 19.541 1.00 92.56 376 ARG A O 1
ATOM 2618 N N . VAL A 1 377 ? -3.516 3.978 20.477 1.00 94.06 377 VAL A N 1
ATOM 2619 C CA . VAL A 1 377 ? -4.789 4.027 21.194 1.00 94.06 377 VAL A CA 1
ATOM 2620 C C . VAL A 1 377 ? -4.518 4.286 22.668 1.00 94.06 377 VAL A C 1
ATOM 2622 O O . VAL A 1 377 ? -3.903 3.465 23.337 1.00 94.06 377 VAL A O 1
ATOM 2625 N N . VAL A 1 378 ? -5.012 5.405 23.188 1.00 93.81 378 VAL A N 1
ATOM 2626 C CA . VAL A 1 378 ? -5.042 5.670 24.630 1.00 93.81 378 VAL A CA 1
ATOM 2627 C C . VAL A 1 378 ? -6.435 5.308 25.136 1.00 93.81 378 VAL A C 1
ATOM 2629 O O . VAL A 1 378 ? -7.440 5.784 24.606 1.00 93.81 378 VAL A O 1
ATOM 2632 N N . PHE A 1 379 ? -6.499 4.423 26.132 1.00 94.81 379 PHE A N 1
ATOM 2633 C CA . PHE A 1 379 ? -7.746 3.821 26.602 1.00 94.81 379 PHE A CA 1
ATOM 2634 C C . PHE A 1 379 ? -7.993 4.082 28.094 1.00 94.81 379 PHE A C 1
ATOM 2636 O O . PHE A 1 379 ? -7.207 3.681 28.951 1.00 94.81 379 PHE A O 1
ATOM 2643 N N . GLY A 1 380 ? -9.129 4.710 28.404 1.00 94.44 380 GLY A N 1
ATOM 2644 C CA . GLY A 1 380 ? -9.618 4.925 29.766 1.00 94.44 380 GLY A CA 1
ATOM 2645 C C . GLY A 1 380 ? -10.473 3.755 30.261 1.00 94.44 380 GLY A C 1
ATOM 2646 O O . GLY A 1 380 ? -11.664 3.658 29.953 1.00 94.44 380 GLY A O 1
ATOM 2647 N N . SER A 1 381 ? -9.892 2.867 31.069 1.00 89.75 381 SER A N 1
ATOM 2648 C CA . SER A 1 381 ? -10.566 1.644 31.524 1.00 89.75 381 SER A CA 1
ATOM 2649 C C . SER A 1 381 ? -11.820 1.910 32.367 1.00 89.75 381 SER A C 1
ATOM 2651 O O . SER A 1 381 ? -12.834 1.237 32.159 1.00 89.75 381 SER A O 1
ATOM 2653 N N . ASP A 1 382 ? -11.799 2.891 33.269 1.00 88.69 382 ASP A N 1
ATOM 2654 C CA . ASP A 1 382 ? -12.857 3.115 34.268 1.00 88.69 382 ASP A CA 1
ATOM 2655 C C . ASP A 1 382 ? -14.216 3.465 33.648 1.00 88.69 382 ASP A C 1
ATOM 2657 O O . ASP A 1 382 ? -15.254 2.957 34.073 1.00 88.69 382 ASP A O 1
ATOM 2661 N N . GLY A 1 383 ? -14.223 4.267 32.581 1.00 87.69 383 GLY A N 1
ATOM 2662 C CA . GLY A 1 383 ? -15.454 4.669 31.898 1.00 87.69 383 GLY A CA 1
ATOM 2663 C C . GLY A 1 383 ? -15.987 3.640 30.893 1.00 87.69 383 GLY A C 1
ATOM 2664 O O . GLY A 1 383 ? -17.115 3.769 30.426 1.00 87.69 383 GLY A O 1
ATOM 2665 N N . CYS A 1 384 ? -15.219 2.616 30.524 1.00 93.69 384 CYS A N 1
ATOM 2666 C CA . CYS A 1 384 ? -15.617 1.708 29.449 1.00 93.69 384 CYS A CA 1
ATOM 2667 C C . CYS A 1 384 ? -16.770 0.774 29.866 1.00 93.69 384 CYS A C 1
ATOM 2669 O O . CYS A 1 384 ? -16.625 -0.030 30.791 1.00 93.69 384 CYS A O 1
ATOM 2671 N N . THR A 1 385 ? -17.883 0.804 29.125 1.00 92.31 385 THR A N 1
ATOM 2672 C CA . THR A 1 385 ? -19.048 -0.084 29.321 1.00 92.31 385 THR A CA 1
ATOM 2673 C C . THR A 1 385 ? -18.909 -1.464 28.700 1.00 92.31 385 THR A C 1
ATOM 2675 O O . THR A 1 385 ? -19.788 -2.299 28.889 1.00 92.31 385 THR A O 1
ATOM 2678 N N . MET A 1 386 ? -17.833 -1.725 27.954 1.00 93.50 386 MET A N 1
ATOM 2679 C CA . MET A 1 386 ? -17.655 -2.966 27.192 1.00 93.50 386 MET A CA 1
ATOM 2680 C C . MET A 1 386 ? -18.750 -3.191 26.134 1.00 93.50 386 MET A C 1
ATOM 2682 O O . MET A 1 386 ? -19.119 -4.318 25.843 1.00 93.50 386 MET A O 1
ATOM 2686 N N . CYS A 1 387 ? -19.272 -2.126 25.518 1.00 92.62 387 CYS A N 1
ATOM 2687 C CA . CYS A 1 387 ? -20.311 -2.244 24.487 1.00 92.62 387 CYS A CA 1
ATOM 2688 C C . CYS A 1 387 ? -19.844 -2.835 23.147 1.00 92.62 387 CYS A C 1
ATOM 2690 O O . CYS A 1 387 ? -20.678 -3.240 22.344 1.00 92.62 387 CYS A O 1
ATOM 2692 N N . GLY A 1 388 ? -18.535 -2.865 22.883 1.00 92.69 388 GLY A N 1
ATOM 2693 C CA . GLY A 1 388 ? -17.965 -3.435 21.656 1.00 92.69 388 GLY A CA 1
ATOM 2694 C C . GLY A 1 388 ? -18.122 -2.578 20.390 1.00 92.69 388 GLY A C 1
ATOM 2695 O O . GLY A 1 388 ? -17.620 -2.971 19.340 1.00 92.69 388 GLY A O 1
ATOM 2696 N N . LEU A 1 389 ? -18.745 -1.392 20.463 1.00 93.06 389 LEU A N 1
ATOM 2697 C CA . LEU A 1 389 ? -18.940 -0.508 19.299 1.00 93.06 389 LEU A CA 1
ATOM 2698 C C . LEU A 1 389 ? -17.621 -0.123 18.615 1.00 93.06 389 LEU A C 1
ATOM 2700 O O . LEU A 1 389 ? -17.547 -0.087 17.391 1.00 93.06 389 LEU A O 1
ATOM 2704 N N . CYS A 1 390 ? -16.569 0.127 19.399 1.00 94.38 390 CYS A N 1
ATOM 2705 C CA . CYS A 1 390 ? -15.247 0.476 18.884 1.00 94.38 390 CYS A CA 1
ATOM 2706 C C . CYS A 1 390 ? -14.629 -0.635 18.020 1.00 94.38 390 CYS A C 1
ATOM 2708 O O . CYS A 1 390 ? -14.036 -0.332 16.987 1.00 94.38 390 CYS A O 1
ATOM 2710 N N . ALA A 1 391 ? -14.806 -1.901 18.409 1.00 94.12 391 ALA A N 1
ATOM 2711 C CA . ALA A 1 391 ? -14.373 -3.053 17.626 1.00 94.12 391 ALA A CA 1
ATOM 2712 C C . ALA A 1 391 ? -15.240 -3.230 16.371 1.00 94.12 391 ALA A C 1
ATOM 2714 O O . ALA A 1 391 ? -14.715 -3.479 15.292 1.00 94.12 391 ALA A O 1
ATOM 2715 N N . ALA A 1 392 ? -16.557 -3.017 16.485 1.00 90.50 392 ALA A N 1
ATOM 2716 C CA . ALA A 1 392 ? -17.488 -3.143 15.362 1.00 90.50 392 ALA A CA 1
ATOM 2717 C C . ALA A 1 392 ? -17.215 -2.146 14.220 1.00 90.50 392 ALA A C 1
ATOM 2719 O O . ALA A 1 392 ? -17.477 -2.458 13.061 1.00 90.50 392 ALA A O 1
ATOM 2720 N N . VAL A 1 393 ? -16.685 -0.954 14.525 1.00 89.62 393 VAL A N 1
ATOM 2721 C CA . VAL A 1 393 ? -16.319 0.052 13.510 1.00 89.62 393 VAL A CA 1
ATOM 2722 C C . VAL A 1 393 ? -14.846 0.005 13.092 1.00 89.62 393 VAL A C 1
ATOM 2724 O O . VAL A 1 393 ? -14.429 0.837 12.286 1.00 89.62 393 VAL A O 1
ATOM 2727 N N . CYS A 1 394 ? -14.035 -0.903 13.646 1.00 90.94 394 CYS A N 1
ATOM 2728 C CA . CYS A 1 394 ? -12.602 -0.965 13.373 1.00 90.94 394 CYS A CA 1
ATOM 2729 C C . CYS A 1 394 ? -12.336 -1.675 12.031 1.00 90.94 394 CYS A C 1
ATOM 2731 O O . CYS A 1 394 ? -12.480 -2.894 11.953 1.00 90.94 394 CYS A O 1
ATOM 2733 N N . PRO A 1 395 ? -11.909 -0.964 10.968 1.00 86.44 395 PRO A N 1
ATOM 2734 C CA . PRO A 1 395 ? -11.781 -1.566 9.638 1.00 86.44 395 PRO A CA 1
ATOM 2735 C C . PRO A 1 395 ? -10.622 -2.566 9.534 1.00 86.44 395 PRO A C 1
ATOM 2737 O O . PRO A 1 395 ? -10.631 -3.422 8.654 1.00 86.44 395 PRO A O 1
ATOM 2740 N N . THR A 1 396 ? -9.622 -2.435 10.408 1.00 89.81 396 THR A N 1
ATOM 2741 C CA . THR A 1 396 ? -8.424 -3.283 10.457 1.00 89.81 396 THR A CA 1
ATOM 2742 C C . THR A 1 396 ? -8.521 -4.387 11.498 1.00 89.81 396 THR A C 1
ATOM 2744 O O . THR A 1 396 ? 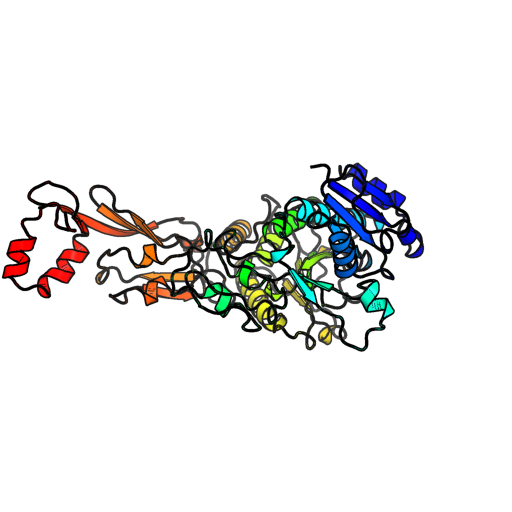-7.581 -5.159 11.639 1.00 89.81 396 THR A O 1
ATOM 2747 N N . GLU A 1 397 ? -9.616 -4.431 12.265 1.00 91.62 397 GLU A N 1
ATOM 2748 C CA . GLU A 1 397 ? -9.767 -5.323 13.419 1.00 91.62 397 GLU A CA 1
ATOM 2749 C C . GLU A 1 397 ? -8.657 -5.146 14.477 1.00 91.62 397 GLU A C 1
ATOM 2751 O O . GLU A 1 397 ? -8.431 -6.035 15.298 1.00 91.62 397 GLU A O 1
ATOM 2756 N N . ALA A 1 398 ? -7.978 -3.989 14.509 1.00 93.56 398 ALA A N 1
ATOM 2757 C CA . ALA A 1 398 ? -7.031 -3.653 15.575 1.00 93.56 398 ALA A CA 1
ATOM 2758 C C . ALA A 1 398 ? -7.700 -3.790 16.944 1.00 93.56 398 ALA A C 1
ATOM 2760 O O . ALA A 1 398 ? -7.179 -4.470 17.821 1.00 93.56 398 ALA A O 1
ATOM 2761 N N . LEU A 1 399 ? -8.913 -3.251 17.083 1.00 94.81 399 LEU A N 1
ATOM 2762 C CA . LEU A 1 399 ? -9.789 -3.524 18.215 1.00 94.81 399 LEU A CA 1
ATOM 2763 C C . LEU A 1 399 ? -10.701 -4.705 17.890 1.00 94.81 399 LEU A C 1
ATOM 2765 O O . LEU A 1 399 ? -11.447 -4.661 16.911 1.00 94.81 399 LEU A O 1
ATOM 2769 N N . ARG A 1 400 ? -10.685 -5.729 18.742 1.00 95.12 400 ARG A N 1
ATOM 2770 C CA . ARG A 1 400 ? -11.567 -6.895 18.644 1.00 95.12 400 ARG A CA 1
ATOM 2771 C C . ARG A 1 400 ? -12.326 -7.078 19.945 1.00 95.12 400 ARG A C 1
ATOM 2773 O O . ARG A 1 400 ? -11.765 -6.930 21.022 1.00 95.12 400 ARG A O 1
ATOM 2780 N N . PHE A 1 401 ? -13.606 -7.404 19.827 1.00 94.81 401 PHE A N 1
ATOM 2781 C CA . PHE A 1 401 ? -14.459 -7.709 20.964 1.00 94.81 401 PHE A CA 1
ATOM 2782 C C . PHE A 1 401 ? -14.854 -9.182 20.915 1.00 94.81 401 PHE A C 1
ATOM 2784 O O . PHE A 1 401 ? -15.430 -9.625 19.920 1.00 94.81 401 PHE A O 1
ATOM 2791 N N . ASP A 1 402 ? -14.538 -9.929 21.967 1.00 91.62 402 ASP A N 1
ATOM 2792 C CA . ASP A 1 402 ? -14.940 -11.324 22.124 1.00 91.62 402 ASP A CA 1
ATOM 2793 C C . ASP A 1 402 ? -15.993 -11.431 23.231 1.00 91.62 402 ASP A C 1
ATOM 2795 O O . ASP A 1 402 ? -15.762 -11.023 24.368 1.00 91.62 402 ASP A O 1
ATOM 2799 N N . GLN A 1 403 ? -17.162 -11.982 22.902 1.00 82.12 403 GLN A N 1
ATOM 2800 C CA . GLN A 1 403 ? -18.235 -12.290 23.851 1.00 82.12 403 GLN A CA 1
ATOM 2801 C C . GLN A 1 403 ? -18.109 -13.738 24.334 1.00 82.12 403 GLN A C 1
ATOM 2803 O O . GLN A 1 403 ? -19.055 -14.521 24.219 1.00 82.12 403 GLN A O 1
ATOM 2808 N N . GLY A 1 404 ? -16.931 -14.109 24.845 1.00 82.12 404 GLY A N 1
ATOM 2809 C CA . GLY A 1 404 ? -16.665 -15.448 25.367 1.00 82.12 404 GLY A CA 1
ATOM 2810 C C . GLY A 1 404 ? -17.740 -15.912 26.359 1.00 82.12 404 GLY A C 1
ATOM 2811 O O . GLY A 1 404 ? -18.484 -15.117 26.916 1.00 82.12 404 GLY A O 1
ATOM 2812 N N . ALA A 1 405 ? -17.844 -17.211 26.643 1.00 79.69 405 ALA A N 1
ATOM 2813 C CA . ALA A 1 405 ? -19.009 -17.752 27.363 1.00 79.69 405 ALA A CA 1
ATOM 2814 C C . ALA A 1 405 ? -19.231 -17.199 28.790 1.00 79.69 405 ALA A C 1
ATOM 2816 O O . ALA A 1 405 ? -20.331 -17.332 29.331 1.00 79.69 405 ALA A O 1
ATOM 2817 N N . VAL A 1 406 ? -18.196 -16.639 29.424 1.00 82.50 406 VAL A N 1
ATOM 2818 C CA . VAL A 1 406 ? -18.206 -16.183 30.828 1.00 82.50 406 VAL A CA 1
ATOM 2819 C C . VAL A 1 406 ? -17.733 -14.738 30.965 1.00 82.50 406 VAL A C 1
ATOM 2821 O O . VAL A 1 406 ? -18.299 -13.984 31.755 1.00 82.50 406 VAL A O 1
ATOM 2824 N N . VAL A 1 407 ? -16.711 -14.351 30.206 1.00 89.81 407 VAL A N 1
ATOM 2825 C CA . VAL A 1 407 ? -16.096 -13.024 30.239 1.00 89.81 407 VAL A CA 1
ATOM 2826 C C . VAL A 1 407 ? -16.054 -12.502 28.815 1.00 89.81 407 VAL A C 1
ATOM 2828 O O . VAL A 1 407 ? -15.628 -13.222 27.915 1.00 89.81 407 VAL A O 1
ATOM 2831 N N . ALA A 1 408 ? -16.489 -11.259 28.634 1.00 90.50 408 ALA A N 1
ATOM 2832 C CA . ALA A 1 408 ? -16.239 -10.518 27.413 1.00 90.50 408 ALA A CA 1
ATOM 2833 C C . ALA A 1 408 ? -14.881 -9.815 27.501 1.00 90.50 408 ALA A C 1
ATOM 2835 O O . ALA A 1 408 ? -14.583 -9.218 28.542 1.00 90.50 408 ALA A O 1
ATOM 2836 N N . SER A 1 409 ? -14.093 -9.847 26.428 1.00 94.44 409 SER A N 1
ATOM 2837 C CA . SER A 1 409 ? -12.819 -9.131 26.317 1.00 94.44 409 SER A CA 1
ATOM 2838 C C . SER A 1 409 ? -12.843 -8.128 25.170 1.00 94.44 409 SER A C 1
ATOM 2840 O O . SER A 1 409 ? -13.495 -8.325 24.142 1.00 94.44 409 SER A O 1
ATOM 2842 N N . LEU A 1 410 ? -12.158 -7.012 25.382 1.00 96.31 410 LEU A N 1
ATOM 2843 C CA . LEU A 1 410 ? -11.824 -6.044 24.354 1.00 96.31 410 LEU A CA 1
ATOM 2844 C C . LEU A 1 410 ? -10.310 -6.061 24.222 1.00 96.31 410 LEU A C 1
ATOM 2846 O O . LEU A 1 410 ? -9.623 -5.711 25.179 1.00 96.31 410 LEU A O 1
ATOM 2850 N N . ASP A 1 411 ? -9.822 -6.424 23.044 1.00 95.56 411 ASP A N 1
ATOM 2851 C CA . ASP A 1 411 ? -8.403 -6.638 22.787 1.00 95.56 411 ASP A CA 1
ATOM 2852 C C . ASP A 1 411 ? -7.905 -5.668 21.713 1.00 95.56 411 ASP A C 1
ATOM 2854 O O . ASP A 1 411 ? -8.620 -5.390 20.744 1.00 95.56 411 ASP A O 1
ATOM 2858 N N . LEU A 1 412 ? -6.669 -5.194 21.857 1.00 95.12 412 LEU A N 1
ATOM 2859 C CA . LEU A 1 412 ? -5.987 -4.308 20.920 1.00 95.12 412 LEU A CA 1
ATOM 2860 C C . LEU A 1 412 ? -4.771 -5.006 20.320 1.00 95.12 412 LEU A C 1
ATOM 2862 O O . LEU A 1 412 ? -3.968 -5.587 21.037 1.00 95.12 412 LEU A O 1
ATOM 2866 N N . ASP A 1 413 ? -4.631 -4.905 19.005 1.00 95.00 413 ASP A N 1
ATOM 2867 C CA . ASP A 1 413 ? -3.400 -5.184 18.275 1.00 95.00 413 ASP A CA 1
ATOM 2868 C C . ASP A 1 413 ? -2.809 -3.850 17.775 1.00 95.00 413 ASP A C 1
ATOM 2870 O O . ASP A 1 413 ? -3.344 -3.266 16.819 1.00 95.00 413 ASP A O 1
ATOM 2874 N N . PRO A 1 414 ? -1.747 -3.329 18.422 1.00 92.94 414 PRO A N 1
ATOM 2875 C CA . PRO A 1 414 ? -1.114 -2.067 18.041 1.00 92.94 414 PRO A CA 1
ATOM 2876 C C . PRO A 1 414 ? -0.556 -2.082 16.612 1.00 92.94 414 PRO A C 1
ATOM 2878 O O . PRO A 1 414 ? -0.629 -1.071 15.913 1.00 92.94 414 PRO A O 1
ATOM 2881 N N . ALA A 1 415 ? -0.079 -3.235 16.129 1.00 92.25 415 ALA A N 1
ATOM 2882 C CA . ALA A 1 415 ? 0.487 -3.378 14.787 1.00 92.25 415 ALA A CA 1
ATOM 2883 C C . ALA A 1 415 ? -0.572 -3.308 13.672 1.00 92.25 415 ALA A C 1
ATOM 2885 O O . ALA A 1 415 ? -0.232 -3.087 12.508 1.00 92.25 415 ALA A O 1
ATOM 2886 N N . ALA A 1 416 ? -1.856 -3.462 14.015 1.00 93.06 416 ALA A N 1
ATOM 2887 C CA . ALA A 1 416 ? -2.986 -3.350 13.094 1.00 93.06 416 ALA A CA 1
ATOM 2888 C C . ALA A 1 416 ? -3.673 -1.968 13.126 1.00 93.06 416 ALA A C 1
ATOM 2890 O O . ALA A 1 416 ? -4.589 -1.707 12.335 1.00 93.06 416 ALA A O 1
ATOM 2891 N N . CYS A 1 417 ? -3.295 -1.069 14.037 1.00 93.88 417 CYS A N 1
ATOM 2892 C CA . CYS A 1 417 ? -3.941 0.233 14.178 1.00 93.88 417 CYS A CA 1
ATOM 2893 C C . CYS A 1 417 ? -3.393 1.247 13.161 1.00 93.88 417 CYS A C 1
ATOM 2895 O O . CYS A 1 417 ? -2.212 1.568 13.173 1.00 93.88 417 CYS A O 1
ATOM 2897 N N . VAL A 1 418 ? -4.270 1.814 12.323 1.00 93.12 418 VAL A N 1
ATOM 2898 C CA . VAL A 1 418 ? -3.920 2.860 11.329 1.00 93.12 418 VAL A CA 1
ATOM 2899 C C . VAL A 1 418 ? -4.221 4.289 11.796 1.00 93.12 418 VAL A C 1
ATOM 2901 O O . VAL A 1 418 ? -4.208 5.225 11.003 1.00 93.12 418 VAL A O 1
ATOM 2904 N N . GLY A 1 419 ? -4.620 4.473 13.057 1.00 92.44 419 GLY A N 1
ATOM 2905 C CA . GLY A 1 419 ? -4.898 5.809 13.601 1.00 92.44 419 GLY A CA 1
ATOM 2906 C C . GLY A 1 419 ? -6.122 6.523 13.006 1.00 92.44 419 GLY A C 1
ATOM 2907 O O . GLY A 1 419 ? -6.223 7.741 13.093 1.00 92.44 419 GLY A O 1
ATOM 2908 N N . CYS A 1 420 ? -7.075 5.793 12.411 1.00 90.44 420 CYS A N 1
ATOM 2909 C CA . CYS A 1 420 ? -8.223 6.386 11.702 1.00 90.44 420 CYS A CA 1
ATOM 2910 C C . CYS A 1 420 ? -9.259 7.113 12.584 1.00 90.44 420 CYS A C 1
ATOM 2912 O O . CYS A 1 420 ? -10.126 7.800 12.054 1.00 90.44 420 CYS A O 1
ATOM 2914 N N . GLY A 1 421 ? -9.241 6.936 13.908 1.00 91.75 421 GLY A N 1
ATOM 2915 C CA . GLY A 1 421 ? -10.126 7.673 14.820 1.00 91.75 421 GLY A CA 1
ATOM 2916 C C . GLY A 1 421 ? -11.582 7.189 14.915 1.00 91.75 421 GLY A C 1
ATOM 2917 O O . GLY A 1 421 ? -12.305 7.648 15.797 1.00 91.75 421 GLY A O 1
ATOM 2918 N N . HIS A 1 422 ? -12.037 6.240 14.086 1.00 90.38 422 HIS A N 1
ATOM 2919 C CA . HIS A 1 422 ? -13.446 5.801 14.091 1.00 90.38 422 HIS A CA 1
ATOM 2920 C C . HIS A 1 422 ? -13.919 5.266 15.449 1.00 90.38 422 HIS A C 1
ATOM 2922 O O . HIS A 1 422 ? -15.056 5.506 15.852 1.00 90.38 422 HIS A O 1
ATOM 2928 N N . CYS A 1 423 ? -13.047 4.553 16.162 1.00 93.62 423 CYS A N 1
ATOM 2929 C CA . CYS A 1 423 ? -13.348 3.997 17.475 1.00 93.62 423 CYS A CA 1
ATOM 2930 C C . CYS A 1 423 ? -13.549 5.080 18.549 1.00 93.62 423 CYS A C 1
ATOM 2932 O O . CYS A 1 423 ? -14.427 4.919 19.392 1.00 93.62 423 CYS A O 1
ATOM 2934 N N . ALA A 1 424 ? -12.798 6.184 18.490 1.00 94.88 424 ALA A N 1
ATOM 2935 C CA . ALA A 1 424 ? -13.001 7.340 19.361 1.00 94.88 424 ALA A CA 1
ATOM 2936 C C . ALA A 1 424 ? -14.309 8.062 19.020 1.00 94.88 424 ALA A C 1
ATOM 2938 O O . ALA A 1 424 ? -15.110 8.335 19.908 1.00 94.88 424 ALA A O 1
ATOM 2939 N N . ALA A 1 425 ? -14.577 8.278 17.728 1.00 92.31 425 ALA A N 1
ATOM 2940 C CA . ALA A 1 425 ? -15.779 8.971 17.269 1.00 92.31 425 ALA A CA 1
ATOM 2941 C C . ALA A 1 425 ? -17.088 8.238 17.620 1.00 92.31 425 ALA A C 1
ATOM 2943 O O . ALA A 1 425 ? -18.094 8.887 17.895 1.00 92.31 425 ALA A O 1
ATOM 2944 N N . ILE A 1 426 ? -17.096 6.898 17.614 1.00 92.94 426 ILE A N 1
ATOM 2945 C CA . ILE A 1 426 ? -18.289 6.106 17.966 1.00 92.94 426 ILE A CA 1
ATOM 2946 C C . ILE A 1 426 ? -18.444 5.884 19.477 1.00 92.94 426 ILE A C 1
ATOM 2948 O O . ILE A 1 426 ? -19.476 5.376 19.910 1.00 92.94 426 ILE A O 1
ATOM 2952 N N . CYS A 1 427 ? -17.421 6.177 20.286 1.00 94.69 427 CYS A N 1
ATOM 2953 C CA . CYS A 1 427 ? -17.419 5.820 21.699 1.00 94.69 427 CYS A CA 1
ATOM 2954 C C . CYS A 1 427 ? -18.398 6.709 22.486 1.00 94.69 427 CYS A C 1
ATOM 2956 O O . CYS A 1 427 ? -18.105 7.889 22.676 1.00 94.69 427 CYS A O 1
ATOM 2958 N N . PRO A 1 428 ? -19.513 6.171 23.023 1.00 92.62 428 PRO A N 1
ATOM 2959 C CA . PRO A 1 428 ? -20.478 6.989 23.761 1.00 92.62 428 PRO A CA 1
ATOM 2960 C C . PRO A 1 428 ? -19.910 7.518 25.084 1.00 92.62 428 PRO A C 1
ATOM 2962 O O . PRO A 1 428 ? -20.393 8.515 25.608 1.00 92.62 428 PRO A O 1
ATOM 2965 N N . GLU A 1 429 ? -18.874 6.859 25.608 1.00 94.44 429 GLU A N 1
ATOM 2966 C CA . GLU A 1 429 ? -18.258 7.201 26.890 1.00 94.44 429 GLU A CA 1
ATOM 2967 C C . GLU A 1 429 ? -17.019 8.089 26.754 1.00 94.44 429 GLU A C 1
ATOM 2969 O O . GLU A 1 429 ? -16.465 8.493 27.772 1.00 94.44 429 GLU A O 1
ATOM 2974 N N . GLY A 1 430 ? -16.556 8.355 25.526 1.00 95.06 430 GLY A N 1
ATOM 2975 C CA . GLY A 1 430 ? -15.367 9.176 25.282 1.00 95.06 430 GLY A CA 1
ATOM 2976 C C . GLY A 1 430 ? -14.071 8.618 25.883 1.00 95.06 430 GLY A C 1
ATOM 2977 O O . GLY A 1 430 ? -13.184 9.386 26.224 1.00 95.06 430 GLY A O 1
ATOM 2978 N N . VAL A 1 431 ? -13.952 7.294 26.044 1.00 96.19 431 VAL A N 1
ATOM 2979 C CA . VAL A 1 431 ? -12.798 6.654 26.716 1.00 96.19 431 VAL A CA 1
ATOM 2980 C C . VAL A 1 431 ? -11.649 6.262 25.784 1.00 96.19 431 VAL A C 1
ATOM 2982 O O . VAL A 1 431 ? -10.748 5.531 26.191 1.00 96.19 431 VAL A O 1
ATOM 2985 N N . LEU A 1 432 ? -11.702 6.674 24.521 1.00 96.31 432 LEU A N 1
ATOM 2986 C CA . LEU A 1 432 ? -10.698 6.349 23.512 1.00 96.31 432 LEU A CA 1
ATOM 2987 C C . LEU A 1 432 ? -10.157 7.639 22.908 1.00 96.31 432 LEU A C 1
ATOM 2989 O O . LEU A 1 432 ? -10.924 8.416 22.342 1.00 96.31 432 LEU A O 1
ATOM 2993 N N . GLU A 1 433 ? -8.841 7.806 22.956 1.00 95.50 433 GLU A N 1
ATOM 2994 C CA . GLU A 1 433 ? -8.117 8.842 22.222 1.00 95.50 433 GLU A CA 1
ATOM 2995 C C . GLU A 1 433 ? -7.164 8.180 21.226 1.00 95.50 433 GLU A C 1
ATOM 2997 O O . GLU A 1 433 ? -6.544 7.154 21.520 1.00 95.50 433 GLU A O 1
ATOM 3002 N N . ILE A 1 434 ? -7.081 8.740 20.019 1.00 94.31 434 ILE A N 1
ATOM 3003 C CA . ILE A 1 434 ? -6.295 8.176 18.920 1.00 94.31 434 ILE A CA 1
ATOM 3004 C C . ILE A 1 434 ? -5.269 9.203 18.476 1.00 94.31 434 ILE A C 1
ATOM 3006 O O . ILE A 1 434 ? -5.621 10.311 18.075 1.00 94.31 434 ILE A O 1
ATOM 3010 N N . HIS A 1 435 ? -4.003 8.807 18.520 1.00 92.81 435 HIS A N 1
ATOM 3011 C CA . HIS A 1 435 ? -2.880 9.617 18.066 1.00 92.81 435 HIS A CA 1
ATOM 3012 C C . HIS A 1 435 ? -2.195 8.940 16.882 1.00 92.81 435 HIS A C 1
ATOM 3014 O O . HIS A 1 435 ? -2.227 7.714 16.760 1.00 92.81 435 HIS A O 1
ATOM 3020 N N . ARG A 1 436 ? -1.556 9.731 16.016 1.00 92.25 436 ARG A N 1
ATOM 3021 C CA . ARG A 1 436 ? -0.612 9.192 15.031 1.00 92.25 436 ARG A CA 1
ATOM 3022 C C . ARG A 1 436 ? 0.705 8.848 15.709 1.00 92.25 436 ARG A C 1
ATOM 3024 O O . ARG A 1 436 ? 1.125 9.560 16.622 1.00 92.25 436 ARG A O 1
ATOM 3031 N N . GLY A 1 437 ? 1.332 7.775 15.246 1.00 90.94 437 GLY A N 1
ATOM 3032 C CA . GLY A 1 437 ? 2.535 7.236 15.858 1.00 90.94 437 GLY A CA 1
ATOM 3033 C C . GLY A 1 437 ? 2.261 6.014 16.725 1.00 90.94 437 GLY A C 1
ATOM 3034 O O . GLY A 1 437 ? 1.123 5.567 16.863 1.00 90.94 437 GLY A O 1
ATOM 3035 N N . VAL A 1 438 ? 3.328 5.458 17.288 1.00 90.44 438 VAL A N 1
ATOM 3036 C CA . VAL A 1 438 ? 3.286 4.238 18.098 1.00 90.44 438 VAL A CA 1
ATOM 3037 C C . VAL A 1 438 ? 4.480 4.199 19.045 1.00 90.44 438 VAL A C 1
ATOM 3039 O O . VAL A 1 438 ? 5.546 4.748 18.751 1.00 90.44 438 VAL A O 1
ATOM 3042 N N . ASP A 1 439 ? 4.299 3.540 20.180 1.00 90.56 439 ASP A N 1
ATOM 3043 C CA . ASP A 1 439 ? 5.382 3.150 21.072 1.00 90.56 439 ASP A CA 1
ATOM 3044 C C . ASP A 1 439 ? 5.942 1.799 20.582 1.00 90.56 439 ASP A C 1
ATOM 3046 O O . ASP A 1 439 ? 5.213 0.813 20.499 1.00 90.56 439 ASP A O 1
ATOM 3050 N N . LEU A 1 440 ? 7.224 1.739 20.200 1.00 89.06 440 LEU A N 1
ATOM 3051 C CA . LEU A 1 440 ? 7.792 0.565 19.510 1.00 89.06 440 LEU A CA 1
ATOM 3052 C C . LEU A 1 440 ? 7.726 -0.720 20.347 1.00 89.06 440 LEU A C 1
ATOM 3054 O O . LEU A 1 440 ? 7.537 -1.804 19.794 1.00 89.06 440 LEU A O 1
ATOM 3058 N N . ALA A 1 441 ? 7.786 -0.588 21.674 1.00 86.75 441 ALA A N 1
ATOM 3059 C CA . ALA A 1 441 ? 7.614 -1.694 22.611 1.00 86.75 441 ALA A CA 1
ATOM 3060 C C . ALA A 1 441 ? 6.242 -2.392 22.483 1.00 86.75 441 ALA A C 1
ATOM 3062 O O . ALA A 1 441 ? 6.134 -3.583 22.767 1.00 86.75 441 ALA A O 1
ATOM 3063 N N . GLU A 1 442 ? 5.205 -1.682 22.023 1.00 85.62 442 GLU A N 1
ATOM 3064 C CA . GLU A 1 442 ? 3.844 -2.216 21.885 1.00 85.62 442 GLU A CA 1
ATOM 3065 C C . GLU A 1 442 ? 3.664 -3.054 20.606 1.00 85.62 442 GLU A C 1
ATOM 3067 O O . GLU A 1 442 ? 2.796 -3.921 20.548 1.00 85.62 442 GLU A O 1
ATOM 3072 N N . LEU A 1 443 ? 4.499 -2.855 19.576 1.00 85.81 443 LEU A N 1
ATOM 3073 C CA . LEU A 1 443 ? 4.368 -3.573 18.298 1.00 85.81 443 LEU A CA 1
ATOM 3074 C C . LEU A 1 443 ? 4.708 -5.066 18.406 1.00 85.81 443 LEU A C 1
ATOM 3076 O O . LEU A 1 443 ? 4.154 -5.881 17.669 1.00 85.81 443 LEU A O 1
ATOM 3080 N N . GLY A 1 444 ? 5.629 -5.428 19.305 1.00 75.88 444 GLY A N 1
ATOM 3081 C CA . GLY A 1 444 ? 6.102 -6.805 19.480 1.00 75.88 444 GLY A CA 1
ATOM 3082 C C . GLY A 1 444 ? 5.204 -7.680 20.359 1.00 75.88 444 GLY A C 1
ATOM 3083 O O . GLY A 1 444 ? 5.356 -8.901 20.350 1.00 75.88 444 GLY A O 1
ATOM 3084 N N . ALA A 1 445 ? 4.275 -7.077 21.105 1.00 77.12 445 ALA A N 1
ATOM 3085 C CA . ALA A 1 445 ? 3.413 -7.780 22.055 1.00 77.12 445 ALA A CA 1
ATOM 3086 C C . ALA A 1 445 ? 2.266 -8.552 21.375 1.00 77.12 445 ALA A C 1
ATOM 3088 O O . ALA A 1 445 ? 1.708 -9.495 21.940 1.00 77.12 445 ALA A O 1
ATOM 3089 N N . GLY A 1 446 ? 1.939 -8.190 20.131 1.00 85.44 446 GLY A N 1
ATOM 3090 C CA . GLY A 1 446 ? 0.787 -8.731 19.421 1.00 85.44 446 GLY A CA 1
ATOM 3091 C C . GLY A 1 446 ? -0.526 -8.226 20.017 1.00 85.44 446 GLY A C 1
ATOM 3092 O O . GLY A 1 446 ? -0.632 -7.083 20.455 1.00 85.44 446 GLY A O 1
ATOM 3093 N N . ARG A 1 447 ? -1.558 -9.072 19.991 1.00 92.12 447 ARG A N 1
ATOM 3094 C CA . ARG A 1 447 ? -2.886 -8.710 20.493 1.00 92.12 447 ARG A CA 1
ATOM 3095 C C . ARG A 1 447 ? -2.974 -8.900 22.004 1.00 92.12 447 ARG A C 1
ATOM 3097 O O . ARG A 1 447 ? -2.876 -10.030 22.479 1.00 92.12 447 ARG A O 1
ATOM 3104 N N . GLU A 1 448 ? -3.281 -7.826 22.722 1.00 91.94 448 GLU A N 1
ATOM 3105 C CA . GLU A 1 448 ? -3.391 -7.816 24.182 1.00 91.94 448 GLU A CA 1
ATOM 3106 C C . GLU A 1 448 ? -4.774 -7.350 24.670 1.00 91.94 448 GLU A C 1
ATOM 3108 O O . GLU A 1 448 ? -5.415 -6.508 24.031 1.00 91.94 448 GLU A O 1
ATOM 3113 N N . PRO A 1 449 ? -5.263 -7.873 25.809 1.00 93.00 449 PRO A N 1
ATOM 3114 C CA . PRO A 1 449 ? -6.543 -7.466 26.375 1.00 93.00 449 PRO A CA 1
ATOM 3115 C C . PRO A 1 449 ? -6.460 -6.071 27.014 1.00 93.00 449 PRO A C 1
ATOM 3117 O O . PRO A 1 449 ? -5.713 -5.853 27.963 1.00 93.00 449 PRO A O 1
ATOM 3120 N N . LEU A 1 450 ? -7.305 -5.141 26.562 1.00 93.44 450 LEU A N 1
ATOM 3121 C CA . LEU A 1 450 ? -7.474 -3.815 27.171 1.00 93.44 450 LEU A CA 1
AT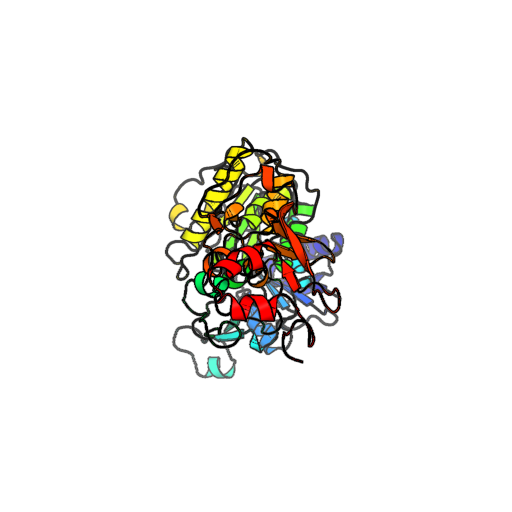OM 3122 C C . LEU A 1 450 ? -8.375 -3.855 28.410 1.00 93.44 450 LEU A C 1
ATOM 3124 O O . LEU A 1 450 ? -8.125 -3.173 29.403 1.00 93.44 450 LEU A O 1
ATOM 3128 N N . LYS A 1 451 ? -9.481 -4.606 28.339 1.00 94.56 451 LYS A N 1
ATOM 3129 C CA . LYS A 1 451 ? -10.440 -4.750 29.442 1.00 94.56 451 LYS A CA 1
ATOM 3130 C C . LYS A 1 451 ? -11.240 -6.037 29.300 1.00 94.56 451 LYS A C 1
ATOM 3132 O O . LYS A 1 451 ? -11.676 -6.391 28.209 1.00 94.56 451 LYS A O 1
ATOM 3137 N N . GLY A 1 452 ? -11.484 -6.693 30.431 1.00 93.50 452 GLY A N 1
ATOM 3138 C CA . GLY A 1 452 ? -12.434 -7.793 30.559 1.00 93.50 452 GLY A CA 1
ATOM 3139 C C . GLY A 1 452 ? -13.644 -7.386 31.398 1.00 93.50 452 GLY A C 1
ATOM 3140 O O . GLY A 1 452 ? -13.533 -6.563 32.308 1.00 93.50 452 GLY A O 1
ATOM 3141 N N . SER A 1 453 ? -14.809 -7.966 31.124 1.00 91.12 453 SER A N 1
ATOM 3142 C CA . SER A 1 453 ? -15.980 -7.837 31.995 1.00 91.12 453 SER A CA 1
ATOM 3143 C C . SER A 1 453 ? -16.775 -9.141 32.027 1.00 91.12 453 SER A C 1
ATOM 3145 O O . SER A 1 453 ? -17.027 -9.723 30.970 1.00 91.12 453 SER A O 1
ATOM 3147 N N . PRO A 1 454 ? -17.177 -9.627 33.216 1.00 90.75 454 PRO A N 1
ATOM 3148 C CA . PRO A 1 454 ? -18.010 -10.815 33.307 1.00 90.75 454 PRO A CA 1
ATOM 3149 C C . PRO A 1 454 ? -19.351 -10.564 32.618 1.00 90.75 454 PRO A C 1
ATOM 3151 O O . PRO A 1 454 ? -19.913 -9.470 32.694 1.00 90.75 454 PRO A O 1
ATOM 3154 N N . LEU A 1 455 ? -19.879 -11.586 31.955 1.00 87.06 455 LEU A N 1
ATOM 3155 C CA . LEU A 1 455 ? -21.191 -11.507 31.335 1.00 87.06 455 LEU A CA 1
ATOM 3156 C C . LEU A 1 455 ? -22.277 -11.710 32.387 1.00 87.06 455 LEU A C 1
ATOM 3158 O O . LEU A 1 455 ? -22.326 -12.728 33.082 1.00 87.06 455 LEU A O 1
ATOM 3162 N N . ALA A 1 456 ? -23.186 -10.745 32.472 1.00 86.44 456 ALA A N 1
ATOM 3163 C CA . ALA A 1 456 ? -24.409 -10.903 33.229 1.00 86.44 456 ALA A CA 1
ATOM 3164 C C . ALA A 1 456 ? -25.287 -11.970 32.563 1.00 86.44 456 ALA A C 1
ATOM 3166 O O . ALA A 1 456 ? -25.470 -11.976 31.343 1.00 86.44 456 ALA A O 1
ATOM 3167 N N . ARG A 1 457 ? -25.830 -12.878 33.378 1.00 85.31 457 ARG A N 1
ATOM 3168 C CA . ARG A 1 457 ? -26.631 -14.016 32.918 1.00 85.31 457 ARG A CA 1
ATOM 3169 C C . ARG A 1 457 ? -28.107 -13.844 33.216 1.00 85.31 457 ARG A C 1
ATOM 3171 O O . ARG A 1 457 ? -28.512 -13.274 34.229 1.00 85.31 457 ARG A O 1
ATOM 3178 N N . CYS A 1 458 ? -28.912 -14.402 32.331 1.00 84.75 458 CYS A N 1
ATOM 3179 C CA . CYS A 1 458 ? -30.355 -14.386 32.413 1.00 84.75 458 CYS A CA 1
ATOM 3180 C C . CYS A 1 458 ? -30.820 -15.284 33.564 1.00 84.75 458 CYS A C 1
ATOM 3182 O O . CYS A 1 458 ? -30.597 -16.490 33.533 1.00 84.75 458 CYS A O 1
ATOM 3184 N N . ARG A 1 459 ? -31.490 -14.728 34.584 1.00 84.44 459 ARG A N 1
ATOM 3185 C CA . ARG A 1 459 ? -31.907 -15.503 35.772 1.00 84.44 459 ARG A CA 1
ATOM 3186 C C . ARG A 1 459 ? -32.898 -16.635 35.466 1.00 84.44 459 ARG A C 1
ATOM 3188 O O . ARG A 1 459 ? -33.042 -17.534 36.286 1.00 84.44 459 ARG A O 1
ATOM 3195 N N . ARG A 1 460 ? -33.576 -16.603 34.310 1.00 85.88 460 ARG A N 1
ATOM 3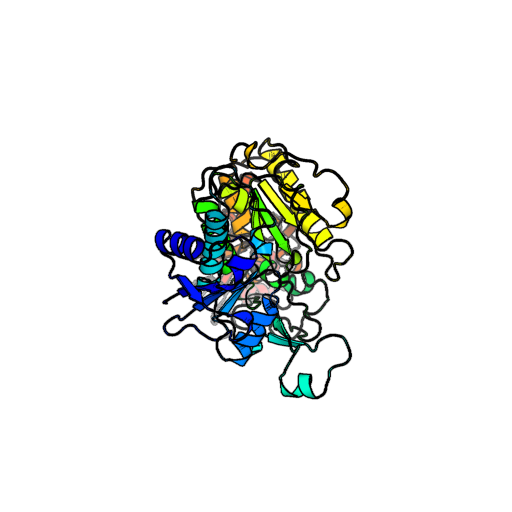196 C CA . ARG A 1 460 ? -34.567 -17.618 33.917 1.00 85.88 460 ARG A CA 1
ATOM 3197 C C . ARG A 1 460 ? -34.025 -18.715 32.998 1.00 85.88 460 ARG A C 1
ATOM 3199 O O . ARG A 1 460 ? -34.425 -19.856 33.178 1.00 85.88 460 ARG A O 1
ATOM 3206 N N . CYS A 1 461 ? -33.170 -18.396 32.019 1.00 86.75 461 CYS A N 1
ATOM 3207 C CA . CYS A 1 461 ? -32.603 -19.401 31.097 1.00 86.75 461 CYS A CA 1
ATOM 3208 C C . CYS A 1 461 ? -31.087 -19.617 31.222 1.00 86.75 461 CYS A C 1
ATOM 3210 O O . CYS A 1 461 ? -30.583 -20.592 30.685 1.00 86.75 461 CYS A O 1
ATOM 3212 N N . GLY A 1 462 ? -30.356 -18.748 31.925 1.00 85.69 462 GLY A N 1
ATOM 3213 C CA . GLY A 1 462 ? -28.908 -18.865 32.138 1.00 85.69 462 GLY A CA 1
ATOM 3214 C C . GLY A 1 462 ? -28.018 -18.291 31.028 1.00 85.69 462 GLY A C 1
ATOM 3215 O O . GLY A 1 462 ? -26.804 -18.182 31.231 1.00 85.69 462 GLY A O 1
ATOM 3216 N N . ASP A 1 463 ? -28.599 -17.881 29.896 1.00 86.25 463 ASP A N 1
ATOM 3217 C CA . ASP A 1 463 ? -27.861 -17.325 28.754 1.00 86.25 463 ASP A CA 1
ATOM 3218 C C . ASP A 1 463 ? -27.155 -15.999 29.112 1.00 86.25 463 ASP A C 1
ATOM 3220 O O . ASP A 1 463 ? -27.683 -15.227 29.925 1.00 86.25 463 ASP A O 1
ATOM 3224 N N . PRO A 1 464 ? -25.972 -15.713 28.531 1.00 83.62 464 PRO A N 1
ATOM 3225 C CA . PRO A 1 464 ? -25.319 -14.414 28.671 1.00 83.62 464 PRO A CA 1
ATOM 3226 C C . PRO A 1 464 ? -26.131 -13.315 27.971 1.00 83.62 464 PRO A C 1
ATOM 3228 O O . PRO A 1 464 ? -26.674 -13.533 26.891 1.00 83.62 464 PRO A O 1
ATOM 3231 N N . ILE A 1 465 ? -26.214 -12.135 28.589 1.00 83.38 465 ILE A N 1
ATOM 3232 C CA . ILE A 1 465 ? -27.029 -11.014 28.091 1.00 83.38 465 ILE A CA 1
ATOM 3233 C C . ILE A 1 465 ? -26.152 -9.857 27.626 1.00 83.38 465 ILE A C 1
ATOM 3235 O O . ILE A 1 465 ? -26.291 -9.373 26.510 1.00 83.38 465 ILE A O 1
ATOM 3239 N N . ALA A 1 466 ? -25.282 -9.382 28.511 1.00 84.44 466 ALA A N 1
ATOM 3240 C CA . ALA A 1 466 ? -24.424 -8.234 28.277 1.00 84.44 466 ALA A CA 1
ATOM 3241 C C . ALA A 1 466 ? -23.268 -8.249 29.285 1.00 84.44 466 ALA A C 1
ATOM 3243 O O . ALA A 1 466 ? -23.381 -8.885 30.340 1.00 84.44 466 ALA A O 1
ATOM 3244 N N . PRO A 1 467 ? -22.174 -7.528 29.015 1.00 87.81 467 PRO A N 1
ATOM 3245 C CA . PRO A 1 467 ? -21.140 -7.272 30.009 1.00 87.81 467 PRO A CA 1
ATOM 3246 C C . PRO A 1 467 ? -21.713 -6.582 31.247 1.00 87.81 467 PRO A C 1
ATOM 3248 O O . PRO A 1 467 ? -22.498 -5.639 31.135 1.00 87.81 467 PRO A O 1
ATOM 3251 N N . ALA A 1 468 ? -21.298 -7.020 32.434 1.00 86.06 468 ALA A N 1
ATOM 3252 C CA . ALA A 1 468 ? -21.745 -6.441 33.698 1.00 86.06 468 ALA A CA 1
ATOM 3253 C C . ALA A 1 468 ? -21.473 -4.929 33.757 1.00 86.06 468 ALA A C 1
ATOM 3255 O O . ALA A 1 468 ? -22.347 -4.172 34.166 1.00 86.06 468 ALA A O 1
ATOM 3256 N N . ALA A 1 469 ? -20.329 -4.485 33.219 1.00 86.06 469 ALA A N 1
ATOM 3257 C CA . ALA A 1 469 ? -19.961 -3.070 33.147 1.00 86.06 469 ALA A CA 1
ATOM 32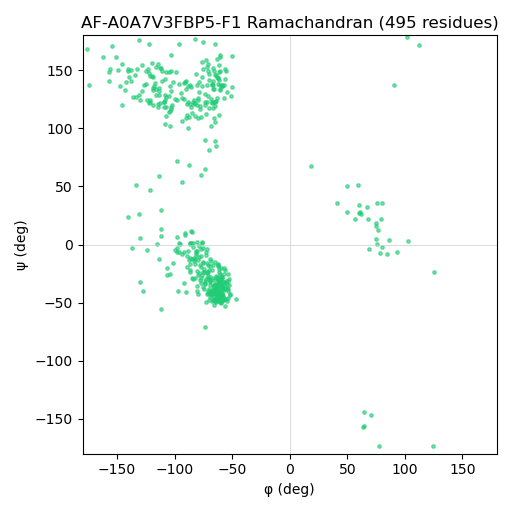58 C C . ALA A 1 469 ? -20.991 -2.207 32.391 1.00 86.06 469 ALA A C 1
ATOM 3260 O O . ALA A 1 469 ? -21.195 -1.044 32.736 1.00 86.06 469 ALA A O 1
ATOM 3261 N N . MET A 1 470 ? -21.665 -2.765 31.380 1.00 86.50 470 MET A N 1
ATOM 3262 C CA . MET A 1 470 ? -22.734 -2.071 30.661 1.00 86.50 470 MET A CA 1
ATOM 3263 C C . MET A 1 470 ? -23.967 -1.907 31.550 1.00 86.50 470 MET A C 1
ATOM 3265 O O . MET A 1 470 ? -24.518 -0.813 31.652 1.00 86.50 470 MET A O 1
ATOM 3269 N N . LEU A 1 471 ? -24.394 -2.985 32.213 1.00 82.81 471 LEU A N 1
ATOM 3270 C CA . LEU A 1 471 ? -25.569 -2.957 33.084 1.00 82.81 471 LEU A CA 1
ATOM 3271 C C . LEU A 1 471 ? -25.356 -2.046 34.290 1.00 82.81 471 LEU A C 1
ATOM 3273 O O . LEU A 1 471 ? -26.261 -1.301 34.653 1.00 82.81 471 LEU A O 1
ATOM 3277 N N . ASP A 1 472 ? -24.163 -2.072 34.878 1.00 83.94 472 ASP A N 1
ATOM 3278 C CA . ASP A 1 472 ? -23.819 -1.234 36.022 1.00 83.94 472 ASP A CA 1
ATOM 3279 C C . ASP A 1 472 ? -23.884 0.257 35.671 1.00 83.94 472 ASP A C 1
ATOM 3281 O O . ASP A 1 472 ? -24.335 1.051 36.495 1.00 83.94 472 ASP A O 1
ATOM 3285 N N . ARG A 1 473 ? -23.535 0.635 34.432 1.00 83.00 473 ARG A N 1
ATOM 3286 C CA . ARG A 1 473 ? -23.658 2.022 33.962 1.00 83.00 473 ARG A CA 1
ATOM 3287 C C . ARG A 1 473 ? -25.091 2.424 33.617 1.00 83.00 473 ARG A C 1
ATOM 3289 O O . ARG A 1 473 ? -25.458 3.576 33.817 1.00 83.00 473 ARG A O 1
ATOM 3296 N N . LEU A 1 474 ? -25.908 1.496 33.118 1.00 79.50 474 LEU A N 1
ATOM 3297 C CA . LEU A 1 474 ? -27.315 1.765 32.801 1.00 79.50 474 LEU A CA 1
ATOM 3298 C C . LEU A 1 474 ? -28.205 1.795 34.051 1.00 79.50 474 LEU A C 1
ATOM 3300 O O . LEU A 1 474 ? -29.205 2.510 34.065 1.00 79.50 474 LEU A O 1
ATOM 3304 N N . ARG A 1 475 ? -27.849 1.053 35.108 1.00 78.69 475 ARG A N 1
ATOM 3305 C CA . ARG A 1 475 ? -28.668 0.885 36.320 1.00 78.69 475 ARG A CA 1
ATOM 3306 C C . ARG A 1 475 ? -29.140 2.210 36.951 1.00 78.69 475 ARG A C 1
ATOM 3308 O O . ARG A 1 475 ? -30.320 2.280 37.281 1.00 78.69 475 ARG A O 1
ATOM 3315 N N . PRO A 1 476 ? -28.310 3.265 37.085 1.00 79.81 476 PRO A N 1
ATOM 3316 C CA . PRO A 1 476 ? -28.746 4.546 37.649 1.00 79.81 476 PRO A CA 1
ATOM 3317 C C . PRO A 1 476 ? -29.698 5.345 36.746 1.00 79.81 476 PRO A C 1
ATOM 3319 O O . PRO A 1 476 ? -30.403 6.219 37.238 1.00 79.81 476 PRO A O 1
ATOM 3322 N N . ALA A 1 477 ? -29.700 5.081 35.435 1.00 76.75 477 ALA A N 1
ATOM 3323 C CA . ALA A 1 477 ? -30.498 5.811 34.447 1.00 76.75 477 ALA A CA 1
ATOM 3324 C C . ALA A 1 477 ? -31.878 5.176 34.186 1.00 76.75 477 ALA A C 1
ATOM 3326 O O . ALA A 1 477 ? -32.688 5.741 33.452 1.00 76.75 477 ALA A O 1
ATOM 3327 N N . LEU A 1 478 ? -32.145 3.999 34.756 1.00 73.81 478 LEU A N 1
ATOM 3328 C CA . LEU A 1 478 ? -33.384 3.253 34.563 1.00 73.81 478 LEU A CA 1
ATOM 3329 C C . LEU A 1 478 ? -34.320 3.430 35.762 1.00 73.81 478 LEU A C 1
ATOM 3331 O O . LEU A 1 478 ? -33.893 3.386 36.914 1.00 73.81 478 LEU A O 1
ATOM 3335 N N . ASP A 1 479 ? -35.617 3.582 35.483 1.00 76.31 479 ASP A N 1
ATOM 3336 C CA . ASP A 1 479 ? -36.650 3.603 36.519 1.00 76.31 479 ASP A CA 1
ATOM 3337 C C . ASP A 1 479 ? -36.627 2.282 37.326 1.00 76.31 479 ASP A C 1
ATOM 3339 O O . ASP A 1 479 ? -36.528 1.206 36.720 1.00 76.31 479 ASP A O 1
ATOM 3343 N N . PRO A 1 480 ? -36.738 2.312 38.668 1.00 70.75 480 PRO A N 1
ATOM 3344 C CA . PRO A 1 480 ? -36.693 1.114 39.511 1.00 70.75 480 PRO A CA 1
ATOM 3345 C C . PRO A 1 480 ? -37.699 0.022 39.118 1.00 70.75 480 PRO A C 1
ATOM 3347 O O . PRO A 1 480 ? -37.411 -1.167 39.268 1.00 70.75 480 PRO A O 1
ATOM 3350 N N . VAL A 1 481 ? -38.867 0.397 38.584 1.00 68.56 481 VAL A N 1
ATOM 3351 C CA . VAL A 1 481 ? -39.895 -0.536 38.100 1.00 68.56 481 VAL A CA 1
ATOM 3352 C C . VAL A 1 481 ? -39.436 -1.221 36.812 1.00 68.56 481 VAL A C 1
ATOM 3354 O O . VAL A 1 481 ? -39.575 -2.439 36.663 1.00 68.56 481 VAL A O 1
ATOM 3357 N N . VAL A 1 482 ? -38.822 -0.472 35.893 1.00 68.12 482 VAL A N 1
ATOM 3358 C CA . VAL A 1 482 ? -38.218 -1.023 34.668 1.00 68.12 482 VAL A CA 1
ATOM 3359 C C . VAL A 1 482 ? -37.063 -1.952 35.030 1.00 68.12 482 VAL A C 1
ATOM 3361 O O . VAL A 1 482 ? -36.971 -3.059 34.495 1.00 68.12 482 VAL A O 1
ATOM 3364 N N . LEU A 1 483 ? -36.233 -1.557 35.995 1.00 64.75 483 LEU A N 1
ATOM 3365 C CA . LEU A 1 483 ? -35.121 -2.357 36.492 1.00 64.75 483 LEU A CA 1
ATOM 3366 C C . LEU A 1 483 ? -35.604 -3.700 37.063 1.00 64.75 483 LEU A C 1
ATOM 3368 O O . LEU A 1 483 ? -35.159 -4.750 36.611 1.00 64.75 483 LEU A O 1
ATOM 3372 N N . ALA A 1 484 ? -36.601 -3.686 37.952 1.00 63.34 484 ALA A N 1
ATOM 3373 C CA . ALA A 1 484 ? -37.166 -4.893 38.560 1.00 63.34 484 ALA A CA 1
ATOM 3374 C C . ALA A 1 484 ? -37.771 -5.868 37.528 1.00 63.34 484 ALA A C 1
ATOM 3376 O O . ALA A 1 484 ? -37.688 -7.089 37.688 1.00 63.34 484 ALA A O 1
ATOM 3377 N N . THR A 1 485 ? -38.339 -5.342 36.437 1.00 61.31 485 THR A N 1
ATOM 3378 C CA . THR A 1 485 ? -38.911 -6.146 35.341 1.00 61.31 485 THR A CA 1
ATOM 3379 C C . THR A 1 485 ? -37.825 -6.720 34.414 1.00 61.31 485 THR A C 1
ATOM 3381 O O . THR A 1 485 ? -37.977 -7.815 33.865 1.00 61.31 485 THR A O 1
ATOM 3384 N N . THR A 1 486 ? -36.706 -6.002 34.270 1.00 59.16 486 THR A N 1
ATOM 3385 C CA . THR A 1 486 ? -35.530 -6.365 33.456 1.00 59.16 486 THR A CA 1
ATOM 3386 C C . THR A 1 486 ? -34.502 -7.185 34.249 1.00 59.16 486 THR A C 1
ATOM 3388 O O . THR A 1 486 ? -33.593 -7.762 33.676 1.00 59.16 486 THR A O 1
ATOM 3391 N N . GLU A 1 487 ? -34.641 -7.322 35.565 1.00 59.28 487 GLU A N 1
ATOM 3392 C CA . GLU A 1 487 ? -33.775 -8.172 36.397 1.00 59.28 487 GLU A CA 1
ATOM 3393 C C . GLU A 1 487 ? -34.208 -9.656 36.415 1.00 59.28 487 GLU A C 1
ATOM 3395 O O . GLU A 1 487 ? -33.527 -10.504 36.998 1.00 59.28 487 GLU A O 1
ATOM 3400 N N . GLN A 1 488 ? -35.309 -10.007 35.734 1.00 68.94 488 GLN A N 1
ATOM 3401 C CA . GLN A 1 488 ? -35.876 -11.367 35.647 1.00 68.94 488 GLN A CA 1
ATOM 3402 C C . GLN A 1 488 ? -35.966 -11.879 34.193 1.00 68.94 488 GLN A C 1
ATOM 3404 O O . GLN A 1 488 ? -37.012 -12.345 33.736 1.00 68.94 488 GLN A O 1
ATOM 3409 N N . LEU A 1 489 ? -34.887 -11.719 33.423 1.00 67.25 489 LEU A N 1
ATOM 3410 C CA . LEU A 1 489 ? -34.912 -11.838 31.955 1.00 67.25 489 LEU A CA 1
ATOM 3411 C C . LEU A 1 489 ? -35.359 -13.204 31.397 1.00 67.25 489 LEU A C 1
ATOM 3413 O O . LEU A 1 489 ? -35.270 -14.218 32.078 1.00 67.25 489 LEU A O 1
ATOM 3417 N N . CYS A 1 490 ? -35.748 -13.187 30.106 1.00 68.31 490 CYS A N 1
ATOM 3418 C CA . CYS A 1 490 ? -36.640 -14.068 29.304 1.00 68.31 490 CYS A CA 1
ATOM 3419 C C . CYS A 1 490 ? -38.120 -13.600 29.306 1.00 68.31 490 CYS A C 1
ATOM 3421 O O . CYS A 1 490 ? -38.586 -13.138 30.340 1.00 68.31 490 CYS A O 1
ATOM 3423 N N . GLN A 1 491 ? -38.930 -13.572 28.223 1.00 60.28 491 GLN A N 1
ATOM 3424 C CA . GLN A 1 491 ? -38.912 -14.245 26.903 1.00 60.28 491 GLN A CA 1
ATOM 3425 C C . GLN A 1 491 ? -37.727 -13.850 26.013 1.00 60.28 491 GLN A C 1
ATOM 3427 O O . GLN A 1 491 ? -37.609 -12.713 25.587 1.00 60.28 491 GLN A O 1
ATOM 3432 N N . ARG A 1 492 ? -36.793 -14.809 25.941 1.00 69.00 492 ARG A N 1
ATOM 3433 C CA . ARG A 1 492 ? -35.362 -14.733 25.579 1.00 69.00 492 ARG A CA 1
ATOM 3434 C C . ARG A 1 492 ? -34.698 -13.348 25.653 1.00 69.00 492 ARG A C 1
ATOM 3436 O O . ARG A 1 492 ? -34.248 -12.745 24.696 1.00 69.00 492 ARG A O 1
ATOM 3443 N N . CYS A 1 493 ? -34.612 -12.911 26.903 1.00 63.78 493 CYS A N 1
ATOM 3444 C CA . CYS A 1 493 ? -33.699 -11.941 27.488 1.00 63.78 493 CYS A CA 1
ATOM 3445 C C . CYS A 1 493 ? -33.481 -10.566 26.822 1.00 63.78 493 CYS A C 1
ATOM 3447 O O . CYS A 1 493 ? -32.357 -10.088 26.812 1.00 63.78 493 CYS A O 1
ATOM 3449 N N . ARG A 1 494 ? -34.487 -9.765 26.448 1.00 60.59 494 ARG A N 1
ATOM 3450 C CA . ARG A 1 494 ? -35.732 -9.984 25.686 1.00 60.59 494 ARG A CA 1
ATOM 3451 C C . ARG A 1 494 ? -35.554 -9.179 24.396 1.00 60.59 494 ARG A C 1
ATOM 3453 O O . ARG A 1 494 ? -36.272 -8.209 24.151 1.00 60.59 494 ARG A O 1
ATOM 3460 N N . GLY A 1 495 ? -34.506 -9.509 23.644 1.00 52.47 495 GLY A N 1
ATOM 3461 C CA . GLY A 1 495 ? -34.226 -8.936 22.333 1.00 52.47 495 GLY A CA 1
ATOM 3462 C C . GLY A 1 495 ? -35.203 -9.502 21.322 1.00 52.47 495 GLY A C 1
ATOM 3463 O O . GLY A 1 495 ? -34.772 -10.198 20.414 1.00 52.47 495 GLY A O 1
ATOM 3464 N N . LEU A 1 496 ? -36.487 -9.171 21.515 1.00 47.03 496 LEU A N 1
ATOM 3465 C CA . LEU A 1 496 ? -37.648 -9.729 20.827 1.00 47.03 496 LEU A CA 1
ATOM 3466 C C . LEU A 1 496 ? -38.053 -11.120 21.351 1.00 47.03 496 LEU A C 1
ATOM 3468 O O . LEU A 1 496 ? -37.539 -11.624 22.352 1.00 47.03 496 LEU A O 1
ATOM 3472 N N . GLY A 1 497 ? -39.011 -11.720 20.651 1.00 33.72 497 GLY A N 1
ATOM 3473 C CA . GLY A 1 497 ? -38.934 -13.147 20.364 1.00 33.72 497 GLY A CA 1
ATOM 3474 C C . GLY A 1 497 ? -37.902 -13.412 19.279 1.00 33.72 497 GLY A C 1
ATOM 3475 O O . GLY A 1 497 ? -37.818 -12.575 18.353 1.00 33.72 497 GLY A O 1
#